Protein AF-0000000078280082 (afdb_homodimer)

Solvent-accessible surface area (backbone atoms only — not comparable to full-atom values): 22651 Å² total; per-residue (Å²): 132,77,46,63,61,53,48,29,50,42,44,65,64,65,54,46,65,65,61,51,42,19,52,48,45,32,49,51,38,20,53,51,19,26,51,52,16,43,68,54,12,44,60,51,6,42,49,60,19,63,51,87,62,93,64,46,65,59,53,51,52,50,35,55,44,50,51,47,54,42,45,45,47,55,16,49,52,53,36,50,37,28,26,92,86,21,91,45,26,86,65,65,38,62,51,28,55,64,45,33,22,51,55,45,23,64,55,38,20,33,49,32,21,52,55,35,19,58,55,30,46,71,49,34,63,63,52,48,54,53,33,55,75,70,67,54,51,73,68,56,48,51,52,51,50,53,63,73,33,52,67,57,51,52,41,43,40,46,52,34,30,55,54,45,61,52,50,40,45,26,42,43,60,29,11,59,46,35,83,93,62,30,24,27,57,53,52,43,31,51,50,27,46,75,71,64,39,50,68,62,17,48,21,49,35,51,51,51,47,51,53,37,45,53,48,37,47,49,41,52,55,48,49,55,61,70,74,106,131,76,47,64,62,54,49,29,50,41,43,65,65,66,55,47,65,65,60,52,42,20,52,47,44,33,49,52,37,20,52,52,19,26,49,53,16,42,67,54,12,43,61,52,6,41,48,58,20,63,51,87,60,94,64,47,65,60,53,50,51,52,35,54,42,50,50,46,53,42,44,44,46,53,15,49,52,53,36,49,38,28,25,92,86,21,91,45,27,86,66,66,37,62,52,27,56,66,44,33,22,51,55,45,23,63,56,38,21,33,48,33,20,50,56,34,18,58,55,31,47,71,48,32,63,64,51,49,54,54,32,56,73,72,66,53,52,72,70,56,46,51,51,51,51,53,63,73,33,53,68,58,52,52,41,44,39,46,52,34,31,55,55,44,60,52,51,41,45,26,42,44,61,31,12,60,46,34,82,93,65,30,24,26,57,52,52,43,30,52,50,27,45,76,70,65,40,49,67,63,16,48,22,51,34,50,51,51,48,51,52,38,46,53,48,38,50,50,41,52,55,49,49,56,60,71,74,107

Sequence (456 aa):
MQSAFEKAIHLIMTGDAELCNILFVTARMSLTSSIIALLIGVPFGIWLGACHFRGKGLILIMNRTLMGMPPVVCGLLFYILFSGVGPLRRGKLLFTVNIMILAQVVLITPIVIGNMETYVSGIAPAIQETTRGLGLTRIKTLLLLANECIYQIFFVYMLSFARAISEVGAVSMVGGAIAWKTNVMTTAIMQYTNRGNFSLGIALGMILLTISLLVNTAITLLQRRLSKMQSAFEKAIHLIMTGDAELCNILFVTARMSLTSSIIALLIGVPFGIWLGACHFRGKGLILIMNRTLMGMPPVVCGLLFYILFSGVGPLRRGKLLFTVNIMILAQVVLITPIVIGNMETYVSGIAPAIQETTRGLGLTRIKTLLLLANECIYQIFFVYMLSFARAISEVGAVSMVGGAIAWKTNVMTTAIMQYTNRGNFSLGIALGMILLTISLLVNTAITLLQRRLSK

Radius of gyration: 23.09 Å; Cα contacts (8 Å, |Δi|>4): 654; chains: 2; bounding box: 53×70×66 Å

Structure (mmCIF, N/CA/C/O backbone):
data_AF-0000000078280082-model_v1
#
loop_
_entity.id
_entity.type
_entity.pdbx_description
1 polymer 'ABC transmembrane type-1 domain-containing protein'
#
loop_
_atom_site.group_PDB
_atom_site.id
_atom_site.type_symbol
_atom_site.label_atom_id
_atom_site.label_alt_id
_atom_site.label_comp_id
_atom_site.label_asym_id
_atom_site.label_entity_id
_atom_site.label_seq_id
_atom_site.pdbx_PDB_ins_code
_atom_site.Cartn_x
_atom_site.Cartn_y
_atom_site.Cartn_z
_atom_site.occupancy
_atom_site.B_iso_or_equiv
_atom_site.auth_seq_id
_atom_site.auth_comp_id
_atom_site.auth_asym_id
_atom_site.auth_atom_id
_atom_site.pdbx_PDB_model_num
ATOM 1 N N . MET A 1 1 ? -17.484 -5.383 -31.281 1 31.31 1 MET A N 1
ATOM 2 C CA . MET A 1 1 ? -16.438 -4.992 -30.328 1 31.31 1 MET A CA 1
ATOM 3 C C . MET A 1 1 ? -17.047 -4.75 -28.953 1 31.31 1 MET A C 1
ATOM 5 O O . MET A 1 1 ? -17.406 -3.623 -28.609 1 31.31 1 MET A O 1
ATOM 9 N N . GLN A 1 2 ? -17.891 -5.637 -28.469 1 42.22 2 GLN A N 1
ATOM 10 C CA . GLN A 1 2 ? -18.562 -5.605 -27.188 1 42.22 2 GLN A CA 1
ATOM 11 C C . GLN A 1 2 ? -17.594 -5.238 -26.062 1 42.22 2 GLN A C 1
ATOM 13 O O . GLN A 1 2 ? -16.547 -5.871 -25.906 1 42.22 2 GLN A O 1
ATOM 18 N N . SER A 1 3 ? -17.688 -4.086 -25.547 1 49.59 3 SER A N 1
ATOM 19 C CA . SER A 1 3 ? -16.734 -3.473 -24.641 1 49.59 3 SER A CA 1
ATOM 20 C C . SER A 1 3 ? -16.406 -4.398 -23.469 1 49.59 3 SER A C 1
ATOM 22 O O . SER A 1 3 ? -17.203 -5.262 -23.109 1 49.59 3 SER A O 1
ATOM 24 N N . ALA A 1 4 ? -15.18 -4.707 -23.328 1 49.59 4 ALA A N 1
ATOM 25 C CA . ALA A 1 4 ? -14.703 -5.48 -22.188 1 49.59 4 ALA A CA 1
ATOM 26 C C . ALA A 1 4 ? -15.602 -5.266 -20.969 1 49.59 4 ALA A C 1
ATOM 28 O O . ALA A 1 4 ? -15.891 -6.211 -20.234 1 49.59 4 ALA A O 1
ATOM 29 N N . PHE A 1 5 ? -16.125 -4.051 -20.938 1 51.94 5 PHE A N 1
ATOM 30 C CA . PHE A 1 5 ? -17.047 -3.682 -19.875 1 51.94 5 PHE A CA 1
ATOM 31 C C . PHE A 1 5 ? -18.375 -4.406 -20.016 1 51.94 5 PHE A C 1
ATOM 33 O O . PHE A 1 5 ? -18.922 -4.914 -19.047 1 51.94 5 PHE A O 1
ATOM 40 N N . GLU A 1 6 ? -18.875 -4.371 -21.156 1 54.59 6 GLU A N 1
ATOM 41 C CA . GLU A 1 6 ? -20.156 -5.039 -21.422 1 54.59 6 GLU A CA 1
ATOM 42 C C . GLU A 1 6 ? -20.047 -6.543 -21.188 1 54.59 6 GLU A C 1
ATOM 44 O O . GLU A 1 6 ? -20.969 -7.164 -20.672 1 54.59 6 GLU A O 1
ATOM 49 N N . LYS A 1 7 ? -19.047 -7.074 -21.562 1 54.91 7 LYS A N 1
ATOM 50 C CA . LYS A 1 7 ? -18.844 -8.5 -21.344 1 54.91 7 LYS A CA 1
ATOM 51 C C . LYS A 1 7 ? -18.703 -8.82 -19.859 1 54.91 7 LYS A C 1
ATOM 53 O O . LYS A 1 7 ? -19.219 -9.828 -19.375 1 54.91 7 LYS A O 1
ATOM 58 N N . ALA A 1 8 ? -18.016 -7.902 -19.156 1 58.25 8 ALA A N 1
ATOM 59 C CA . ALA A 1 8 ? -17.922 -8.055 -17.703 1 58.25 8 ALA A CA 1
ATOM 60 C C . ALA A 1 8 ? -19.297 -8.039 -17.062 1 58.25 8 ALA A C 1
ATOM 62 O O . ALA A 1 8 ? -19.609 -8.883 -16.219 1 58.25 8 ALA A O 1
ATOM 63 N N . ILE A 1 9 ? -20.062 -7.082 -17.531 1 57.81 9 ILE A N 1
ATOM 64 C CA . ILE A 1 9 ? -21.422 -6.988 -17.031 1 57.81 9 ILE A CA 1
ATOM 65 C C . ILE A 1 9 ? -22.219 -8.227 -17.453 1 57.81 9 ILE A C 1
ATOM 67 O O . ILE A 1 9 ? -22.984 -8.781 -16.656 1 57.81 9 ILE A O 1
ATOM 71 N N . HIS A 1 10 ? -22.031 -8.602 -18.672 1 59.59 10 HIS A N 1
ATOM 72 C CA . HIS A 1 10 ? -22.75 -9.773 -19.172 1 59.59 10 HIS A CA 1
ATOM 73 C C . HIS A 1 10 ? -22.312 -11.031 -18.406 1 59.59 10 HIS A C 1
ATOM 75 O O . HIS A 1 10 ? -23.156 -11.875 -18.078 1 59.59 10 HIS A O 1
ATOM 81 N N . LEU A 1 11 ? -21.031 -11.125 -18.234 1 58.16 11 LEU A N 1
ATOM 82 C CA . LEU A 1 11 ? -20.547 -12.273 -17.5 1 58.16 11 LEU A CA 1
ATOM 83 C C . LEU A 1 11 ? -21.078 -12.266 -16.062 1 58.16 11 LEU A C 1
ATOM 85 O O . LEU A 1 11 ? -21.453 -13.32 -15.531 1 58.16 11 LEU A O 1
ATOM 89 N N . ILE A 1 12 ? -21.016 -11.094 -15.445 1 58.03 12 ILE A N 1
ATOM 90 C CA . ILE A 1 12 ? -21.656 -10.969 -14.148 1 58.03 12 ILE A CA 1
ATOM 91 C C . ILE A 1 12 ? -23.141 -11.289 -14.273 1 58.03 12 ILE A C 1
ATOM 93 O O . ILE A 1 12 ? -23.719 -11.992 -13.43 1 58.03 12 ILE A O 1
ATOM 97 N N . MET A 1 13 ? -23.672 -10.797 -15.344 1 55.06 13 MET A N 1
ATOM 98 C CA . MET A 1 13 ? -25.094 -11.016 -15.562 1 55.06 13 MET A CA 1
ATOM 99 C C . MET A 1 13 ? -25.359 -12.445 -16.031 1 55.06 13 MET A C 1
ATOM 101 O O . MET A 1 13 ? -26.422 -13 -15.773 1 55.06 13 MET A O 1
ATOM 105 N N . THR A 1 14 ? -24.422 -12.891 -16.828 1 57.09 14 THR A N 1
ATOM 106 C CA . THR A 1 14 ? -24.75 -14.234 -17.281 1 57.09 14 THR A CA 1
ATOM 107 C C . THR A 1 14 ? -24.5 -15.25 -16.172 1 57.09 14 THR A C 1
ATOM 109 O O . THR A 1 14 ? -24.766 -16.438 -16.344 1 57.09 14 THR A O 1
ATOM 112 N N . GLY A 1 15 ? -24.141 -14.891 -15.023 1 61.94 15 GLY A N 1
ATOM 113 C CA . GLY A 1 15 ? -24.297 -15.781 -13.883 1 61.94 15 GLY A CA 1
ATOM 114 C C . GLY A 1 15 ? -23.188 -16.812 -13.773 1 61.94 15 GLY A C 1
ATOM 115 O O . GLY A 1 15 ? -23.438 -17.969 -13.445 1 61.94 15 GLY A O 1
ATOM 116 N N . ASP A 1 16 ? -21.906 -16.484 -14.32 1 80.5 16 ASP A N 1
ATOM 117 C CA . ASP A 1 16 ? -20.859 -17.484 -14.094 1 80.5 16 ASP A CA 1
ATOM 118 C C . ASP A 1 16 ? -20.641 -17.719 -12.602 1 80.5 16 ASP A C 1
ATOM 120 O O . ASP A 1 16 ? -20.266 -16.797 -11.875 1 80.5 16 ASP A O 1
ATOM 124 N N . ALA A 1 17 ? -21.047 -18.859 -12.156 1 87.38 17 ALA A N 1
ATOM 125 C CA . ALA A 1 17 ? -21.062 -19.234 -10.75 1 87.38 17 ALA A CA 1
ATOM 126 C C . ALA A 1 17 ? -19.688 -19.047 -10.117 1 87.38 17 ALA A C 1
ATOM 128 O O . ALA A 1 17 ? -19.578 -18.625 -8.961 1 87.38 17 ALA A O 1
ATOM 129 N N . GLU A 1 18 ? -18.672 -19.219 -10.875 1 90.31 18 GLU A N 1
ATOM 130 C CA . GLU A 1 18 ? -17.328 -19.062 -10.344 1 90.31 18 GLU A CA 1
ATOM 131 C C . GLU A 1 18 ? -16.984 -17.594 -10.117 1 90.31 18 GLU A C 1
ATOM 133 O O . GLU A 1 18 ? -16.391 -17.234 -9.102 1 90.31 18 GLU A O 1
ATOM 138 N N . LEU A 1 19 ? -17.406 -16.734 -11.047 1 91.19 19 LEU A N 1
ATOM 139 C CA . LEU A 1 19 ? -17.156 -15.312 -10.914 1 91.19 19 LEU A CA 1
ATOM 140 C C . LEU A 1 19 ? -17.922 -14.734 -9.727 1 91.19 19 LEU A C 1
ATOM 142 O O . LEU A 1 19 ? -17.391 -13.914 -8.984 1 91.19 19 LEU A O 1
ATOM 146 N N . CYS A 1 20 ? -19.094 -15.242 -9.547 1 92.38 20 CYS A N 1
ATOM 147 C CA . CYS A 1 20 ? -19.891 -14.797 -8.406 1 92.38 20 CYS A CA 1
ATOM 148 C C . CYS A 1 20 ? -19.25 -15.219 -7.09 1 92.38 20 CYS A C 1
ATOM 150 O O . CYS A 1 20 ? -19.281 -14.469 -6.113 1 92.38 20 CYS A O 1
ATOM 152 N N . ASN A 1 21 ? -18.734 -16.391 -7.086 1 95.19 21 ASN A N 1
ATOM 153 C CA . ASN A 1 21 ? -18.062 -16.859 -5.883 1 95.19 21 ASN A CA 1
ATOM 154 C C . ASN A 1 21 ? -16.828 -16.016 -5.57 1 95.19 21 ASN A C 1
ATOM 156 O O . ASN A 1 21 ? -16.578 -15.68 -4.41 1 95.19 21 ASN A O 1
ATOM 160 N N . ILE A 1 22 ? -16.078 -15.633 -6.574 1 96.88 22 ILE A N 1
ATOM 161 C CA . ILE A 1 22 ? -14.898 -14.797 -6.418 1 96.88 22 ILE A CA 1
ATOM 162 C C . ILE A 1 22 ? -15.281 -13.453 -5.812 1 96.88 22 ILE A C 1
ATOM 164 O O . ILE A 1 22 ? -14.641 -12.984 -4.871 1 96.88 22 ILE A O 1
ATOM 168 N N . LEU A 1 23 ? -16.359 -12.883 -6.32 1 96.06 23 LEU A N 1
ATOM 169 C CA . LEU A 1 23 ? -16.828 -11.609 -5.816 1 96.06 23 LEU A CA 1
ATOM 170 C C . LEU A 1 23 ? -17.297 -11.734 -4.367 1 96.06 23 LEU A C 1
ATOM 172 O O . LEU A 1 23 ? -17.031 -10.859 -3.547 1 96.06 23 LEU A O 1
ATOM 176 N N . PHE A 1 24 ? -17.922 -12.805 -4.102 1 96.19 24 PHE A N 1
ATOM 177 C CA . PHE A 1 24 ? -18.438 -13.031 -2.76 1 96.19 24 PHE A CA 1
ATOM 178 C C . PHE A 1 24 ? -17.297 -13.203 -1.759 1 96.19 24 PHE A C 1
ATOM 180 O O . PHE A 1 24 ? -17.328 -12.617 -0.675 1 96.19 24 PHE A O 1
ATOM 187 N N . VAL A 1 25 ? -16.359 -14.023 -2.074 1 97.69 25 VAL A N 1
ATOM 188 C CA . VAL A 1 25 ? -15.234 -14.273 -1.185 1 97.69 25 VAL A CA 1
ATOM 189 C C . VAL A 1 25 ? -14.453 -12.984 -0.964 1 97.69 25 VAL A C 1
ATOM 191 O O . VAL A 1 25 ? -14.008 -12.703 0.151 1 97.69 25 VAL A O 1
ATOM 194 N N . THR A 1 26 ? -14.289 -12.172 -2.029 1 98 26 THR A N 1
ATOM 195 C CA . THR A 1 26 ? -13.617 -10.883 -1.91 1 98 26 THR A CA 1
ATOM 196 C C . THR A 1 26 ? -14.367 -9.969 -0.945 1 98 26 THR A C 1
ATOM 198 O O . THR A 1 26 ? -13.758 -9.352 -0.064 1 98 26 THR A O 1
ATOM 201 N N . ALA A 1 27 ? -15.672 -9.922 -1.12 1 97.62 27 ALA A N 1
ATOM 202 C CA . ALA A 1 27 ? -16.5 -9.078 -0.265 1 97.62 27 ALA A CA 1
ATOM 203 C C . ALA A 1 27 ? -16.438 -9.539 1.188 1 97.62 27 ALA A C 1
ATOM 205 O O . ALA A 1 27 ? -16.266 -8.719 2.098 1 97.62 27 ALA A O 1
ATOM 206 N N . ARG A 1 28 ? -16.578 -10.766 1.375 1 98.06 28 ARG A N 1
ATOM 207 C CA . ARG A 1 28 ? -16.547 -11.32 2.723 1 98.06 28 ARG A CA 1
ATOM 208 C C . ARG A 1 28 ? -15.219 -11.016 3.406 1 98.06 28 ARG A C 1
ATOM 210 O O . ARG A 1 28 ? -15.188 -10.57 4.555 1 98.06 28 ARG A O 1
ATOM 217 N N . MET A 1 29 ? -14.156 -11.258 2.738 1 98.25 29 MET A N 1
ATOM 218 C CA . MET A 1 29 ? -12.82 -11.039 3.293 1 98.25 29 MET A CA 1
ATOM 219 C C . MET A 1 29 ? -12.594 -9.562 3.6 1 98.25 29 MET A C 1
ATOM 221 O O . MET A 1 29 ? -12.188 -9.211 4.707 1 98.25 29 MET A O 1
ATOM 225 N N . SER A 1 30 ? -12.82 -8.695 2.613 1 98.38 30 SER A N 1
ATOM 226 C CA . SER A 1 30 ? -12.484 -7.281 2.736 1 98.38 30 SER A CA 1
ATOM 227 C C . SER A 1 30 ? -13.391 -6.582 3.75 1 98.38 30 SER A C 1
ATOM 229 O O . SER A 1 30 ? -12.922 -5.77 4.547 1 98.38 30 SER A O 1
ATOM 231 N N . LEU A 1 31 ? -14.695 -6.918 3.77 1 98.19 31 LEU A N 1
ATOM 232 C CA . LEU A 1 31 ? -15.633 -6.309 4.707 1 98.19 31 LEU A CA 1
ATOM 233 C C . LEU A 1 31 ? -15.344 -6.77 6.133 1 98.19 31 LEU A C 1
ATOM 235 O O . LEU A 1 31 ? -15.273 -5.949 7.055 1 98.19 31 LEU A O 1
ATOM 239 N N . THR A 1 32 ? -15.172 -8.023 6.312 1 98.5 32 THR A N 1
ATOM 240 C CA . THR A 1 32 ? -14.961 -8.57 7.648 1 98.5 32 THR A CA 1
ATOM 241 C C . THR A 1 32 ? -13.641 -8.094 8.227 1 98.5 32 THR A C 1
ATOM 243 O O . THR A 1 32 ? -13.578 -7.664 9.383 1 98.5 32 THR A O 1
ATOM 246 N N . SER A 1 33 ? -12.578 -8.156 7.449 1 98.62 33 SER A N 1
ATOM 247 C CA . SER A 1 33 ? -11.273 -7.727 7.941 1 98.62 33 SER A CA 1
ATOM 248 C C . SER A 1 33 ? -11.273 -6.242 8.297 1 98.62 33 SER A C 1
ATOM 250 O O . SER A 1 33 ? -10.719 -5.844 9.32 1 98.62 33 SER A O 1
ATOM 252 N N . SER A 1 34 ? -11.891 -5.414 7.434 1 98.38 34 SER A N 1
ATOM 253 C CA . SER A 1 34 ? -11.922 -3.977 7.68 1 98.38 34 SER A CA 1
ATOM 254 C C . SER A 1 34 ? -12.742 -3.643 8.922 1 98.38 34 SER A C 1
ATOM 256 O O . SER A 1 34 ? -12.367 -2.77 9.703 1 98.38 34 SER A O 1
ATOM 258 N N . ILE A 1 35 ? -13.828 -4.348 9.164 1 98.44 35 ILE A N 1
ATOM 259 C CA . ILE A 1 35 ? -14.68 -4.102 10.32 1 98.44 35 ILE A CA 1
ATOM 260 C C . ILE A 1 35 ? -13.953 -4.508 11.594 1 98.44 35 ILE A C 1
ATOM 262 O O . ILE A 1 35 ? -13.953 -3.773 12.586 1 98.44 35 ILE A O 1
ATOM 266 N N . ILE A 1 36 ? -13.344 -5.645 11.594 1 98.69 36 ILE A N 1
ATOM 267 C CA . ILE A 1 36 ? -12.609 -6.113 12.766 1 98.69 36 ILE A CA 1
ATOM 268 C C . ILE A 1 36 ? -11.461 -5.156 13.078 1 98.69 36 ILE A C 1
ATOM 270 O O . ILE A 1 36 ? -11.25 -4.781 14.234 1 98.69 36 ILE A O 1
ATOM 274 N N . ALA A 1 37 ? -10.719 -4.754 12.039 1 98.62 37 ALA A N 1
ATOM 275 C CA . ALA A 1 37 ? -9.625 -3.803 12.227 1 98.62 37 ALA A CA 1
ATOM 276 C C . ALA A 1 37 ? -10.141 -2.488 12.812 1 98.62 37 ALA A C 1
ATOM 278 O O . ALA A 1 37 ? -9.469 -1.869 13.641 1 98.62 37 ALA A O 1
ATOM 279 N N . LEU A 1 38 ? -11.289 -2.104 12.336 1 98.06 38 LEU A N 1
ATOM 280 C CA . LEU A 1 38 ? -11.906 -0.881 12.844 1 98.06 38 LEU A CA 1
ATOM 281 C C . LEU A 1 38 ? -12.266 -1.021 14.312 1 98.06 38 LEU A C 1
ATOM 283 O O . LEU A 1 38 ? -12.016 -0.112 15.109 1 98.06 38 LEU A O 1
ATOM 287 N N . LEU A 1 39 ? -12.883 -2.088 14.68 1 97.88 39 LEU A N 1
ATOM 288 C CA . LEU A 1 39 ? -13.344 -2.33 16.047 1 97.88 39 LEU A CA 1
ATOM 289 C C . LEU A 1 39 ? -12.164 -2.354 17.016 1 97.88 39 LEU A C 1
ATOM 291 O O . LEU A 1 39 ? -12.305 -1.939 18.172 1 97.88 39 LEU A O 1
ATOM 295 N N . ILE A 1 40 ? -11.055 -2.766 16.594 1 98.06 40 ILE A N 1
ATOM 296 C CA . ILE A 1 40 ? -9.859 -2.834 17.438 1 98.06 40 ILE A CA 1
ATOM 297 C C . ILE A 1 40 ? -9.109 -1.506 17.375 1 98.06 40 ILE A C 1
ATOM 299 O O . ILE A 1 40 ? -8.75 -0.943 18.406 1 98.06 40 ILE A O 1
ATOM 303 N N . GLY A 1 41 ? -8.938 -1.021 16.188 1 98.12 41 GLY A N 1
ATOM 304 C CA . GLY A 1 41 ? -8.047 0.106 15.945 1 98.12 41 GLY A CA 1
ATOM 305 C C . GLY A 1 41 ? -8.625 1.43 16.406 1 98.12 41 GLY A C 1
ATOM 306 O O . GLY A 1 41 ? -7.891 2.311 16.859 1 98.12 41 GLY A O 1
ATOM 307 N N . VAL A 1 42 ? -9.914 1.597 16.297 1 96.81 42 VAL A N 1
ATOM 308 C CA . VAL A 1 42 ? -10.539 2.879 16.594 1 96.81 42 VAL A CA 1
ATOM 309 C C . VAL A 1 42 ? -10.422 3.164 18.094 1 96.81 42 VAL A C 1
ATOM 311 O O . VAL A 1 42 ? -9.914 4.211 18.5 1 96.81 42 VAL A O 1
ATOM 314 N N . PRO A 1 43 ? -10.867 2.23 18.984 1 95.12 43 PRO A N 1
ATOM 315 C CA . PRO A 1 43 ? -10.727 2.512 20.422 1 95.12 43 PRO A CA 1
ATOM 316 C C . PRO A 1 43 ? -9.273 2.736 20.844 1 95.12 43 PRO A C 1
ATOM 318 O O . PRO A 1 43 ? -8.984 3.637 21.625 1 95.12 43 PRO A O 1
ATOM 321 N N . PHE A 1 44 ? -8.391 1.969 20.297 1 96.38 44 PHE A N 1
ATOM 322 C CA . PHE A 1 44 ? -6.988 2.107 20.656 1 96.38 44 PHE A CA 1
ATOM 323 C C . PHE A 1 44 ? -6.422 3.42 20.125 1 96.38 44 PHE A C 1
ATOM 325 O O . PHE A 1 44 ? -5.625 4.074 20.797 1 96.38 44 PHE A O 1
ATOM 332 N N . GLY A 1 45 ? -6.781 3.76 18.906 1 96.75 45 GLY A N 1
ATOM 333 C CA . GLY A 1 45 ? -6.34 5.023 18.328 1 96.75 45 GLY A CA 1
ATOM 334 C C . GLY A 1 45 ? -6.848 6.234 19.094 1 96.75 45 GLY A C 1
ATOM 335 O O . GLY A 1 45 ? -6.109 7.195 19.312 1 96.75 45 GLY A O 1
ATOM 336 N N . ILE A 1 46 ? -8.086 6.203 19.531 1 94.75 46 ILE A N 1
ATOM 337 C CA . ILE A 1 46 ? -8.664 7.289 20.312 1 94.75 46 ILE A CA 1
ATOM 338 C C . ILE A 1 46 ? -7.941 7.398 21.656 1 94.75 46 ILE A C 1
ATOM 340 O O . ILE A 1 46 ? -7.586 8.492 22.094 1 94.75 46 ILE A O 1
ATOM 344 N N . TRP A 1 47 ? -7.758 6.242 22.219 1 93.44 47 TRP A N 1
ATOM 345 C CA . TRP A 1 47 ? -7.078 6.207 23.5 1 93.44 47 TRP A CA 1
ATOM 346 C C . TRP A 1 47 ? -5.672 6.781 23.391 1 93.44 47 TRP A C 1
ATOM 348 O O . TRP A 1 47 ? -5.273 7.625 24.203 1 93.44 47 TRP A O 1
ATOM 358 N N . LEU A 1 48 ? -4.926 6.438 22.422 1 94.75 48 LEU A N 1
ATOM 359 C CA . LEU A 1 48 ? -3.561 6.91 22.219 1 94.75 48 LEU A CA 1
ATOM 360 C C . LEU A 1 48 ? -3.545 8.398 21.906 1 94.75 48 LEU A C 1
ATOM 362 O O . LEU A 1 48 ? -2.623 9.117 22.297 1 94.75 48 LEU A O 1
ATOM 366 N N . GLY A 1 49 ? -4.516 8.82 21.172 1 94.06 49 GLY A N 1
ATOM 367 C CA . GLY A 1 49 ? -4.594 10.227 20.812 1 94.06 49 GLY A CA 1
ATOM 368 C C . GLY A 1 49 ? -5.012 11.109 21.984 1 94.06 49 GLY A C 1
ATOM 369 O O . GLY A 1 49 ? -4.605 12.273 22.047 1 94.06 49 GLY A O 1
ATOM 370 N N . ALA A 1 50 ? -5.797 10.602 22.906 1 91.94 50 ALA A N 1
ATOM 371 C CA . ALA A 1 50 ? -6.395 11.398 23.984 1 91.94 50 ALA A CA 1
ATOM 372 C C . ALA A 1 50 ? -5.512 11.383 25.219 1 91.94 50 ALA A C 1
ATOM 374 O O . ALA A 1 50 ? -5.582 12.297 26.047 1 91.94 50 ALA A O 1
ATOM 375 N N . CYS A 1 51 ? -4.742 10.359 25.312 1 90.56 51 CYS A N 1
ATOM 376 C CA . CYS A 1 51 ? -4.008 10.195 26.562 1 90.56 51 CYS A CA 1
ATOM 377 C C . CYS A 1 51 ? -2.527 10.5 26.375 1 90.56 51 CYS A C 1
ATOM 379 O O . CYS A 1 51 ? -2.008 10.398 25.266 1 90.56 51 CYS A O 1
ATOM 381 N N . HIS A 1 52 ? -1.923 10.961 27.531 1 89.56 52 HIS A N 1
ATOM 382 C CA . HIS A 1 52 ? -0.485 11.203 27.578 1 89.56 52 HIS A CA 1
ATOM 383 C C . HIS A 1 52 ? 0.171 10.375 28.672 1 89.56 52 HIS A C 1
ATOM 385 O O . HIS A 1 52 ? -0.284 10.391 29.828 1 89.56 52 HIS A O 1
ATOM 391 N N . PHE A 1 53 ? 1.011 9.445 28.281 1 91.81 53 PHE A N 1
ATOM 392 C CA . PHE A 1 53 ? 1.736 8.633 29.25 1 91.81 53 PHE A CA 1
ATOM 393 C C . PHE A 1 53 ? 3.154 8.352 28.766 1 91.81 53 PHE A C 1
ATOM 395 O O . PHE A 1 53 ? 3.461 8.539 27.594 1 91.81 53 PHE A O 1
ATOM 402 N N . ARG A 1 54 ? 4.18 8.016 29.578 1 92.06 54 ARG A N 1
ATOM 403 C CA . ARG A 1 54 ? 5.609 7.922 29.297 1 92.06 54 ARG A CA 1
ATOM 404 C C . ARG A 1 54 ? 5.898 6.867 28.234 1 92.06 54 ARG A C 1
ATOM 406 O O . ARG A 1 54 ? 6.828 7.016 27.453 1 92.06 54 ARG A O 1
ATOM 413 N N . GLY A 1 55 ? 5.141 5.828 27.953 1 93.88 55 GLY A N 1
ATOM 414 C CA . GLY A 1 55 ? 5.375 4.762 27 1 93.88 55 GLY A CA 1
ATOM 415 C C . GLY A 1 55 ? 4.645 4.969 25.688 1 93.88 55 GLY A C 1
ATOM 416 O O . GLY A 1 55 ? 4.766 4.156 24.766 1 93.88 55 GLY A O 1
ATOM 417 N N . LYS A 1 56 ? 4.117 6.094 25.484 1 93.75 56 LYS A N 1
ATOM 418 C CA . LYS A 1 56 ? 3.299 6.359 24.312 1 93.75 56 LYS A CA 1
ATOM 419 C C . LYS A 1 56 ? 4.16 6.469 23.047 1 93.75 56 LYS A C 1
ATOM 421 O O . LYS A 1 56 ? 3.797 5.941 22 1 93.75 56 LYS A O 1
ATOM 426 N N . GLY A 1 57 ? 5.223 7.141 23.188 1 90.5 57 GLY A N 1
ATOM 427 C CA . GLY A 1 57 ? 6.133 7.285 22.078 1 90.5 57 GLY A CA 1
ATOM 428 C C . GLY A 1 57 ? 6.582 5.957 21.5 1 90.5 57 GLY A C 1
ATOM 429 O O . GLY A 1 57 ? 6.617 5.781 20.281 1 90.5 57 GLY A O 1
ATOM 430 N N . LEU A 1 58 ? 6.875 5.047 22.359 1 91.19 58 LEU A N 1
ATOM 431 C CA . LEU A 1 58 ? 7.32 3.727 21.938 1 91.19 58 LEU A CA 1
ATOM 432 C C . LEU A 1 58 ? 6.195 2.98 21.219 1 91.19 58 LEU A C 1
ATOM 434 O O . LEU A 1 58 ? 6.434 2.309 20.219 1 91.19 58 LEU A O 1
ATOM 438 N N . ILE A 1 59 ? 5.02 3.086 21.688 1 94.44 59 ILE A N 1
ATOM 439 C CA . ILE A 1 59 ? 3.867 2.428 21.094 1 94.44 59 ILE A CA 1
ATOM 440 C C . ILE A 1 59 ? 3.619 3 19.688 1 94.44 59 ILE A C 1
ATOM 442 O O . ILE A 1 59 ? 3.35 2.256 18.75 1 94.44 59 ILE A O 1
ATOM 446 N N . LEU A 1 60 ? 3.805 4.27 19.578 1 92.31 60 LEU A N 1
ATOM 447 C CA . LEU A 1 60 ? 3.572 4.934 18.297 1 92.31 60 LEU A CA 1
ATOM 448 C C . LEU A 1 60 ? 4.633 4.539 17.281 1 92.31 60 LEU A C 1
ATOM 450 O O . LEU A 1 60 ? 4.32 4.312 16.109 1 92.31 60 LEU A O 1
ATOM 454 N N . ILE A 1 61 ? 5.812 4.414 17.75 1 88 61 ILE A N 1
ATOM 455 C CA . ILE A 1 61 ? 6.898 3.994 16.859 1 88 61 ILE A CA 1
ATOM 456 C C . ILE A 1 61 ? 6.66 2.559 16.406 1 88 61 ILE A C 1
ATOM 458 O O . ILE A 1 61 ? 6.828 2.244 15.219 1 88 61 ILE A O 1
ATOM 462 N N . MET A 1 62 ? 6.281 1.72 17.266 1 91.81 62 MET A N 1
ATOM 463 C CA . MET A 1 62 ? 5.98 0.333 16.922 1 91.81 62 MET A CA 1
ATOM 464 C C . MET A 1 62 ? 4.824 0.254 15.93 1 91.81 62 MET A C 1
ATOM 466 O O . MET A 1 62 ? 4.867 -0.53 14.977 1 91.81 62 MET A O 1
ATOM 470 N N . ASN A 1 63 ? 3.834 1.008 16.188 1 94.44 63 ASN A N 1
ATOM 471 C CA . ASN A 1 63 ? 2.684 1.029 15.289 1 94.44 63 ASN A CA 1
ATOM 472 C C . ASN A 1 63 ? 3.076 1.466 13.883 1 94.44 63 ASN A C 1
ATOM 474 O O . ASN A 1 63 ? 2.668 0.845 12.898 1 94.44 63 ASN A O 1
ATOM 478 N N . ARG A 1 64 ? 3.873 2.461 13.805 1 89.12 64 ARG A N 1
ATOM 479 C CA . ARG A 1 64 ? 4.32 2.973 12.516 1 89.12 64 ARG A CA 1
ATOM 480 C C . ARG A 1 64 ? 5.18 1.944 11.789 1 89.12 64 ARG A C 1
ATOM 482 O O . ARG A 1 64 ? 5.113 1.833 10.562 1 89.12 64 ARG A O 1
ATOM 489 N N . THR A 1 65 ? 5.922 1.255 12.57 1 85.69 65 THR A N 1
ATOM 490 C CA . THR A 1 65 ? 6.742 0.197 11.992 1 85.69 65 THR A CA 1
ATOM 491 C C . THR A 1 65 ? 5.867 -0.912 11.414 1 85.69 65 THR A C 1
ATOM 493 O O . THR A 1 65 ? 6.145 -1.429 10.328 1 85.69 65 THR A O 1
ATOM 496 N N . LEU A 1 66 ? 4.844 -1.226 12.086 1 91.31 66 LEU A N 1
ATOM 497 C CA . LEU A 1 66 ? 3.936 -2.277 11.641 1 91.31 66 LEU A CA 1
ATOM 498 C C . LEU A 1 66 ? 3.164 -1.841 10.398 1 91.31 66 LEU A C 1
ATOM 500 O O . LEU A 1 66 ? 2.797 -2.672 9.562 1 91.31 66 LEU A O 1
ATOM 504 N N . MET A 1 67 ? 2.959 -0.518 10.273 1 91.69 67 MET A N 1
ATOM 505 C CA . MET A 1 67 ? 2.277 0.02 9.102 1 91.69 67 MET A CA 1
ATOM 506 C C . MET A 1 67 ? 3.098 -0.222 7.836 1 91.69 67 MET A C 1
ATOM 508 O O . MET A 1 67 ? 2.541 -0.342 6.742 1 91.69 67 MET A O 1
ATOM 512 N N . GLY A 1 68 ? 4.355 -0.313 8.023 1 89.31 68 GLY A N 1
ATOM 513 C CA . GLY A 1 68 ? 5.254 -0.478 6.891 1 89.31 68 GLY A CA 1
ATOM 514 C C . GLY A 1 68 ? 5.637 -1.925 6.637 1 89.31 68 GLY A C 1
ATOM 515 O O . GLY A 1 68 ? 6.465 -2.211 5.773 1 89.31 68 GLY A O 1
ATOM 516 N N . MET A 1 69 ? 5.008 -2.801 7.277 1 90.44 69 MET A N 1
ATOM 517 C CA . MET A 1 69 ? 5.297 -4.223 7.117 1 90.44 69 MET A CA 1
ATOM 518 C C . MET A 1 69 ? 4.941 -4.695 5.711 1 90.44 69 MET A C 1
ATOM 520 O O . MET A 1 69 ? 3.824 -4.477 5.242 1 90.44 69 MET A O 1
ATOM 524 N N . PRO A 1 70 ? 5.914 -5.332 5.039 1 94 70 PRO A N 1
ATOM 525 C CA . PRO A 1 70 ? 5.582 -5.91 3.736 1 94 70 PRO A CA 1
ATOM 526 C C . PRO A 1 70 ? 4.52 -7.004 3.834 1 94 70 PRO A C 1
ATOM 528 O O . PRO A 1 70 ? 4.637 -7.91 4.664 1 94 70 PRO A O 1
ATOM 531 N N . PRO A 1 71 ? 3.572 -6.941 3.039 1 95.5 71 PRO A N 1
ATOM 532 C CA . PRO A 1 71 ? 2.488 -7.918 3.129 1 95.5 71 PRO A CA 1
ATOM 533 C C . PRO A 1 71 ? 2.975 -9.359 2.947 1 95.5 71 PRO A C 1
ATOM 535 O O . PRO A 1 71 ? 2.465 -10.273 3.6 1 95.5 71 PRO A O 1
ATOM 538 N N . VAL A 1 72 ? 3.947 -9.562 2.119 1 95 72 VAL A N 1
ATOM 539 C CA . VAL A 1 72 ? 4.461 -10.898 1.847 1 95 72 VAL A CA 1
ATOM 540 C C . VAL A 1 72 ? 5.086 -11.477 3.113 1 95 72 VAL A C 1
ATOM 542 O O . VAL A 1 72 ? 4.973 -12.68 3.375 1 95 72 VAL A O 1
ATOM 545 N N . VAL A 1 73 ? 5.699 -10.641 3.834 1 94.31 73 VAL A N 1
ATOM 546 C CA . VAL A 1 73 ? 6.316 -11.102 5.074 1 94.31 73 VAL A CA 1
ATOM 547 C C . VAL A 1 73 ? 5.234 -11.477 6.082 1 94.31 73 VAL A C 1
ATOM 549 O O . VAL A 1 73 ? 5.363 -12.469 6.801 1 94.31 73 VAL A O 1
ATOM 552 N N . CYS A 1 74 ? 4.23 -10.672 6.145 1 95.25 74 CYS A N 1
ATOM 553 C CA . CYS A 1 74 ? 3.086 -11.023 6.98 1 95.25 74 CYS A CA 1
ATOM 554 C C . CYS A 1 74 ? 2.486 -12.359 6.555 1 95.25 74 CYS A C 1
ATOM 556 O O . CYS A 1 74 ? 2.221 -13.219 7.395 1 95.25 74 CYS A O 1
ATOM 558 N N . GLY A 1 75 ? 2.314 -12.539 5.289 1 95.12 75 GLY A N 1
ATOM 559 C CA . GLY A 1 75 ? 1.825 -13.805 4.766 1 95.12 75 GLY A CA 1
ATOM 560 C C . GLY A 1 75 ? 2.707 -14.984 5.133 1 95.12 75 GLY A C 1
ATOM 561 O O . GLY A 1 75 ? 2.209 -16.047 5.512 1 95.12 75 GLY A O 1
ATOM 562 N N . LEU A 1 76 ? 3.961 -14.758 5.012 1 93.56 76 LEU A N 1
ATOM 563 C CA . LEU A 1 76 ? 4.926 -15.805 5.352 1 93.56 76 LEU A CA 1
ATOM 564 C C . LEU A 1 76 ? 4.816 -16.188 6.82 1 93.56 76 LEU A C 1
ATOM 566 O O . LEU A 1 76 ? 4.809 -17.375 7.156 1 93.56 76 LEU A O 1
ATOM 570 N N . LEU A 1 77 ? 4.715 -15.25 7.648 1 91.69 77 LEU A N 1
ATOM 571 C CA . LEU A 1 77 ? 4.609 -15.492 9.086 1 91.69 77 LEU A CA 1
ATOM 572 C C . LEU A 1 77 ? 3.367 -16.312 9.406 1 91.69 77 LEU A C 1
ATOM 574 O O . LEU A 1 77 ? 3.447 -17.312 10.125 1 91.69 77 LEU A O 1
ATOM 578 N N . PHE A 1 78 ? 2.264 -15.945 8.898 1 93.44 78 PHE A N 1
ATOM 579 C CA . PHE A 1 78 ? 1.027 -16.672 9.156 1 93.44 78 PHE A CA 1
ATOM 580 C C . PHE A 1 78 ? 1.076 -18.062 8.523 1 93.44 78 PHE A C 1
ATOM 582 O O . PHE A 1 78 ? 0.548 -19.031 9.086 1 93.44 78 PHE A O 1
ATOM 589 N N . TYR A 1 79 ? 1.695 -18.141 7.344 1 92.12 79 TYR A N 1
ATOM 590 C CA . TYR A 1 79 ? 1.835 -19.422 6.684 1 92.12 79 TYR A CA 1
ATOM 591 C C . TYR A 1 79 ? 2.615 -20.406 7.559 1 92.12 79 TYR A C 1
ATOM 593 O O . TYR A 1 79 ? 2.176 -21.531 7.781 1 92.12 79 TYR A O 1
ATOM 601 N N . ILE A 1 80 ? 3.654 -19.953 8.117 1 87.62 80 ILE A N 1
ATOM 602 C CA . ILE A 1 80 ? 4.523 -20.797 8.922 1 87.62 80 ILE A CA 1
ATOM 603 C C . ILE A 1 80 ? 3.83 -21.156 10.234 1 87.62 80 ILE A C 1
ATOM 605 O O . ILE A 1 80 ? 3.91 -22.297 10.695 1 87.62 80 ILE A O 1
ATOM 609 N N . LEU A 1 81 ? 3.174 -20.203 10.797 1 89.06 81 LEU A N 1
ATOM 610 C CA . LEU A 1 81 ? 2.516 -20.406 12.078 1 89.06 81 LEU A CA 1
ATOM 611 C C . LEU A 1 81 ? 1.389 -21.422 11.961 1 89.06 81 LEU A C 1
ATOM 613 O O . LEU A 1 81 ? 1.143 -22.203 12.891 1 89.06 81 LEU A O 1
ATOM 617 N N . PHE A 1 82 ? 0.781 -21.484 10.805 1 89.81 82 PHE A N 1
ATOM 618 C CA . PHE A 1 82 ? -0.422 -22.297 10.695 1 89.81 82 PHE A CA 1
ATOM 619 C C . PHE A 1 82 ? -0.191 -23.484 9.75 1 89.81 82 PHE A C 1
ATOM 621 O O . PHE A 1 82 ? -1.115 -24.25 9.469 1 89.81 82 PHE A O 1
ATOM 628 N N . SER A 1 83 ? 1.016 -23.547 9.32 1 84.5 83 SER A N 1
ATOM 629 C CA . SER A 1 83 ? 1.357 -24.688 8.469 1 84.5 83 SER A CA 1
ATOM 630 C C . SER A 1 83 ? 1.395 -25.984 9.266 1 84.5 83 SER A C 1
ATOM 632 O O . SER A 1 83 ? 1.237 -25.969 10.484 1 84.5 83 SER A O 1
ATOM 634 N N . GLY A 1 84 ? 1.504 -27.078 8.5 1 77.69 84 GLY A N 1
ATOM 635 C CA . GLY A 1 84 ? 1.503 -28.406 9.109 1 77.69 84 GLY A CA 1
ATOM 636 C C . GLY A 1 84 ? 2.58 -28.578 10.164 1 77.69 84 GLY A C 1
ATOM 637 O O . GLY A 1 84 ? 2.432 -29.375 11.086 1 77.69 84 GLY A O 1
ATOM 638 N N . VAL A 1 85 ? 3.557 -27.781 10.125 1 70.88 85 VAL A N 1
ATOM 639 C CA . VAL A 1 85 ? 4.656 -27.938 11.078 1 70.88 85 VAL A CA 1
ATOM 640 C C . VAL A 1 85 ? 4.676 -26.75 12.039 1 70.88 85 VAL A C 1
ATOM 642 O O . VAL A 1 85 ? 5.586 -26.625 12.859 1 70.88 85 VAL A O 1
ATOM 645 N N . GLY A 1 86 ? 3.674 -25.953 11.914 1 77.19 86 GLY A N 1
ATOM 646 C CA . GLY A 1 86 ? 3.66 -24.75 12.734 1 77.19 86 GLY A CA 1
ATOM 647 C C . GLY A 1 86 ? 3.01 -24.969 14.086 1 77.19 86 GLY A C 1
ATOM 648 O O . GLY A 1 86 ? 2.328 -25.969 14.305 1 77.19 86 GLY A O 1
ATOM 649 N N . PRO A 1 87 ? 3.264 -24.094 15 1 81.94 87 PRO A N 1
ATOM 650 C CA . PRO A 1 87 ? 2.75 -24.219 16.359 1 81.94 87 PRO A CA 1
ATOM 651 C C . PRO A 1 87 ? 1.226 -24.141 16.438 1 81.94 87 PRO A C 1
ATOM 653 O O . PRO A 1 87 ? 0.615 -24.656 17.359 1 81.94 87 PRO A O 1
ATOM 656 N N . LEU A 1 88 ? 0.592 -23.531 15.445 1 81.06 88 LEU A N 1
ATOM 657 C CA . LEU A 1 88 ? -0.857 -23.375 15.477 1 81.06 88 LEU A CA 1
ATOM 658 C C . LEU A 1 88 ? -1.525 -24.25 14.43 1 81.06 88 LEU A C 1
ATOM 660 O O . LEU A 1 88 ? -2.594 -23.906 13.914 1 81.06 88 LEU A O 1
ATOM 664 N N . ARG A 1 89 ? -0.879 -25.25 14.125 1 74.56 89 ARG A N 1
ATOM 665 C CA . ARG A 1 89 ? -1.34 -26.156 13.07 1 74.56 89 ARG A CA 1
ATOM 666 C C . ARG A 1 89 ? -2.715 -26.734 13.406 1 74.56 89 ARG A C 1
ATOM 668 O O . ARG A 1 89 ? -3.498 -27.031 12.5 1 74.56 89 ARG A O 1
ATOM 675 N N . ARG A 1 90 ? -2.949 -26.797 14.68 1 78.38 90 ARG A N 1
ATOM 676 C CA . ARG A 1 90 ? -4.184 -27.422 15.133 1 78.38 90 ARG A CA 1
ATOM 677 C C . ARG A 1 90 ? -5.402 -26.625 14.672 1 78.38 90 ARG A C 1
ATOM 679 O O . ARG A 1 90 ? -6.492 -27.188 14.523 1 78.38 90 ARG A O 1
ATOM 686 N N . GLY A 1 91 ? -5.215 -25.422 14.312 1 76.75 91 GLY A N 1
ATOM 687 C CA . GLY A 1 91 ? -6.332 -24.594 13.883 1 76.75 91 GLY A CA 1
ATOM 688 C C . GLY A 1 91 ? -6.797 -24.891 12.469 1 76.75 91 GLY A C 1
ATOM 689 O O . GLY A 1 91 ? -7.938 -24.594 12.109 1 76.75 91 GLY A O 1
ATOM 690 N N . LYS A 1 92 ? -6.062 -25.609 11.75 1 82.06 92 LYS A N 1
ATOM 691 C CA . LYS A 1 92 ? -6.344 -25.984 10.367 1 82.06 92 LYS A CA 1
ATOM 692 C C . LYS A 1 92 ? -6.93 -24.797 9.594 1 82.06 92 LYS A C 1
ATOM 694 O O . LYS A 1 92 ? -7.941 -24.953 8.906 1 82.06 92 LYS A O 1
ATOM 699 N N . LEU A 1 93 ? -6.219 -23.672 9.758 1 89.69 93 LEU A N 1
ATOM 700 C CA . LEU A 1 93 ? -6.785 -22.438 9.219 1 89.69 93 LEU A CA 1
ATOM 701 C C . LEU A 1 93 ? -6.172 -22.109 7.859 1 89.69 93 LEU A C 1
ATOM 703 O O . LEU A 1 93 ? -6.727 -21.328 7.098 1 89.69 93 LEU A O 1
ATOM 707 N N . LEU A 1 94 ? -5.129 -22.797 7.539 1 88.75 94 LEU A N 1
ATOM 708 C CA . LEU A 1 94 ? -4.477 -22.469 6.273 1 88.75 94 LEU A CA 1
ATOM 709 C C . LEU A 1 94 ? -5.395 -22.781 5.098 1 88.75 94 LEU A C 1
ATOM 711 O O . LEU A 1 94 ? -6.09 -23.812 5.098 1 88.75 94 LEU A O 1
ATOM 715 N N . PHE A 1 95 ? -5.465 -21.875 4.172 1 93.94 95 PHE A N 1
ATOM 716 C CA . PHE A 1 95 ? -6.23 -22.031 2.941 1 93.94 95 PHE A CA 1
ATOM 717 C C . PHE A 1 95 ? -7.723 -21.875 3.205 1 93.94 95 PHE A C 1
ATOM 719 O O . PHE A 1 95 ? -8.539 -22.562 2.594 1 93.94 95 PHE A O 1
ATOM 726 N N . THR A 1 96 ? -7.988 -21.062 4.172 1 95.5 96 THR A N 1
ATOM 727 C CA . THR A 1 96 ? -9.359 -20.656 4.438 1 95.5 96 THR A CA 1
ATOM 728 C C . THR A 1 96 ? -9.484 -19.125 4.379 1 95.5 96 THR A C 1
ATOM 730 O O . THR A 1 96 ? -8.484 -18.422 4.457 1 95.5 96 THR A O 1
ATOM 733 N N . VAL A 1 97 ? -10.719 -18.734 4.254 1 97.06 97 VAL A N 1
ATOM 734 C CA . VAL A 1 97 ? -10.977 -17.297 4.215 1 97.06 97 VAL A CA 1
ATOM 735 C C . VAL A 1 97 ? -10.672 -16.688 5.582 1 97.06 97 VAL A C 1
ATOM 737 O O . VAL A 1 97 ? -10.234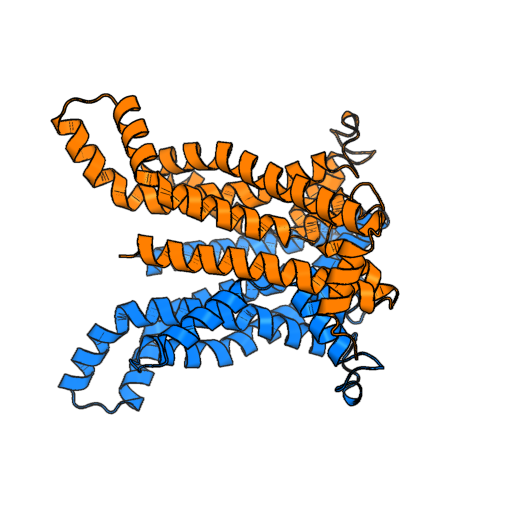 -15.531 5.668 1 97.06 97 VAL A O 1
ATOM 740 N N . ASN A 1 98 ? -10.758 -17.438 6.648 1 96.88 98 ASN A N 1
ATOM 741 C CA . ASN A 1 98 ? -10.547 -16.938 8 1 96.88 98 ASN A CA 1
ATOM 742 C C . ASN A 1 98 ? -9.094 -16.516 8.227 1 96.88 98 ASN A C 1
ATOM 744 O O . ASN A 1 98 ? -8.828 -15.516 8.891 1 96.88 98 ASN A O 1
ATOM 748 N N . ILE A 1 99 ? -8.188 -17.281 7.762 1 96.69 99 ILE A N 1
ATOM 749 C CA . ILE A 1 99 ? -6.781 -16.922 7.938 1 96.69 99 ILE A CA 1
ATOM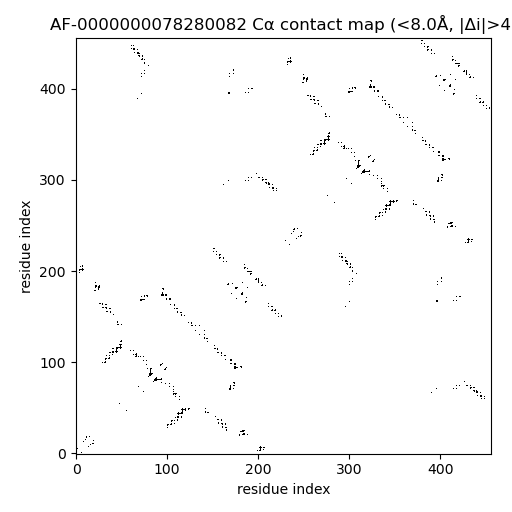 750 C C . ILE A 1 99 ? -6.449 -15.695 7.094 1 96.69 99 ILE A C 1
ATOM 752 O O . ILE A 1 99 ? -5.609 -14.875 7.477 1 96.69 99 ILE A O 1
ATOM 756 N N . MET A 1 100 ? -7.09 -15.594 5.883 1 98 100 MET A N 1
ATOM 757 C CA . MET A 1 100 ? -6.945 -14.391 5.07 1 98 100 MET A CA 1
ATOM 758 C C . MET A 1 100 ? -7.41 -13.156 5.836 1 98 100 MET A C 1
ATOM 760 O O . MET A 1 100 ? -6.738 -12.125 5.824 1 98 100 MET A O 1
ATOM 764 N N . ILE A 1 101 ? -8.516 -13.32 6.512 1 98.25 101 ILE A N 1
ATOM 765 C CA . ILE A 1 101 ? -9.078 -12.227 7.305 1 98.25 101 ILE A CA 1
ATOM 766 C C . ILE A 1 101 ? -8.117 -11.859 8.43 1 98.25 101 ILE A C 1
ATOM 768 O O . ILE A 1 101 ? -7.832 -10.68 8.641 1 98.25 101 ILE A O 1
ATOM 772 N N . LEU A 1 102 ? -7.582 -12.82 9.086 1 97.12 102 LEU A N 1
ATOM 773 C CA . LEU A 1 102 ? -6.668 -12.57 10.195 1 97.12 102 LEU A CA 1
ATOM 774 C C . LEU A 1 102 ? -5.422 -11.828 9.719 1 97.12 102 LEU A C 1
ATOM 776 O O . LEU A 1 102 ? -4.988 -10.867 10.352 1 97.12 102 LEU A O 1
ATOM 780 N N . ALA A 1 103 ? -4.82 -12.336 8.656 1 97.25 103 ALA A N 1
ATOM 781 C CA . ALA A 1 103 ? -3.643 -11.672 8.094 1 97.25 103 ALA A CA 1
ATOM 782 C C . ALA A 1 103 ? -3.947 -10.219 7.734 1 97.25 103 ALA A C 1
ATOM 784 O O . ALA A 1 103 ? -3.148 -9.328 8.016 1 97.25 103 ALA A O 1
ATOM 785 N N . GLN A 1 104 ? -5.086 -10 7.156 1 97.69 104 GLN A N 1
ATOM 786 C CA . GLN A 1 104 ? -5.5 -8.664 6.754 1 97.69 104 GLN A CA 1
ATOM 787 C C . GLN A 1 104 ? -5.723 -7.766 7.969 1 97.69 104 GLN A C 1
ATOM 789 O O . GLN A 1 104 ? -5.379 -6.582 7.945 1 97.69 104 GLN A O 1
ATOM 794 N N . VAL A 1 105 ? -6.32 -8.297 8.977 1 98.25 105 VAL A N 1
ATOM 795 C CA . VAL A 1 105 ? -6.562 -7.523 10.195 1 98.25 105 VAL A CA 1
ATOM 796 C C . VAL A 1 105 ? -5.238 -7.016 10.758 1 98.25 105 VAL A C 1
ATOM 798 O O . VAL A 1 105 ? -5.129 -5.855 11.164 1 98.25 105 VAL A O 1
ATOM 801 N N . VAL A 1 106 ? -4.234 -7.852 10.766 1 97.25 106 VAL A N 1
ATOM 802 C CA . VAL A 1 106 ? -2.928 -7.488 11.305 1 97.25 106 VAL A CA 1
ATOM 803 C C . VAL A 1 106 ? -2.311 -6.383 10.445 1 97.25 106 VAL A C 1
ATOM 805 O O . VAL A 1 106 ? -1.674 -5.465 10.969 1 97.25 106 VAL A O 1
ATOM 808 N N . LEU A 1 107 ? -2.527 -6.449 9.195 1 96.75 107 LEU A N 1
ATOM 809 C CA . LEU A 1 107 ? -1.95 -5.48 8.266 1 96.75 107 LEU A CA 1
ATOM 810 C C . LEU A 1 107 ? -2.68 -4.145 8.352 1 96.75 107 LEU A C 1
ATOM 812 O O . LEU A 1 107 ? -2.062 -3.086 8.227 1 96.75 107 LEU A O 1
ATOM 816 N N . ILE A 1 108 ? -3.943 -4.152 8.602 1 97.88 108 ILE A N 1
ATOM 817 C CA . ILE A 1 108 ? -4.805 -2.98 8.461 1 97.88 108 ILE A CA 1
ATOM 818 C C . ILE A 1 108 ? -4.922 -2.264 9.805 1 97.88 108 ILE A C 1
ATOM 820 O O . ILE A 1 108 ? -5.043 -1.036 9.852 1 97.88 108 ILE A O 1
ATOM 824 N N . THR A 1 109 ? -4.867 -2.953 10.914 1 98.44 109 THR A N 1
ATOM 825 C CA . THR A 1 109 ? -5.117 -2.406 12.242 1 98.44 109 THR A CA 1
ATOM 826 C C . THR A 1 109 ? -4.156 -1.259 12.547 1 98.44 109 THR A C 1
ATOM 828 O O . THR A 1 109 ? -4.578 -0.199 13.008 1 98.44 109 THR A O 1
ATOM 831 N N . PRO A 1 110 ? -2.848 -1.443 12.266 1 97.56 110 PRO A N 1
ATOM 832 C CA . PRO A 1 110 ? -1.94 -0.325 12.539 1 97.56 110 PRO A CA 1
ATOM 833 C C . PRO A 1 110 ? -2.301 0.931 11.75 1 97.56 110 PRO A C 1
ATOM 835 O O . PRO A 1 110 ? -2.086 2.049 12.227 1 97.56 110 PRO A O 1
ATOM 838 N N . ILE A 1 111 ? -2.809 0.787 10.609 1 96.31 111 ILE A N 1
ATOM 839 C CA . ILE A 1 111 ? -3.234 1.91 9.781 1 96.31 111 ILE A CA 1
ATOM 840 C C . ILE A 1 111 ? -4.398 2.635 10.461 1 96.31 111 ILE A C 1
ATOM 842 O O . ILE A 1 111 ? -4.402 3.865 10.547 1 96.31 111 ILE A O 1
ATOM 846 N N . VAL A 1 112 ? -5.32 1.874 10.938 1 98 112 VAL A N 1
ATOM 847 C CA . VAL A 1 112 ? -6.477 2.438 11.625 1 98 112 VAL A CA 1
ATOM 848 C C . VAL A 1 112 ? -6.016 3.174 12.883 1 98 112 VAL A C 1
ATOM 850 O O . VAL A 1 112 ? -6.398 4.324 13.109 1 98 112 VAL A O 1
ATOM 853 N N . ILE A 1 113 ? -5.172 2.557 13.625 1 98 113 ILE A N 1
ATOM 854 C CA . ILE A 1 113 ? -4.684 3.127 14.875 1 98 113 ILE A CA 1
ATOM 855 C C . ILE A 1 113 ? -3.955 4.438 14.594 1 98 113 ILE A C 1
ATOM 857 O O . ILE A 1 113 ? -4.219 5.453 15.25 1 98 113 ILE A O 1
ATOM 861 N N . GLY A 1 114 ? -3.082 4.363 13.656 1 96.19 114 GLY A N 1
ATOM 862 C CA . GLY A 1 114 ? -2.289 5.539 13.352 1 96.19 114 GLY A CA 1
ATOM 863 C C . GLY A 1 114 ? -3.123 6.719 12.891 1 96.19 114 GLY A C 1
ATOM 864 O O . GLY A 1 114 ? -2.926 7.848 13.352 1 96.19 114 GLY A O 1
ATOM 865 N N . ASN A 1 115 ? -4.004 6.516 11.992 1 95.5 115 ASN A N 1
ATOM 866 C CA . ASN A 1 115 ? -4.852 7.582 11.469 1 95.5 115 ASN A CA 1
ATOM 867 C C . ASN A 1 115 ? -5.777 8.141 12.547 1 95.5 115 ASN A C 1
ATOM 869 O O . ASN A 1 115 ? -5.969 9.352 12.633 1 95.5 115 ASN A O 1
ATOM 873 N N . MET A 1 116 ? -6.312 7.293 13.383 1 96.5 116 MET A N 1
ATOM 874 C CA . MET A 1 116 ? -7.184 7.738 14.469 1 96.5 116 MET A CA 1
ATOM 875 C C . MET A 1 116 ? -6.402 8.539 15.5 1 96.5 116 MET A C 1
ATOM 877 O O . MET A 1 116 ? -6.867 9.578 15.969 1 96.5 116 MET A O 1
ATOM 881 N N . GLU A 1 117 ? -5.246 8.008 15.852 1 96.44 117 GLU A N 1
ATOM 882 C CA . GLU A 1 117 ? -4.41 8.703 16.828 1 96.44 117 GLU A CA 1
ATOM 883 C C . GLU A 1 117 ? -4.055 10.109 16.344 1 96.44 117 GLU A C 1
ATOM 885 O O . GLU A 1 117 ? -4.164 11.07 17.109 1 96.44 117 GLU A O 1
ATOM 890 N N . THR A 1 118 ? -3.668 10.227 15.156 1 92.62 118 THR A N 1
ATOM 891 C CA . THR A 1 118 ? -3.283 11.516 14.594 1 92.62 118 THR A CA 1
ATOM 892 C C . THR A 1 118 ? -4.461 12.484 14.617 1 92.62 118 THR A C 1
ATOM 894 O O . THR A 1 118 ? -4.312 13.641 15.016 1 92.62 118 THR A O 1
ATOM 897 N N . TYR A 1 119 ? -5.594 12.047 14.234 1 94.38 119 TYR A N 1
ATOM 898 C CA . TYR A 1 119 ? -6.781 12.891 14.195 1 94.38 119 TYR A CA 1
ATOM 899 C C . TYR A 1 119 ? -7.188 13.32 15.602 1 94.38 119 TYR A C 1
ATOM 901 O O . TYR A 1 119 ? -7.426 14.508 15.844 1 94.38 119 TYR A O 1
ATOM 909 N N . VAL A 1 120 ? -7.238 12.438 16.531 1 95.38 120 VAL A N 1
ATOM 910 C CA . VAL A 1 120 ? -7.703 12.695 17.891 1 95.38 120 VAL A CA 1
ATOM 911 C C . VAL A 1 120 ? -6.711 13.602 18.609 1 95.38 120 VAL A C 1
ATOM 913 O O . VAL A 1 120 ? -7.105 14.477 19.391 1 95.38 120 VAL A O 1
ATOM 916 N N . SER A 1 121 ? -5.445 13.32 18.359 1 93.88 121 SER A N 1
ATOM 917 C CA . SER A 1 121 ? -4.422 14.156 18.984 1 93.88 121 SER A CA 1
ATOM 918 C C . SER A 1 121 ? -4.621 15.625 18.641 1 93.88 121 SER A C 1
ATOM 920 O O . SER A 1 121 ? -4.27 16.516 19.422 1 93.88 121 SER A O 1
ATOM 922 N N . GLY A 1 122 ? -5.238 15.906 17.547 1 92.25 122 GLY A N 1
ATOM 923 C CA . GLY A 1 122 ? -5.484 17.266 17.109 1 92.25 122 GLY A CA 1
ATOM 924 C C . GLY A 1 122 ? -6.691 17.906 17.781 1 92.25 122 GLY A C 1
ATOM 925 O O . GLY A 1 122 ? -6.715 19.109 18.016 1 92.25 122 GLY A O 1
ATOM 926 N N . ILE A 1 123 ? -7.621 17.141 18.172 1 92.75 123 ILE A N 1
ATOM 927 C CA . ILE A 1 123 ? -8.867 17.734 18.641 1 92.75 123 ILE A CA 1
ATOM 928 C C . ILE A 1 123 ? -9.008 17.5 20.156 1 92.75 123 ILE A C 1
ATOM 930 O O . ILE A 1 123 ? -9.82 18.156 20.812 1 92.75 123 ILE A O 1
ATOM 934 N N . ALA A 1 124 ? -8.312 16.578 20.688 1 92.62 124 ALA A N 1
ATOM 935 C CA . ALA A 1 124 ? -8.484 16.125 22.078 1 92.62 124 ALA A CA 1
ATOM 936 C C . ALA A 1 124 ? -8.25 17.281 23.047 1 92.62 124 ALA A C 1
ATOM 938 O O . ALA A 1 124 ? -9.031 17.469 23.984 1 92.62 124 ALA A O 1
ATOM 939 N N . PRO A 1 125 ? -7.281 18.109 22.891 1 91.75 125 PRO A N 1
ATOM 940 C CA . PRO A 1 125 ? -7.039 19.156 23.875 1 91.75 125 PRO A CA 1
ATOM 941 C C . PRO A 1 125 ? -8.234 20.109 24.031 1 91.75 125 PRO A C 1
ATOM 943 O O . PRO A 1 125 ? -8.609 20.438 25.156 1 91.75 125 PRO A O 1
ATOM 946 N N . ALA A 1 126 ? -8.836 20.453 23 1 92.06 126 ALA A N 1
ATOM 947 C CA . ALA A 1 126 ? -9.984 21.375 23.047 1 92.06 126 ALA A CA 1
ATOM 948 C C . ALA A 1 126 ? -11.172 20.719 23.734 1 92.06 126 ALA A C 1
ATOM 950 O O . ALA A 1 126 ? -11.844 21.344 24.562 1 92.06 126 ALA A O 1
ATOM 951 N N . ILE A 1 127 ? -11.422 19.562 23.469 1 92.12 127 ILE A N 1
ATOM 952 C CA . ILE A 1 127 ? -12.555 18.828 24.031 1 92.12 127 ILE A CA 1
ATOM 953 C C . ILE A 1 127 ? -12.312 18.531 25.5 1 92.12 127 ILE A C 1
ATOM 955 O O . ILE A 1 127 ? -13.219 18.656 26.328 1 92.12 127 ILE A O 1
ATOM 959 N N . GLN A 1 128 ? -11.117 18.188 25.766 1 91.5 128 GLN A N 1
ATOM 960 C CA . GLN A 1 128 ? -10.773 17.875 27.141 1 91.5 128 GLN A CA 1
ATOM 961 C C . GLN A 1 128 ? -10.844 19.109 28.031 1 91.5 128 GLN A C 1
ATOM 963 O O . GLN A 1 128 ? -11.258 19.031 29.188 1 91.5 128 GLN A O 1
ATOM 968 N N . GLU A 1 129 ? -10.43 20.203 27.484 1 92.31 129 GLU A N 1
ATOM 969 C CA . GLU A 1 129 ? -10.562 21.453 28.219 1 92.31 129 GLU A CA 1
ATOM 970 C C . GLU A 1 129 ? -12.023 21.766 28.531 1 92.31 129 GLU A C 1
ATOM 972 O O . GLU A 1 129 ? -12.352 22.141 29.656 1 92.31 129 GLU A O 1
ATOM 977 N N . THR A 1 130 ? -12.836 21.562 27.547 1 91.19 130 THR A N 1
ATOM 978 C CA . THR A 1 130 ? -14.258 21.828 27.688 1 91.19 130 THR A CA 1
ATOM 979 C C . THR A 1 130 ? -14.891 20.844 28.688 1 91.19 130 THR A C 1
ATOM 981 O O . THR A 1 130 ? -15.648 21.25 29.562 1 91.19 130 THR A O 1
ATOM 984 N N . THR A 1 131 ? -14.508 19.672 28.609 1 91.62 131 THR A N 1
ATOM 985 C CA . THR A 1 131 ? -15.102 18.656 29.453 1 91.62 131 THR A CA 1
ATOM 986 C C . THR A 1 131 ? -14.594 18.781 30.891 1 91.62 131 THR A C 1
ATOM 988 O O . THR A 1 131 ? -15.336 18.531 31.844 1 91.62 131 THR A O 1
ATOM 991 N N . ARG A 1 132 ? -13.383 19.109 31.031 1 90.12 132 ARG A N 1
ATOM 992 C CA . ARG A 1 132 ? -12.852 19.375 32.375 1 90.12 132 ARG A CA 1
ATOM 993 C C . ARG A 1 132 ? -13.625 20.5 33.062 1 90.12 132 ARG A C 1
ATOM 995 O O . ARG A 1 132 ? -13.906 20.438 34.25 1 90.12 132 ARG A O 1
ATOM 1002 N N . GLY A 1 133 ? -13.898 21.469 32.312 1 92.25 133 GLY A N 1
ATOM 1003 C CA . GLY A 1 133 ? -14.68 22.578 32.844 1 92.25 133 GLY A CA 1
ATOM 1004 C C . GLY A 1 133 ? -16.078 22.156 33.281 1 92.25 133 GLY A C 1
ATOM 1005 O O . GLY A 1 133 ? -16.609 22.688 34.25 1 92.25 133 GLY A O 1
ATOM 1006 N N . LEU A 1 134 ? -16.625 21.172 32.625 1 92.69 134 LEU A N 1
ATOM 1007 C CA . LEU A 1 134 ? -17.984 20.703 32.906 1 92.69 134 LEU A CA 1
ATOM 1008 C C . LEU A 1 134 ? -17.969 19.609 33.969 1 92.69 134 LEU A C 1
ATOM 1010 O O . LEU A 1 134 ? -19.016 19.172 34.438 1 92.69 134 LEU A O 1
ATOM 1014 N N . GLY A 1 135 ? -16.781 19.188 34.406 1 91.38 135 GLY A N 1
ATOM 1015 C CA . GLY A 1 135 ? -16.625 18.172 35.438 1 91.38 135 GLY A CA 1
ATOM 1016 C C . GLY A 1 135 ? -16.984 16.781 34.938 1 91.38 135 GLY A C 1
ATOM 1017 O O . GLY A 1 135 ? -17.422 15.938 35.719 1 91.38 135 GLY A O 1
ATOM 1018 N N . LEU A 1 136 ? -16.844 16.547 33.75 1 89.81 136 LEU A N 1
ATOM 1019 C CA . LEU A 1 136 ? -17.188 15.242 33.188 1 89.81 136 LEU A CA 1
ATOM 1020 C C . LEU A 1 136 ? -16.078 14.227 33.469 1 89.81 136 LEU A C 1
ATOM 1022 O O . LEU A 1 136 ? -14.914 14.594 33.625 1 89.81 136 LEU A O 1
ATOM 1026 N N . THR A 1 137 ? -16.5 12.977 33.594 1 91.19 137 THR A N 1
ATOM 1027 C CA . THR A 1 137 ? -15.555 11.891 33.844 1 91.19 137 THR A CA 1
ATOM 1028 C C . THR A 1 137 ? -14.727 11.578 32.625 1 91.19 137 THR A C 1
ATOM 1030 O O . THR A 1 137 ? -15.07 12.016 31.516 1 91.19 137 THR A O 1
ATOM 1033 N N . ARG A 1 138 ? -13.648 10.789 32.812 1 87.06 138 ARG A N 1
ATOM 1034 C CA . ARG A 1 138 ? -12.766 10.414 31.703 1 87.06 138 ARG A CA 1
ATOM 1035 C C . ARG A 1 138 ? -13.516 9.594 30.656 1 87.06 138 ARG A C 1
ATOM 1037 O O . ARG A 1 138 ? -13.281 9.75 29.469 1 87.06 138 ARG A O 1
ATOM 1044 N N . ILE A 1 139 ? -14.398 8.75 31.141 1 88.19 139 ILE A N 1
ATOM 1045 C CA . ILE A 1 139 ? -15.141 7.883 30.234 1 88.19 139 ILE A CA 1
ATOM 1046 C C . ILE A 1 139 ? -16.094 8.719 29.391 1 88.19 139 ILE A C 1
ATOM 1048 O O . ILE A 1 139 ? -16.266 8.461 28.203 1 88.19 139 ILE A O 1
ATOM 1052 N N . LYS A 1 140 ? -16.703 9.719 30.016 1 89.75 140 LYS A N 1
ATOM 1053 C CA . LYS A 1 140 ? -17.609 10.602 29.266 1 89.75 140 LYS A CA 1
ATOM 1054 C C . LYS A 1 140 ? -16.844 11.43 28.25 1 89.75 140 LYS A C 1
ATOM 1056 O O . LYS A 1 140 ? -17.328 11.68 27.141 1 89.75 140 LYS A O 1
ATOM 1061 N N . THR A 1 141 ? -15.664 11.812 28.656 1 90 141 THR A N 1
ATOM 1062 C CA . THR A 1 141 ? -14.812 12.57 27.75 1 90 141 THR A CA 1
ATOM 1063 C C . THR A 1 141 ? -14.43 11.727 26.531 1 90 141 THR A C 1
ATOM 1065 O O . THR A 1 141 ? -14.492 12.195 25.391 1 90 141 THR A O 1
ATOM 1068 N N . LEU A 1 142 ? -14.141 10.461 26.766 1 87.88 142 LEU A N 1
ATOM 1069 C CA . LEU A 1 142 ? -13.773 9.555 25.688 1 87.88 142 LEU A CA 1
ATOM 1070 C C . LEU A 1 142 ? -14.953 9.297 24.766 1 87.88 142 LEU A C 1
ATOM 1072 O O . LEU A 1 142 ? -14.781 9.188 23.547 1 87.88 142 LEU A O 1
ATOM 1076 N N . LEU A 1 143 ? -16.062 9.234 25.328 1 87.38 143 LEU A N 1
ATOM 1077 C CA . LEU A 1 143 ? -17.266 9.008 24.531 1 87.38 143 LEU A CA 1
ATOM 1078 C C . LEU A 1 143 ? -17.594 10.219 23.688 1 87.38 143 LEU A C 1
ATOM 1080 O O . LEU A 1 143 ? -18.062 10.086 22.547 1 87.38 143 LEU A O 1
ATOM 1084 N N . LEU A 1 144 ? -17.359 11.406 24.25 1 88.94 144 LEU A N 1
ATOM 1085 C CA . LEU A 1 144 ? -17.547 12.641 23.484 1 88.94 144 LEU A CA 1
ATOM 1086 C C . LEU A 1 144 ? -16.547 12.727 22.344 1 88.94 144 LEU A C 1
ATOM 1088 O O . LEU A 1 144 ? -16.906 13.148 21.234 1 88.94 144 LEU A O 1
ATOM 1092 N N . LEU A 1 145 ? -15.391 12.352 22.609 1 90.38 145 LEU A N 1
ATOM 1093 C CA . LEU A 1 145 ? -14.367 12.328 21.578 1 90.38 145 LEU A CA 1
ATOM 1094 C C . LEU A 1 145 ? -14.75 11.359 20.453 1 90.38 145 LEU A C 1
ATOM 1096 O O . LEU A 1 145 ? -14.586 11.68 19.281 1 90.38 145 LEU A O 1
ATOM 1100 N N . ALA A 1 146 ? -15.242 10.203 20.812 1 89.56 146 ALA A N 1
ATOM 1101 C CA . ALA A 1 146 ? -15.656 9.211 19.828 1 89.56 146 ALA A CA 1
ATOM 1102 C C . ALA A 1 146 ? -16.781 9.75 18.938 1 89.56 146 ALA A C 1
ATOM 1104 O O . ALA A 1 146 ? -16.812 9.5 17.734 1 89.56 146 ALA A O 1
ATOM 1105 N N . ASN A 1 147 ? -17.656 10.438 19.594 1 90 147 ASN A N 1
ATOM 1106 C CA . ASN A 1 147 ? -18.766 11.023 18.859 1 90 147 ASN A CA 1
ATOM 1107 C C . ASN A 1 147 ? -18.297 12.078 17.859 1 90 147 ASN A C 1
ATOM 1109 O O . ASN A 1 147 ? -18.875 12.227 16.781 1 90 147 ASN A O 1
ATOM 1113 N N . GLU A 1 148 ? -17.266 12.797 18.234 1 91.69 148 GLU A N 1
ATOM 1114 C CA . GLU A 1 148 ? -16.719 13.844 17.375 1 91.69 148 GLU A CA 1
ATOM 1115 C C . GLU A 1 148 ? -15.906 13.25 16.219 1 91.69 148 GLU A C 1
ATOM 1117 O O . GLU A 1 148 ? -15.586 13.945 15.258 1 91.69 148 GLU A O 1
ATOM 1122 N N . CYS A 1 149 ? -15.688 11.938 16.297 1 94 149 CYS A N 1
ATOM 1123 C CA . CYS A 1 149 ? -14.789 11.297 15.344 1 94 149 CYS A CA 1
ATOM 1124 C C . CYS A 1 149 ? -15.57 10.547 14.273 1 94 149 CYS A C 1
ATOM 1126 O O . CYS A 1 149 ? -14.992 9.766 13.508 1 94 149 CYS A O 1
ATOM 1128 N N . ILE A 1 150 ? -16.859 10.781 14.102 1 92.31 150 ILE A N 1
ATOM 1129 C CA . ILE A 1 150 ? -17.703 9.961 13.242 1 92.31 150 ILE A CA 1
ATOM 1130 C C . ILE A 1 150 ? -17.203 10.039 11.797 1 92.31 150 ILE A C 1
ATOM 1132 O O . ILE A 1 150 ? -17.094 9.016 11.125 1 92.31 150 ILE A O 1
ATOM 1136 N N . TYR A 1 151 ? -16.875 11.156 11.312 1 93.12 151 TYR A N 1
ATOM 1137 C CA . TYR A 1 151 ? -16.406 11.312 9.938 1 93.12 151 TYR A CA 1
ATOM 1138 C C . TYR A 1 151 ? -15.016 10.688 9.773 1 93.12 151 TYR A C 1
ATOM 1140 O O . TYR A 1 151 ? -14.719 10.086 8.734 1 93.12 151 TYR A O 1
ATOM 1148 N N . GLN A 1 152 ? -14.203 10.844 10.836 1 95.69 152 GLN A N 1
ATOM 1149 C CA . GLN A 1 152 ? -12.875 10.234 10.812 1 95.69 152 GLN A CA 1
ATOM 1150 C C . GLN A 1 152 ? -12.969 8.711 10.812 1 95.69 152 GLN A C 1
ATOM 1152 O O . GLN A 1 152 ? -12.188 8.031 10.141 1 95.69 152 GLN A O 1
ATOM 1157 N N . ILE A 1 153 ? -13.953 8.211 11.531 1 96.31 153 ILE A N 1
ATOM 1158 C CA . ILE A 1 153 ? -14.148 6.766 11.594 1 96.31 153 ILE A CA 1
ATOM 1159 C C . ILE A 1 153 ? -14.562 6.242 10.219 1 96.31 153 ILE A C 1
ATOM 1161 O O . ILE A 1 153 ? -14.055 5.219 9.758 1 96.31 153 ILE A O 1
ATOM 1165 N N . PHE A 1 154 ? -15.406 6.938 9.562 1 95.56 154 PHE A N 1
ATOM 1166 C CA . PHE A 1 154 ? -15.82 6.539 8.227 1 95.56 154 PHE A CA 1
ATOM 1167 C C . PHE A 1 154 ? -14.648 6.617 7.246 1 95.56 154 PHE A C 1
ATOM 1169 O O . PHE A 1 154 ? -14.492 5.75 6.387 1 95.56 154 PHE A O 1
ATOM 1176 N N . PHE A 1 155 ? -13.906 7.637 7.363 1 95.44 155 PHE A N 1
ATOM 1177 C CA . PHE A 1 155 ? -12.719 7.812 6.539 1 95.44 155 PHE A CA 1
ATOM 1178 C C . PHE A 1 155 ? -11.758 6.641 6.707 1 95.44 155 PHE A C 1
ATOM 1180 O O . PHE A 1 155 ? -11.305 6.055 5.723 1 95.44 155 PHE A O 1
ATOM 1187 N N . VAL A 1 156 ? -11.508 6.305 7.961 1 96.88 156 VAL A N 1
ATOM 1188 C CA . VAL A 1 156 ? -10.539 5.25 8.266 1 96.88 156 VAL A CA 1
ATOM 1189 C C . VAL A 1 156 ? -11.094 3.898 7.824 1 96.88 156 VAL A C 1
ATOM 1191 O O . VAL A 1 156 ? -10.344 3.023 7.391 1 96.88 156 VAL A O 1
ATOM 1194 N N . TYR A 1 157 ? -12.352 3.699 7.902 1 96.94 157 TYR A N 1
ATOM 1195 C CA . TYR A 1 157 ? -12.953 2.465 7.41 1 96.94 157 TYR A CA 1
ATOM 1196 C C . TYR A 1 157 ? -12.742 2.322 5.906 1 96.94 157 TYR A C 1
ATOM 1198 O O . TYR A 1 157 ? -12.383 1.247 5.426 1 96.94 157 TYR A O 1
ATOM 1206 N N . MET A 1 158 ? -13.07 3.391 5.223 1 96.19 158 MET A N 1
ATOM 1207 C CA . MET A 1 158 ? -12.906 3.355 3.771 1 96.19 158 MET A CA 1
ATOM 1208 C C . MET A 1 158 ? -11.453 3.078 3.395 1 96.19 158 MET A C 1
ATOM 1210 O O . MET A 1 158 ? -11.188 2.336 2.447 1 96.19 158 MET A O 1
ATOM 1214 N N . LEU A 1 159 ? -10.578 3.66 4.094 1 94.5 159 LEU A N 1
ATOM 1215 C CA . LEU A 1 159 ? -9.156 3.412 3.877 1 94.5 159 LEU A CA 1
ATOM 1216 C C . LEU A 1 159 ? -8.812 1.943 4.105 1 94.5 159 LEU A C 1
ATOM 1218 O O . LEU A 1 159 ? -8.078 1.342 3.324 1 94.5 159 LEU A O 1
ATOM 1222 N N . SER A 1 160 ? -9.359 1.424 5.184 1 97.06 160 SER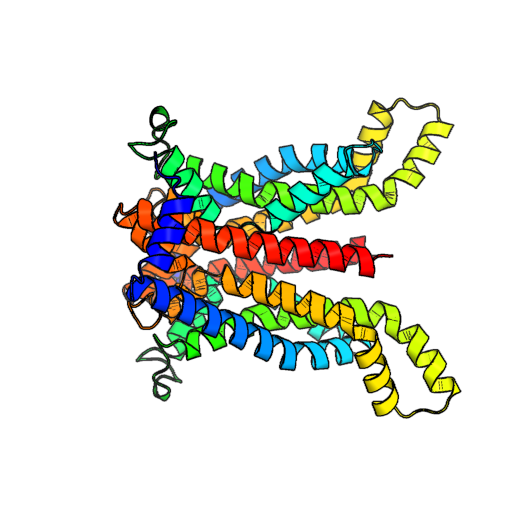 A N 1
ATOM 1223 C CA . SER A 1 160 ? -9.125 0.029 5.547 1 97.06 160 SER A CA 1
ATOM 1224 C C . SER A 1 160 ? -9.695 -0.918 4.496 1 97.06 160 SER A C 1
ATOM 1226 O O . SER A 1 160 ? -9.055 -1.912 4.141 1 97.06 160 SER A O 1
ATOM 1228 N N . PHE A 1 161 ? -10.852 -0.615 4.051 1 97.38 161 PHE A N 1
ATOM 1229 C CA . PHE A 1 161 ? -11.5 -1.43 3.027 1 97.38 161 PHE A CA 1
ATOM 1230 C C . PHE A 1 161 ? -10.703 -1.396 1.728 1 97.38 161 PHE A C 1
ATOM 1232 O O . PHE A 1 161 ? -10.492 -2.434 1.094 1 97.38 161 PHE A O 1
ATOM 1239 N N . ALA A 1 162 ? -10.312 -0.218 1.324 1 95.62 162 ALA A N 1
ATOM 1240 C CA . ALA A 1 162 ? -9.523 -0.056 0.104 1 95.62 162 ALA A CA 1
ATOM 1241 C C . ALA A 1 162 ? -8.227 -0.848 0.181 1 95.62 162 ALA A C 1
ATOM 1243 O O . ALA A 1 162 ? -7.801 -1.455 -0.805 1 95.62 162 ALA A O 1
ATOM 1244 N N . ARG A 1 163 ? -7.633 -0.84 1.298 1 94 163 ARG A N 1
ATOM 1245 C CA . ARG A 1 163 ? -6.395 -1.583 1.521 1 94 163 ARG A CA 1
ATOM 1246 C C . ARG A 1 163 ? -6.637 -3.086 1.432 1 94 163 ARG A C 1
ATOM 1248 O O . ARG A 1 163 ? -5.816 -3.82 0.878 1 94 163 ARG A O 1
ATOM 1255 N N . ALA A 1 164 ? -7.719 -3.498 1.968 1 97 164 ALA A N 1
ATOM 1256 C CA . ALA A 1 164 ? -8.031 -4.922 2.029 1 97 164 ALA A CA 1
ATOM 1257 C C . ALA A 1 164 ? -8.359 -5.473 0.643 1 97 164 ALA A C 1
ATOM 1259 O O . ALA A 1 164 ? -7.875 -6.539 0.261 1 97 164 ALA A O 1
ATOM 1260 N N . ILE A 1 165 ? -9.133 -4.777 -0.081 1 96.75 165 ILE A N 1
ATOM 1261 C CA . ILE A 1 165 ? -9.672 -5.301 -1.329 1 96.75 165 ILE A CA 1
ATOM 1262 C C . ILE A 1 165 ? -8.562 -5.406 -2.373 1 96.75 165 ILE A C 1
ATOM 1264 O O . ILE A 1 165 ? -8.672 -6.188 -3.322 1 96.75 165 ILE A O 1
ATOM 1268 N N . SER A 1 166 ? -7.453 -4.684 -2.213 1 94.88 166 SER A N 1
ATOM 1269 C CA . SER A 1 166 ? -6.395 -4.621 -3.217 1 94.88 166 SER A CA 1
ATOM 1270 C C . SER A 1 166 ? -5.203 -5.48 -2.818 1 94.88 166 SER A C 1
ATOM 1272 O O . SER A 1 166 ? -4.18 -5.492 -3.508 1 94.88 166 SER A O 1
ATOM 1274 N N . GLU A 1 167 ? -5.293 -6.156 -1.757 1 94.88 167 GLU A N 1
ATOM 1275 C CA . GLU A 1 167 ? -4.18 -6.938 -1.225 1 94.88 167 GLU A CA 1
ATOM 1276 C C . GLU A 1 167 ? -3.965 -8.211 -2.031 1 94.88 167 GLU A C 1
ATOM 1278 O O . GLU A 1 167 ? -4.926 -8.898 -2.389 1 94.88 167 GLU A O 1
ATOM 1283 N N . VAL A 1 168 ? -2.654 -8.586 -2.279 1 94.75 168 VAL A N 1
ATOM 1284 C CA . VAL A 1 168 ? -2.324 -9.758 -3.082 1 94.75 168 VAL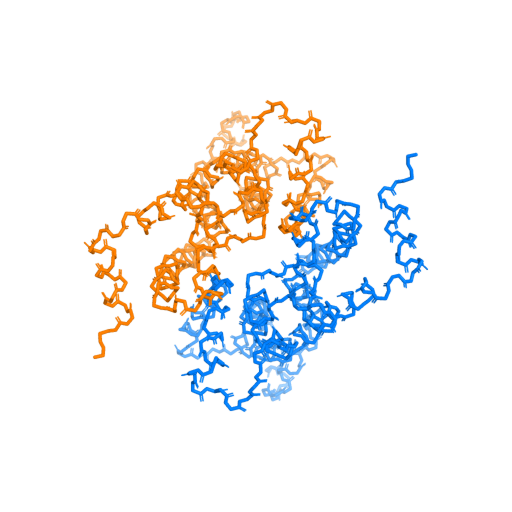 A CA 1
ATOM 1285 C C . VAL A 1 168 ? -1.368 -10.664 -2.307 1 94.75 168 VAL A C 1
ATOM 1287 O O . VAL A 1 168 ? -1.641 -11.852 -2.123 1 94.75 168 VAL A O 1
ATOM 1290 N N . GLY A 1 169 ? -0.35 -10.133 -1.771 1 94.88 169 GLY A N 1
ATOM 1291 C CA . GLY A 1 169 ? 0.783 -10.883 -1.259 1 94.88 169 GLY A CA 1
ATOM 1292 C C . GLY A 1 169 ? 0.418 -11.805 -0.108 1 94.88 169 GLY A C 1
ATOM 1293 O O . GLY A 1 169 ? 0.523 -13.031 -0.225 1 94.88 169 GLY A O 1
ATOM 1294 N N . ALA A 1 170 ? -0.136 -11.242 0.905 1 96.44 170 ALA A N 1
ATOM 1295 C CA . ALA A 1 170 ? -0.464 -12.016 2.1 1 96.44 170 ALA A CA 1
ATOM 1296 C C . ALA A 1 170 ? -1.611 -12.984 1.825 1 96.44 170 ALA A C 1
ATOM 1298 O O . ALA A 1 170 ? -1.541 -14.164 2.193 1 96.44 170 ALA A O 1
ATOM 1299 N N . VAL A 1 171 ? -2.584 -12.508 1.105 1 96.44 171 VAL A N 1
ATOM 1300 C CA . VAL A 1 171 ? -3.797 -13.281 0.861 1 96.44 171 VAL A CA 1
ATOM 1301 C C . VAL A 1 171 ? -3.482 -14.453 -0.065 1 96.44 171 VAL A C 1
ATOM 1303 O O . VAL A 1 171 ? -3.998 -15.555 0.124 1 96.44 171 VAL A O 1
ATOM 1306 N N . SER A 1 172 ? -2.656 -14.234 -1.012 1 96.06 172 SER A N 1
ATOM 1307 C CA . SER A 1 172 ? -2.281 -15.305 -1.927 1 96.06 172 SER A CA 1
ATOM 1308 C C . SER A 1 172 ? -1.517 -16.406 -1.203 1 96.06 172 SER A C 1
ATOM 1310 O O . SER A 1 172 ? -1.733 -17.594 -1.462 1 96.06 172 SER A O 1
ATOM 1312 N N . MET A 1 173 ? -0.712 -16.047 -0.308 1 95.06 173 MET A N 1
ATOM 1313 C CA . MET A 1 173 ? 0.149 -17.016 0.368 1 95.06 173 MET A CA 1
ATOM 1314 C C . MET A 1 173 ? -0.651 -17.859 1.354 1 95.06 173 MET A C 1
ATOM 1316 O O . MET A 1 173 ? -0.524 -19.078 1.372 1 95.06 173 MET A O 1
ATOM 1320 N N . VAL A 1 174 ? -1.529 -17.266 2.08 1 95.62 174 VAL A N 1
ATOM 1321 C CA . VAL A 1 174 ? -2.199 -18 3.141 1 95.62 174 VAL A CA 1
ATOM 1322 C C . VAL A 1 174 ? -3.492 -18.609 2.607 1 95.62 174 VAL A C 1
ATOM 1324 O O . VAL A 1 174 ? -3.949 -19.641 3.105 1 95.62 174 VAL A O 1
ATOM 1327 N N . GLY A 1 175 ? -4.082 -18.016 1.66 1 96.19 175 GLY A N 1
ATOM 1328 C CA . GLY A 1 175 ? -5.32 -18.516 1.082 1 96.19 175 GLY A CA 1
ATOM 1329 C C . GLY A 1 175 ? -5.094 -19.516 -0.046 1 96.19 175 GLY A C 1
ATOM 1330 O O . GLY A 1 175 ? -5.961 -20.344 -0.334 1 96.19 175 GLY A O 1
ATOM 1331 N N . GLY A 1 176 ? -4.059 -19.344 -0.836 1 94.81 176 GLY A N 1
ATOM 1332 C CA . GLY A 1 176 ? -3.686 -20.266 -1.887 1 94.81 176 GLY A CA 1
ATOM 1333 C C . GLY A 1 176 ? -4.434 -20.031 -3.186 1 94.81 176 GLY A C 1
ATOM 1334 O O . GLY A 1 176 ? -4.223 -20.75 -4.168 1 94.81 176 GLY A O 1
ATOM 1335 N N . ALA A 1 177 ? -5.355 -19.109 -3.172 1 96.06 177 ALA A N 1
ATOM 1336 C CA . ALA A 1 177 ? -6.113 -18.781 -4.375 1 96.06 177 ALA A CA 1
ATOM 1337 C C . ALA A 1 177 ? -6.852 -20.016 -4.91 1 96.06 177 ALA A C 1
ATOM 1339 O O . ALA A 1 177 ? -6.758 -20.328 -6.098 1 96.06 177 ALA A O 1
ATOM 1340 N N . ILE A 1 178 ? -7.527 -20.734 -4.055 1 96 178 ILE A N 1
ATOM 1341 C CA . ILE A 1 178 ? -8.188 -21.984 -4.395 1 96 178 ILE A CA 1
ATOM 1342 C C . ILE A 1 178 ? -9.578 -21.703 -4.957 1 96 178 ILE A C 1
ATOM 1344 O O . ILE A 1 178 ? -10.383 -21 -4.328 1 96 178 ILE A O 1
ATOM 1348 N N . ALA A 1 179 ? -9.898 -22.297 -6.031 1 95.25 179 ALA A N 1
ATOM 1349 C CA . ALA A 1 179 ? -11.18 -22.109 -6.703 1 95.25 179 ALA A CA 1
ATOM 1350 C C . ALA A 1 179 ? -12.344 -22.484 -5.789 1 95.25 179 ALA A C 1
ATOM 1352 O O . ALA A 1 179 ? -12.289 -23.516 -5.102 1 95.25 179 ALA A O 1
ATOM 1353 N N . TRP A 1 180 ? -13.305 -21.578 -5.746 1 95 180 TRP A N 1
ATOM 1354 C CA . TRP A 1 180 ? -14.562 -21.781 -5.035 1 95 180 TRP A CA 1
ATOM 1355 C C . TRP A 1 180 ? -14.359 -21.688 -3.529 1 95 180 TRP A C 1
ATOM 1357 O O . TRP A 1 180 ? -15.305 -21.859 -2.756 1 95 180 TRP A O 1
ATOM 1367 N N . LYS A 1 181 ? -13.156 -21.422 -3.113 1 96.38 181 LYS A N 1
ATOM 1368 C CA . LYS A 1 181 ? -12.898 -21.422 -1.676 1 96.38 181 LYS A CA 1
ATOM 1369 C C . LYS A 1 181 ? -12.203 -20.125 -1.243 1 96.38 181 LYS A C 1
ATOM 1371 O O . LYS A 1 181 ? -12.781 -19.328 -0.503 1 96.38 181 LYS A O 1
ATOM 1376 N N . THR A 1 182 ? -10.984 -19.891 -1.8 1 97.62 182 THR A N 1
ATOM 1377 C CA . THR A 1 182 ? -10.211 -18.766 -1.28 1 97.62 182 THR A CA 1
ATOM 1378 C C . THR A 1 182 ? -9.734 -17.875 -2.416 1 97.62 182 THR A C 1
ATOM 1380 O O . THR A 1 182 ? -8.875 -17.016 -2.217 1 97.62 182 THR A O 1
ATOM 1383 N N . ASN A 1 183 ? -10.266 -18.125 -3.58 1 97.75 183 ASN A N 1
ATOM 1384 C CA . ASN A 1 183 ? -9.883 -17.297 -4.715 1 97.75 183 ASN A CA 1
ATOM 1385 C C . ASN A 1 183 ? -10.609 -15.953 -4.699 1 97.75 183 ASN A C 1
ATOM 1387 O O . ASN A 1 183 ? -11.836 -15.906 -4.805 1 97.75 183 ASN A O 1
ATOM 1391 N N . VAL A 1 184 ? -9.836 -14.82 -4.539 1 98 184 VAL A N 1
ATOM 1392 C CA . VAL A 1 184 ? -10.398 -13.477 -4.512 1 98 184 VAL A CA 1
ATOM 1393 C C . VAL A 1 184 ? -10.102 -12.766 -5.828 1 98 184 VAL A C 1
ATOM 1395 O O . VAL A 1 184 ? -9.406 -13.305 -6.691 1 98 184 VAL A O 1
ATOM 1398 N N . MET A 1 185 ? -10.594 -11.586 -6.004 1 97.38 185 MET A N 1
ATOM 1399 C CA . MET A 1 185 ? -10.516 -10.883 -7.281 1 97.38 185 MET A CA 1
ATOM 1400 C C . MET A 1 185 ? -9.062 -10.688 -7.711 1 97.38 185 MET A C 1
ATOM 1402 O O . MET A 1 185 ? -8.711 -10.945 -8.859 1 97.38 185 MET A O 1
ATOM 1406 N N . THR A 1 186 ? -8.203 -10.289 -6.82 1 97.38 186 THR A N 1
ATOM 1407 C CA . THR A 1 186 ? -6.82 -9.977 -7.172 1 97.38 186 THR A CA 1
ATOM 1408 C C . THR A 1 186 ? -6.082 -11.227 -7.637 1 97.38 186 THR A C 1
ATOM 1410 O O . THR A 1 186 ? -5.426 -11.219 -8.68 1 97.38 186 THR A O 1
ATOM 1413 N N . THR A 1 187 ? -6.242 -12.344 -6.957 1 97.12 187 THR A N 1
ATOM 1414 C CA . THR A 1 187 ? -5.559 -13.57 -7.34 1 97.12 187 THR A CA 1
ATOM 1415 C C . THR A 1 187 ? -6.195 -14.18 -8.594 1 97.12 187 THR A C 1
ATOM 1417 O O . THR A 1 187 ? -5.5 -14.773 -9.422 1 97.12 187 THR A O 1
ATOM 1420 N N . ALA A 1 188 ? -7.473 -14 -8.758 1 96.94 188 ALA A N 1
ATOM 1421 C CA . ALA A 1 188 ? -8.148 -14.484 -9.961 1 96.94 188 ALA A CA 1
ATOM 1422 C C . ALA A 1 188 ? -7.664 -13.742 -11.195 1 96.94 188 ALA A C 1
ATOM 1424 O O . ALA A 1 188 ? -7.438 -14.352 -12.242 1 96.94 188 ALA A O 1
ATOM 1425 N N . ILE A 1 189 ? -7.531 -12.445 -11.055 1 96.44 189 ILE A N 1
ATOM 1426 C CA . ILE A 1 189 ? -7.012 -11.641 -12.148 1 96.44 189 ILE A CA 1
ATOM 1427 C C . ILE A 1 189 ? -5.641 -12.164 -12.57 1 96.44 189 ILE A C 1
ATOM 1429 O O . ILE A 1 189 ? -5.375 -12.352 -13.766 1 96.44 189 ILE A O 1
ATOM 1433 N N . MET A 1 190 ? -4.828 -12.445 -11.602 1 95.12 190 MET A N 1
ATOM 1434 C CA . MET A 1 190 ? -3.488 -12.961 -11.883 1 95.12 190 MET A CA 1
ATOM 1435 C C . MET A 1 190 ? -3.562 -14.328 -12.547 1 95.12 190 MET A C 1
ATOM 1437 O O . MET A 1 190 ? -2.855 -14.594 -13.523 1 95.12 190 MET A O 1
ATOM 1441 N N . GLN A 1 191 ? -4.422 -15.156 -12.07 1 94.38 191 GLN A N 1
ATOM 1442 C CA . GLN A 1 191 ? -4.559 -16.5 -12.609 1 94.38 191 GLN A CA 1
ATOM 1443 C C . GLN A 1 191 ? -5.074 -16.484 -14.039 1 94.38 191 GLN A C 1
ATOM 1445 O O . GLN A 1 191 ? -4.531 -17.156 -14.914 1 94.38 191 GLN A O 1
ATOM 1450 N N . TYR A 1 192 ? -6.117 -15.703 -14.25 1 92.81 192 TYR A N 1
ATOM 1451 C CA . TYR A 1 192 ? -6.707 -15.625 -15.586 1 92.81 192 TYR A CA 1
ATOM 1452 C C . TYR A 1 192 ? -5.719 -15.031 -16.578 1 92.81 192 TYR A C 1
ATOM 1454 O O . TYR A 1 192 ? -5.621 -15.492 -17.719 1 92.81 192 TYR A O 1
ATOM 1462 N N . THR A 1 193 ? -5.004 -14.078 -16.156 1 89.31 193 THR A N 1
ATOM 1463 C CA . THR A 1 193 ? -4.004 -13.445 -17.016 1 89.31 193 THR A CA 1
ATOM 1464 C C . THR A 1 193 ? -2.893 -14.438 -17.359 1 89.31 193 THR A C 1
ATOM 1466 O O . THR A 1 193 ? -2.512 -14.562 -18.531 1 89.31 193 THR A O 1
ATOM 1469 N N . ASN A 1 194 ? -2.41 -15.18 -16.359 1 87.31 194 ASN A N 1
ATOM 1470 C CA . ASN A 1 194 ? -1.339 -16.156 -16.562 1 87.31 194 ASN A CA 1
ATOM 1471 C C . ASN A 1 194 ? -1.785 -17.297 -17.469 1 87.31 194 ASN A C 1
ATOM 1473 O O . ASN A 1 194 ? -0.97 -17.891 -18.188 1 87.31 194 ASN A O 1
ATOM 1477 N N . ARG A 1 195 ? -3.055 -17.547 -17.516 1 89.12 195 ARG A N 1
ATOM 1478 C CA . ARG A 1 195 ? -3.602 -18.625 -18.328 1 89.12 195 ARG A CA 1
ATOM 1479 C C . ARG A 1 195 ? -3.986 -18.141 -19.719 1 89.12 195 ARG A C 1
ATOM 1481 O O . ARG A 1 195 ? -4.441 -18.922 -20.562 1 89.12 195 ARG A O 1
ATOM 1488 N N . GLY A 1 196 ? -3.922 -16.812 -19.875 1 85.44 196 GLY A N 1
ATOM 1489 C CA . GLY A 1 196 ? -4.219 -16.25 -21.172 1 85.44 196 GLY A CA 1
ATOM 1490 C C . GLY A 1 196 ? -5.688 -15.93 -21.375 1 85.44 196 GLY A C 1
ATOM 1491 O O . GLY A 1 196 ? -6.125 -15.648 -22.484 1 85.44 196 GLY A O 1
ATOM 1492 N N . ASN A 1 197 ? -6.43 -16.188 -20.344 1 87.12 197 ASN A N 1
ATOM 1493 C CA . ASN A 1 197 ? -7.832 -15.797 -20.391 1 87.12 197 ASN A CA 1
ATOM 1494 C C . ASN A 1 197 ? -8.008 -14.312 -20.078 1 87.12 197 ASN A C 1
ATOM 1496 O O . ASN A 1 197 ? -8.492 -13.953 -19.016 1 87.12 197 ASN A O 1
ATOM 1500 N N . PHE A 1 198 ? -7.801 -13.484 -21.047 1 85.5 198 PHE A N 1
ATOM 1501 C CA . PHE A 1 198 ? -7.734 -12.047 -20.844 1 85.5 198 PHE A CA 1
ATOM 1502 C C . PHE A 1 198 ? -9.125 -11.453 -20.656 1 85.5 198 PHE A C 1
ATOM 1504 O O . PHE A 1 198 ? -9.297 -10.469 -19.938 1 85.5 198 PHE A O 1
ATOM 1511 N N . SER A 1 199 ? -10.07 -12.102 -21.234 1 86.81 199 SER A N 1
ATOM 1512 C CA . SER A 1 199 ? -11.438 -11.586 -21.141 1 86.81 199 SER A CA 1
ATOM 1513 C C . SER A 1 199 ? -11.914 -11.57 -19.703 1 86.81 199 SER A C 1
ATOM 1515 O O . SER A 1 199 ? -12.383 -10.539 -19.203 1 86.81 199 SER A O 1
ATOM 1517 N N . LEU A 1 200 ? -11.703 -12.68 -19 1 88.75 200 LEU A N 1
ATOM 1518 C CA . LEU A 1 200 ? -12.141 -12.773 -17.609 1 88.75 200 LEU A CA 1
ATOM 1519 C C . LEU A 1 200 ? -11.266 -11.914 -16.719 1 88.75 200 LEU A C 1
ATOM 1521 O O . LEU A 1 200 ? -11.758 -11.289 -15.766 1 88.75 200 LEU A O 1
ATOM 1525 N N . GLY A 1 201 ? -9.953 -11.883 -17.047 1 91.88 201 GLY A N 1
ATOM 1526 C CA . GLY A 1 201 ? -9.055 -11.016 -16.297 1 91.88 201 GLY A CA 1
ATOM 1527 C C . GLY A 1 201 ? -9.43 -9.547 -16.375 1 91.88 201 GLY A C 1
ATOM 1528 O O . GLY A 1 201 ? -9.477 -8.852 -15.367 1 91.88 201 GLY A O 1
ATOM 1529 N N . ILE A 1 202 ? -9.789 -9.141 -17.562 1 90 202 ILE A N 1
ATOM 1530 C CA . ILE A 1 202 ? -10.156 -7.75 -17.797 1 90 202 ILE A CA 1
ATOM 1531 C C . ILE A 1 202 ? -11.484 -7.441 -17.125 1 90 202 ILE A C 1
ATOM 1533 O O . ILE A 1 202 ? -11.641 -6.383 -16.516 1 90 202 ILE A O 1
ATOM 1537 N N . ALA A 1 203 ? -12.375 -8.336 -17.203 1 90.38 203 ALA A N 1
ATOM 1538 C CA . ALA A 1 203 ? -13.68 -8.133 -16.578 1 90.38 203 ALA A CA 1
ATOM 1539 C C . ALA A 1 203 ? -13.531 -7.926 -15.07 1 90.38 203 ALA A C 1
ATOM 1541 O O . ALA A 1 203 ? -14.055 -6.957 -14.516 1 90.38 203 ALA A O 1
ATOM 1542 N N . LEU A 1 204 ? -12.844 -8.812 -14.438 1 93.62 204 LEU A N 1
ATOM 1543 C CA . LEU A 1 204 ? -12.625 -8.703 -13 1 93.62 204 LEU A CA 1
ATOM 1544 C C . LEU A 1 204 ? -11.812 -7.461 -12.664 1 93.62 204 LEU A C 1
ATOM 1546 O O . LEU A 1 204 ? -12.07 -6.797 -11.664 1 93.62 204 LEU A O 1
ATOM 1550 N N . GLY A 1 205 ? -10.797 -7.184 -13.492 1 94.56 205 GLY A N 1
ATOM 1551 C CA . GLY A 1 205 ? -10 -5.977 -13.305 1 94.56 205 GLY A CA 1
ATOM 1552 C C . GLY A 1 205 ? -10.828 -4.707 -13.359 1 94.56 205 GLY A C 1
ATOM 1553 O O . GLY A 1 205 ? -10.633 -3.799 -12.547 1 94.56 205 GLY A O 1
ATOM 1554 N N . MET A 1 206 ? -11.75 -4.648 -14.234 1 92.31 206 MET A N 1
ATOM 1555 C CA . MET A 1 206 ? -12.625 -3.486 -14.367 1 92.31 206 MET A CA 1
ATOM 1556 C C . MET A 1 206 ? -13.523 -3.34 -13.141 1 92.31 206 MET A C 1
ATOM 1558 O O . MET A 1 206 ? -13.758 -2.227 -12.672 1 92.31 206 MET A O 1
ATOM 1562 N N . ILE A 1 207 ? -13.984 -4.457 -12.703 1 93.31 207 ILE A N 1
ATOM 1563 C CA . ILE A 1 207 ? -14.82 -4.43 -11.508 1 93.31 207 ILE A CA 1
ATOM 1564 C C . ILE A 1 207 ? -14 -3.918 -10.32 1 93.31 207 ILE A C 1
ATOM 1566 O O . ILE A 1 207 ? -14.438 -3.02 -9.602 1 93.31 207 ILE A O 1
ATOM 1570 N N . LEU A 1 208 ? -12.867 -4.48 -10.156 1 95.06 208 LEU A N 1
ATOM 1571 C CA . LEU A 1 208 ? -11.992 -4.082 -9.062 1 95.06 208 LEU A CA 1
ATOM 1572 C C . LEU A 1 208 ? -11.617 -2.605 -9.172 1 95.06 208 LEU A C 1
ATOM 1574 O O . LEU A 1 208 ? -11.648 -1.878 -8.172 1 95.06 208 LEU A O 1
ATOM 1578 N N . LEU A 1 209 ? -11.281 -2.178 -10.375 1 92.94 209 LEU A N 1
ATOM 1579 C CA . LEU A 1 209 ? -10.922 -0.784 -10.602 1 92.94 209 LEU A CA 1
ATOM 1580 C C . LEU A 1 209 ? -12.086 0.144 -10.266 1 92.94 209 LEU A C 1
ATOM 1582 O O . LEU A 1 209 ? -11.891 1.184 -9.633 1 92.94 209 LEU A O 1
ATOM 1586 N N . THR A 1 210 ? -13.227 -0.212 -10.703 1 93.19 210 THR A N 1
ATOM 1587 C CA . THR A 1 210 ? -14.414 0.6 -10.453 1 93.19 210 THR A CA 1
ATOM 1588 C C . THR A 1 210 ? -14.672 0.731 -8.953 1 93.19 210 THR A C 1
ATOM 1590 O O . THR A 1 210 ? -14.867 1.838 -8.445 1 93.19 210 THR A O 1
ATOM 1593 N N . ILE A 1 211 ? -14.617 -0.389 -8.25 1 94.06 211 ILE A N 1
ATOM 1594 C CA . ILE A 1 211 ? -14.82 -0.367 -6.805 1 94.06 211 ILE A CA 1
ATOM 1595 C C . ILE A 1 211 ? -13.742 0.486 -6.141 1 94.06 211 ILE A C 1
ATOM 1597 O O . ILE A 1 211 ? -14.047 1.341 -5.305 1 94.06 211 ILE A O 1
ATOM 1601 N N . SER A 1 212 ? -12.508 0.237 -6.543 1 93.06 212 SER A N 1
ATOM 1602 C CA . SER A 1 212 ? -11.391 0.968 -5.961 1 93.06 212 SER A CA 1
ATOM 1603 C C . SER A 1 212 ? -11.516 2.467 -6.211 1 93.06 212 SER A C 1
ATOM 1605 O O . SER A 1 212 ? -11.258 3.275 -5.316 1 93.06 212 SER A O 1
ATOM 1607 N N . LEU A 1 213 ? -11.938 2.877 -7.406 1 89.75 213 LEU A N 1
ATOM 1608 C CA . LEU A 1 213 ? -12.102 4.285 -7.742 1 89.75 213 LEU A CA 1
ATOM 1609 C C . LEU A 1 213 ? -13.219 4.918 -6.922 1 89.75 213 LEU A C 1
ATOM 1611 O O . LEU A 1 213 ? -13.094 6.055 -6.461 1 89.75 213 LEU A O 1
ATOM 1615 N N . LEU A 1 214 ? -14.25 4.223 -6.785 1 93.06 214 LEU A N 1
ATOM 1616 C CA . LEU A 1 214 ? -15.375 4.727 -6 1 93.06 214 LEU A CA 1
ATOM 1617 C C . LEU A 1 214 ? -14.969 4.934 -4.543 1 93.06 214 LEU A C 1
ATOM 1619 O O . LEU A 1 214 ? -15.25 5.984 -3.959 1 93.06 214 LEU A O 1
ATOM 1623 N N . VAL A 1 215 ? -14.328 3.957 -4.004 1 94 215 VAL A N 1
ATOM 1624 C CA . VAL A 1 215 ? -13.914 4.023 -2.607 1 94 215 VAL A CA 1
ATOM 1625 C C . VAL A 1 215 ? -12.867 5.121 -2.428 1 94 215 VAL A C 1
ATOM 1627 O O . VAL A 1 215 ? -12.953 5.922 -1.492 1 94 215 VAL A O 1
ATOM 1630 N N . ASN A 1 216 ? -11.938 5.203 -3.328 1 89.25 216 ASN A N 1
ATOM 1631 C CA . ASN A 1 216 ? -10.875 6.199 -3.225 1 89.25 216 ASN A CA 1
ATOM 1632 C C . ASN A 1 216 ? -11.414 7.613 -3.408 1 89.25 216 ASN A C 1
ATOM 1634 O O . ASN A 1 216 ? -10.922 8.555 -2.777 1 89.25 216 ASN A O 1
ATOM 1638 N N . THR A 1 217 ? -12.328 7.773 -4.285 1 88.38 217 THR A N 1
ATOM 1639 C CA . THR A 1 217 ? -12.977 9.07 -4.453 1 88.38 217 THR A CA 1
ATOM 1640 C C . THR A 1 217 ? -13.711 9.477 -3.178 1 88.38 217 THR A C 1
ATOM 1642 O O . THR A 1 217 ? -13.641 10.633 -2.756 1 88.38 217 THR A O 1
ATOM 1645 N N . ALA A 1 218 ? -14.359 8.57 -2.621 1 90.81 218 ALA A N 1
ATOM 1646 C CA . ALA A 1 218 ? -15.039 8.836 -1.357 1 90.81 218 ALA A CA 1
ATOM 1647 C C . ALA A 1 218 ? -14.039 9.242 -0.274 1 90.81 218 ALA A C 1
ATOM 1649 O O . ALA A 1 218 ? -14.289 10.18 0.489 1 90.81 218 ALA A O 1
ATOM 1650 N N . ILE A 1 219 ? -12.953 8.555 -0.243 1 90.56 219 ILE A N 1
ATOM 1651 C CA . ILE A 1 219 ? -11.891 8.859 0.71 1 90.56 219 ILE A CA 1
ATOM 1652 C C . ILE A 1 219 ? -11.398 10.289 0.496 1 90.56 219 ILE A C 1
ATOM 1654 O O . ILE A 1 219 ? -11.289 11.062 1.45 1 90.56 219 ILE A O 1
ATOM 1658 N N . THR A 1 220 ? -11.18 10.633 -0.74 1 85.69 220 THR A N 1
ATOM 1659 C CA . THR A 1 220 ? -10.656 11.953 -1.083 1 85.69 220 THR A CA 1
ATOM 1660 C C . THR A 1 220 ? -11.648 13.047 -0.701 1 85.69 220 THR A C 1
ATOM 1662 O O . THR A 1 220 ? -11.266 14.078 -0.146 1 85.69 220 THR A O 1
ATOM 1665 N N . LEU A 1 221 ? -12.891 12.844 -0.941 1 84.69 221 LEU A N 1
ATOM 1666 C CA . LEU A 1 221 ? -13.922 13.82 -0.626 1 84.69 221 LEU A CA 1
ATOM 1667 C C . LEU A 1 221 ? -14.07 13.992 0.882 1 84.69 221 LEU A C 1
ATOM 1669 O O . LEU A 1 221 ? -14.25 15.109 1.368 1 84.69 221 LEU A O 1
ATOM 1673 N N . LEU A 1 222 ? -13.961 12.93 1.571 1 86.25 222 LEU A N 1
ATOM 1674 C CA . LEU A 1 222 ? -14.07 12.977 3.025 1 86.25 222 LEU A CA 1
ATOM 1675 C C . LEU A 1 222 ? -12.859 13.688 3.633 1 86.25 222 LEU A C 1
ATOM 1677 O O . LEU A 1 222 ? -13 14.438 4.602 1 86.25 222 LEU A O 1
ATOM 1681 N N . GLN A 1 223 ? -11.766 13.367 3.102 1 82.12 223 GLN A N 1
ATOM 1682 C CA . GLN A 1 223 ? -10.539 14 3.578 1 82.12 223 GLN A CA 1
ATOM 1683 C C . GLN A 1 223 ? -10.602 15.516 3.41 1 82.12 223 GLN A C 1
ATOM 1685 O O . GLN A 1 223 ? -10.141 16.266 4.277 1 82.12 223 GLN A O 1
ATOM 1690 N N . ARG A 1 224 ? -11.117 15.969 2.328 1 77.38 224 ARG A N 1
ATOM 1691 C CA . ARG A 1 224 ? -11.273 17.391 2.066 1 77.38 224 ARG A CA 1
ATOM 1692 C C . ARG A 1 224 ? -12.211 18.047 3.084 1 77.38 224 ARG A C 1
ATOM 1694 O O . ARG A 1 224 ? -11.984 19.172 3.51 1 77.38 224 ARG A O 1
ATOM 1701 N N . ARG A 1 225 ? -13.141 17.344 3.416 1 78.38 225 ARG A N 1
ATOM 1702 C CA . ARG A 1 225 ? -14.102 17.859 4.387 1 78.38 225 ARG A CA 1
ATOM 1703 C C . ARG A 1 225 ? -13.484 17.953 5.777 1 78.38 225 ARG A C 1
ATOM 1705 O O . ARG A 1 225 ? -13.766 18.891 6.523 1 78.38 225 ARG A O 1
ATOM 1712 N N . LEU A 1 226 ? -12.633 17 6.074 1 75.69 226 LEU A N 1
ATOM 1713 C CA . LEU A 1 226 ? -12.016 16.938 7.395 1 75.69 226 LEU A CA 1
ATOM 1714 C C . LEU A 1 226 ? -10.883 17.953 7.516 1 75.69 226 LEU A C 1
ATOM 1716 O O . LEU A 1 226 ? -10.57 18.406 8.617 1 75.69 226 LEU A O 1
ATOM 1720 N N . SER A 1 227 ? -10.219 18.297 6.426 1 67.94 227 SER A N 1
ATOM 1721 C CA . SER A 1 227 ? -9.125 19.25 6.453 1 67.94 227 SER A CA 1
ATOM 1722 C C . SER A 1 227 ? -9.648 20.688 6.539 1 67.94 227 SER A C 1
ATOM 1724 O O . SER A 1 227 ? -8.891 21.609 6.855 1 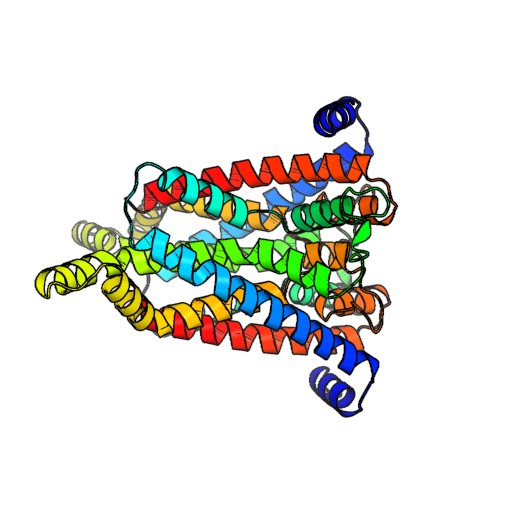67.94 227 SER A O 1
ATOM 1726 N N . LYS A 1 228 ? -10.891 21.031 6.27 1 56.16 228 LYS A N 1
ATOM 1727 C CA . LYS A 1 228 ? -11.492 22.344 6.414 1 56.16 228 LYS A CA 1
ATOM 1728 C C . LYS A 1 228 ? -11.938 22.594 7.852 1 56.16 228 LYS A C 1
ATOM 1730 O O . LYS A 1 228 ? -11.789 23.703 8.367 1 56.16 228 LYS A O 1
ATOM 17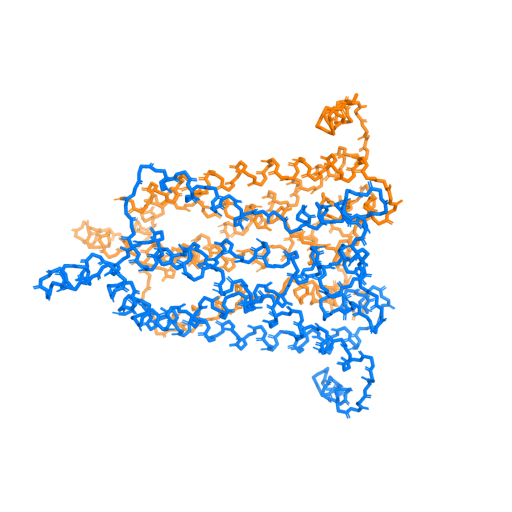35 N N . MET B 1 1 ? 20.266 -25.078 16.656 1 32.09 1 MET B N 1
ATOM 1736 C CA . MET B 1 1 ? 19.094 -24.312 16.219 1 32.09 1 MET B CA 1
ATOM 1737 C C . MET B 1 1 ? 19.516 -23 15.555 1 32.09 1 MET B C 1
ATOM 1739 O O . MET B 1 1 ? 19.688 -22 16.234 1 32.09 1 MET B O 1
ATOM 1743 N N . GLN B 1 2 ? 20.391 -23.062 14.609 1 42.44 2 GLN B N 1
ATOM 1744 C CA . GLN B 1 2 ? 20.953 -21.938 13.859 1 42.44 2 GLN B CA 1
ATOM 1745 C C . GLN B 1 2 ? 19.859 -20.984 13.398 1 42.44 2 GLN B C 1
ATOM 1747 O O . GLN B 1 2 ? 18.891 -21.406 12.758 1 42.44 2 GLN B O 1
ATOM 1752 N N . SER B 1 3 ? 19.781 -19.875 13.984 1 49.62 3 SER B N 1
ATOM 1753 C CA . SER B 1 3 ? 18.672 -18.938 13.836 1 49.62 3 SER B CA 1
ATOM 1754 C C . SER B 1 3 ? 18.406 -18.641 12.359 1 49.62 3 SER B C 1
ATOM 1756 O O . SER B 1 3 ? 19.281 -18.781 11.516 1 49.62 3 SER B O 1
ATOM 1758 N N . ALA B 1 4 ? 17.219 -18.859 11.953 1 49.47 4 ALA B N 1
ATOM 1759 C CA . ALA B 1 4 ? 16.781 -18.516 10.602 1 49.47 4 ALA B CA 1
ATOM 1760 C C . ALA B 1 4 ? 17.562 -17.328 10.055 1 49.47 4 ALA B C 1
ATOM 1762 O O . ALA B 1 4 ? 17.938 -17.312 8.875 1 49.47 4 ALA B O 1
ATOM 1763 N N . PHE B 1 5 ? 17.922 -16.484 10.992 1 51.91 5 PHE B N 1
ATOM 1764 C CA . PHE B 1 5 ? 18.719 -15.297 10.656 1 51.91 5 PHE B CA 1
ATOM 1765 C C . PHE B 1 5 ? 20.141 -15.68 10.273 1 51.91 5 PHE B C 1
ATOM 1767 O O . PHE B 1 5 ? 20.688 -15.172 9.289 1 51.91 5 PHE B O 1
ATOM 1774 N N . GLU B 1 6 ? 20.688 -16.484 11.055 1 54.78 6 GLU B N 1
ATOM 1775 C CA . GLU B 1 6 ? 22.062 -16.938 10.781 1 54.78 6 GLU B CA 1
ATOM 1776 C C . GLU B 1 6 ? 22.125 -17.703 9.469 1 54.78 6 GLU B C 1
ATOM 1778 O O . GLU B 1 6 ? 23.094 -17.562 8.711 1 54.78 6 GLU B O 1
ATOM 1783 N N . LYS B 1 7 ? 21.234 -18.453 9.227 1 54.97 7 LYS B N 1
ATOM 1784 C CA . LYS B 1 7 ? 21.203 -19.203 7.969 1 54.97 7 LYS B CA 1
ATOM 1785 C C . LYS B 1 7 ? 21.016 -18.266 6.781 1 54.97 7 LYS B C 1
ATOM 1787 O O . LYS B 1 7 ? 21.625 -18.453 5.73 1 54.97 7 LYS B O 1
ATOM 1792 N N . ALA B 1 8 ? 20.172 -17.25 7.012 1 58.69 8 ALA B N 1
ATOM 1793 C CA . ALA B 1 8 ? 20.016 -16.234 5.973 1 58.69 8 ALA B CA 1
ATOM 1794 C C . ALA B 1 8 ? 21.328 -15.539 5.668 1 58.69 8 ALA B C 1
ATOM 1796 O O . ALA B 1 8 ? 21.703 -15.367 4.504 1 58.69 8 ALA B O 1
ATOM 1797 N N . ILE B 1 9 ? 21.969 -15.211 6.75 1 57.81 9 ILE B N 1
ATOM 1798 C CA . ILE B 1 9 ? 23.281 -14.578 6.602 1 57.81 9 ILE B CA 1
ATOM 1799 C C . ILE B 1 9 ? 24.25 -15.562 5.949 1 57.81 9 ILE B C 1
ATOM 1801 O O . ILE B 1 9 ? 25.031 -15.18 5.074 1 57.81 9 ILE B O 1
ATOM 1805 N N . HIS B 1 10 ? 24.203 -16.766 6.406 1 59.41 10 HIS B N 1
ATOM 1806 C CA . HIS B 1 10 ? 25.094 -17.781 5.848 1 59.41 10 HIS B CA 1
ATOM 1807 C C . HIS B 1 10 ? 24.797 -18.031 4.371 1 59.41 10 HIS B C 1
ATOM 1809 O O . HIS B 1 10 ? 25.703 -18.156 3.561 1 59.41 10 HIS B O 1
ATOM 1815 N N . LEU B 1 11 ? 23.531 -18.109 4.094 1 58.25 11 LEU B N 1
ATOM 1816 C CA . LEU B 1 11 ? 23.156 -18.297 2.697 1 58.25 11 LEU B CA 1
ATOM 1817 C C . LEU B 1 11 ? 23.594 -17.109 1.847 1 58.25 11 LEU B C 1
ATOM 1819 O O . LEU B 1 11 ? 24.078 -17.297 0.725 1 58.25 11 LEU B O 1
ATOM 1823 N N . ILE B 1 12 ? 23.344 -15.922 2.367 1 58.03 12 ILE B N 1
ATOM 1824 C CA . ILE B 1 12 ? 23.875 -14.75 1.688 1 58.03 12 ILE B CA 1
ATOM 1825 C C . ILE B 1 12 ? 25.406 -14.844 1.618 1 58.03 12 ILE B C 1
ATOM 1827 O O . ILE B 1 12 ? 26 -14.539 0.585 1 58.03 12 ILE B O 1
ATOM 1831 N N . MET B 1 13 ? 25.922 -15.32 2.711 1 54.84 13 MET B N 1
ATOM 1832 C CA . MET B 1 13 ? 27.375 -15.438 2.775 1 54.84 13 MET B CA 1
ATOM 1833 C C . MET B 1 13 ? 27.859 -16.656 1.986 1 54.84 13 MET B C 1
ATOM 1835 O O . MET B 1 13 ? 28.969 -16.656 1.462 1 54.84 13 MET B O 1
ATOM 1839 N N . THR B 1 14 ? 27.031 -17.672 2.08 1 56.91 14 THR B N 1
ATOM 1840 C CA . THR B 1 14 ? 27.562 -18.812 1.348 1 56.91 14 THR B CA 1
ATOM 1841 C C . THR B 1 14 ? 27.391 -18.625 -0.156 1 56.91 14 THR B C 1
ATOM 1843 O O . THR B 1 14 ? 27.812 -19.469 -0.949 1 56.91 14 THR B O 1
ATOM 1846 N N . GLY B 1 15 ? 26.906 -17.547 -0.627 1 61.94 15 GLY B N 1
ATOM 1847 C CA . GLY B 1 15 ? 27.109 -17.203 -2.025 1 61.94 15 GLY B CA 1
ATOM 1848 C C . GLY B 1 15 ? 26.141 -17.891 -2.959 1 61.94 15 GLY B C 1
ATOM 1849 O O . GLY B 1 15 ? 26.516 -18.328 -4.051 1 61.94 15 GLY B O 1
ATOM 1850 N N . ASP B 1 16 ? 24.859 -18.281 -2.434 1 80.5 16 ASP B N 1
ATOM 1851 C CA . ASP B 1 16 ? 23.938 -18.859 -3.41 1 80.5 16 ASP B CA 1
ATOM 1852 C C . ASP B 1 16 ? 23.656 -17.875 -4.543 1 80.5 16 ASP B C 1
ATOM 1854 O O . ASP B 1 16 ? 23.109 -16.797 -4.309 1 80.5 16 ASP B O 1
ATOM 1858 N N . ALA B 1 17 ? 24.188 -18.172 -5.684 1 87.38 17 ALA B N 1
ATOM 1859 C CA . ALA B 1 17 ? 24.156 -17.312 -6.867 1 87.38 17 ALA B CA 1
ATOM 1860 C C . ALA B 1 17 ? 22.719 -16.891 -7.195 1 87.38 17 ALA B C 1
ATOM 1862 O O . ALA B 1 17 ? 22.484 -15.75 -7.605 1 87.38 17 ALA B O 1
ATOM 1863 N N . GLU B 1 18 ? 21.812 -17.703 -6.902 1 90.31 18 GLU B N 1
ATOM 1864 C CA . GLU B 1 18 ? 20.422 -17.391 -7.199 1 90.31 18 GLU B CA 1
ATOM 1865 C C . GLU B 1 18 ? 19.875 -16.359 -6.223 1 90.31 18 GLU B C 1
ATOM 1867 O O . GLU B 1 18 ? 19.172 -15.43 -6.629 1 90.31 18 GLU B O 1
ATOM 1872 N N . LEU B 1 19 ? 20.234 -16.5 -4.969 1 91.19 19 LEU B N 1
ATOM 1873 C CA . LEU B 1 19 ? 19.797 -15.547 -3.957 1 91.19 19 LEU B CA 1
ATOM 1874 C C . LEU B 1 19 ? 20.391 -14.164 -4.215 1 91.19 19 LEU B C 1
ATOM 1876 O O . LEU B 1 19 ? 19.703 -13.156 -4.078 1 91.19 19 LEU B O 1
ATOM 1880 N N . CYS B 1 20 ? 21.609 -14.18 -4.633 1 92.56 20 CYS B N 1
ATOM 1881 C CA . CYS B 1 20 ? 22.266 -12.914 -4.953 1 92.56 20 CYS B CA 1
ATOM 1882 C C . CYS B 1 20 ? 21.594 -12.242 -6.145 1 92.56 20 CYS B C 1
ATOM 1884 O O . CYS B 1 20 ? 21.453 -11.016 -6.176 1 92.56 20 CYS B O 1
ATOM 1886 N N . ASN B 1 21 ? 21.234 -13.031 -7.09 1 95.25 21 ASN B N 1
ATOM 1887 C CA . ASN B 1 21 ? 20.562 -12.484 -8.258 1 95.25 21 ASN B CA 1
ATOM 1888 C C . ASN B 1 21 ? 19.203 -11.891 -7.883 1 95.25 21 ASN B C 1
ATOM 1890 O O . ASN B 1 21 ? 18.828 -10.82 -8.367 1 95.25 21 ASN B O 1
ATOM 1894 N N . ILE B 1 22 ? 18.484 -12.531 -7.004 1 96.88 22 ILE B N 1
ATOM 1895 C CA . ILE B 1 22 ? 17.172 -12.055 -6.535 1 96.88 22 ILE B CA 1
ATOM 1896 C C . ILE B 1 22 ? 17.344 -10.703 -5.844 1 96.88 22 ILE B C 1
ATOM 1898 O O . ILE B 1 22 ? 16.578 -9.773 -6.113 1 96.88 22 ILE B O 1
ATOM 1902 N N . LEU B 1 23 ? 18.359 -10.602 -5.012 1 96.12 23 LEU B N 1
ATOM 1903 C CA . LEU B 1 23 ? 18.625 -9.359 -4.305 1 96.12 23 LEU B CA 1
ATOM 1904 C C . LEU B 1 23 ? 19.016 -8.25 -5.285 1 96.12 23 LEU B C 1
ATOM 1906 O O . LEU B 1 23 ? 18.578 -7.105 -5.137 1 96.12 23 LEU B O 1
ATOM 1910 N N . PHE B 1 24 ? 19.75 -8.617 -6.238 1 96.19 24 PHE B N 1
ATOM 1911 C CA . PHE B 1 24 ? 20.203 -7.645 -7.223 1 96.19 24 PHE B CA 1
ATOM 1912 C C . PHE B 1 24 ? 19.047 -7.129 -8.062 1 96.19 24 PHE B C 1
ATOM 1914 O O . PHE B 1 24 ? 18.922 -5.922 -8.281 1 96.19 24 PHE B O 1
ATOM 1921 N N . VAL B 1 25 ? 18.25 -8.008 -8.562 1 97.69 25 VAL B N 1
ATOM 1922 C CA . VAL B 1 25 ? 17.109 -7.625 -9.391 1 97.69 25 VAL B CA 1
ATOM 1923 C C . VAL B 1 25 ? 16.141 -6.762 -8.57 1 97.69 25 VAL B C 1
ATOM 1925 O O . VAL B 1 25 ? 15.586 -5.789 -9.086 1 97.69 25 VAL B O 1
ATOM 1928 N N . THR B 1 26 ? 15.938 -7.109 -7.281 1 98 26 THR B N 1
ATOM 1929 C CA . THR B 1 26 ? 15.086 -6.312 -6.402 1 98 26 THR B CA 1
ATOM 1930 C C . THR B 1 26 ? 15.641 -4.898 -6.25 1 98 26 THR B C 1
ATOM 1932 O O . THR B 1 26 ? 14.898 -3.922 -6.367 1 98 26 THR B O 1
ATOM 1935 N N . ALA B 1 27 ? 16.938 -4.828 -6.02 1 97.69 27 ALA B N 1
ATOM 1936 C CA . ALA B 1 27 ? 17.578 -3.531 -5.844 1 97.69 27 ALA B CA 1
ATOM 1937 C C . ALA B 1 27 ? 17.484 -2.695 -7.117 1 97.69 27 ALA B C 1
ATOM 1939 O O . ALA B 1 27 ? 17.156 -1.507 -7.062 1 97.69 27 ALA B O 1
ATOM 1940 N N . ARG B 1 28 ? 17.781 -3.289 -8.18 1 98 28 ARG B N 1
ATOM 1941 C CA . ARG B 1 28 ? 17.734 -2.592 -9.461 1 98 28 ARG B CA 1
ATOM 1942 C C . ARG B 1 28 ? 16.328 -2.055 -9.742 1 98 28 ARG B C 1
ATOM 1944 O O . ARG B 1 28 ? 16.172 -0.893 -10.125 1 98 28 ARG B O 1
ATOM 1951 N N . MET B 1 29 ? 15.367 -2.865 -9.578 1 98.25 29 MET B N 1
ATOM 1952 C CA . MET B 1 29 ? 13.984 -2.482 -9.844 1 98.25 29 MET B CA 1
ATOM 1953 C C . MET B 1 29 ? 13.539 -1.366 -8.906 1 98.25 29 MET B C 1
ATOM 1955 O O . MET B 1 29 ? 13.016 -0.345 -9.359 1 98.25 29 MET B O 1
ATOM 1959 N N . SER B 1 30 ? 13.711 -1.565 -7.598 1 98.38 30 SER B N 1
ATOM 1960 C CA . SER B 1 30 ? 13.18 -0.643 -6.598 1 98.38 30 SER B CA 1
ATOM 1961 C C . SER B 1 30 ? 13.906 0.696 -6.637 1 98.38 30 SER B C 1
ATOM 1963 O O . SER B 1 30 ? 13.281 1.754 -6.539 1 98.38 30 SER B O 1
ATOM 1965 N N . LEU B 1 31 ? 15.25 0.683 -6.828 1 98.19 31 LEU B N 1
ATOM 1966 C CA . LEU B 1 31 ? 16.031 1.913 -6.883 1 98.19 31 LEU B CA 1
ATOM 1967 C C . LEU B 1 31 ? 15.719 2.697 -8.156 1 98.19 31 LEU B C 1
ATOM 1969 O O . LEU B 1 31 ? 15.484 3.906 -8.102 1 98.19 31 LEU B O 1
ATOM 1973 N N . THR B 1 32 ? 15.703 2.035 -9.25 1 98.44 32 THR B N 1
ATOM 1974 C CA . THR B 1 32 ? 15.484 2.703 -10.531 1 98.44 32 THR B CA 1
ATOM 1975 C C . THR B 1 32 ? 14.07 3.271 -10.609 1 98.44 32 THR B C 1
ATOM 1977 O O . THR B 1 32 ? 13.875 4.422 -11.008 1 98.44 32 THR B O 1
ATOM 1980 N N . SER B 1 33 ? 13.07 2.484 -10.242 1 98.62 33 SER B N 1
ATOM 1981 C CA . SER B 1 33 ? 11.688 2.955 -10.297 1 98.62 33 SER B CA 1
ATOM 1982 C C . SER B 1 33 ? 11.469 4.148 -9.375 1 98.62 33 SER B C 1
ATOM 1984 O O . SER B 1 33 ? 10.805 5.113 -9.742 1 98.62 33 SER B O 1
ATOM 1986 N N . SER B 1 34 ? 12.031 4.066 -8.148 1 98.38 34 SER B N 1
ATOM 1987 C CA . SER B 1 34 ? 11.852 5.148 -7.18 1 98.38 34 SER B CA 1
ATOM 1988 C C . SER B 1 34 ? 12.539 6.426 -7.645 1 98.38 34 SER B C 1
ATOM 1990 O O . SER B 1 34 ? 12 7.523 -7.48 1 98.38 34 SER B O 1
ATOM 1992 N N . ILE B 1 35 ? 13.688 6.328 -8.273 1 98.44 35 ILE B N 1
ATOM 1993 C CA . ILE B 1 35 ? 14.422 7.496 -8.758 1 98.44 35 ILE B CA 1
ATOM 1994 C C . ILE B 1 35 ? 13.672 8.133 -9.922 1 98.44 35 ILE B C 1
ATOM 1996 O O . ILE B 1 35 ? 13.508 9.359 -9.969 1 98.44 35 ILE B O 1
ATOM 2000 N N . ILE B 1 36 ? 13.219 7.348 -10.836 1 98.62 36 ILE B N 1
ATOM 2001 C CA . ILE B 1 36 ? 12.484 7.871 -11.984 1 98.62 36 ILE B CA 1
ATOM 2002 C C . ILE B 1 36 ? 11.195 8.539 -11.508 1 98.62 36 ILE B C 1
ATOM 2004 O O . ILE B 1 36 ? 10.859 9.641 -11.953 1 98.62 36 ILE B O 1
ATOM 2008 N N . ALA B 1 37 ? 10.469 7.887 -10.602 1 98.62 37 ALA B N 1
ATOM 2009 C CA . ALA B 1 37 ? 9.25 8.469 -10.047 1 98.62 37 ALA B CA 1
ATOM 2010 C C . ALA B 1 37 ? 9.539 9.797 -9.359 1 98.62 37 ALA B C 1
ATOM 2012 O O . ALA B 1 37 ? 8.742 10.734 -9.445 1 98.62 37 ALA B O 1
ATOM 2013 N N . LEU B 1 38 ? 10.664 9.836 -8.688 1 98.06 38 LEU B N 1
ATOM 2014 C CA . LEU B 1 38 ? 11.078 11.062 -8.016 1 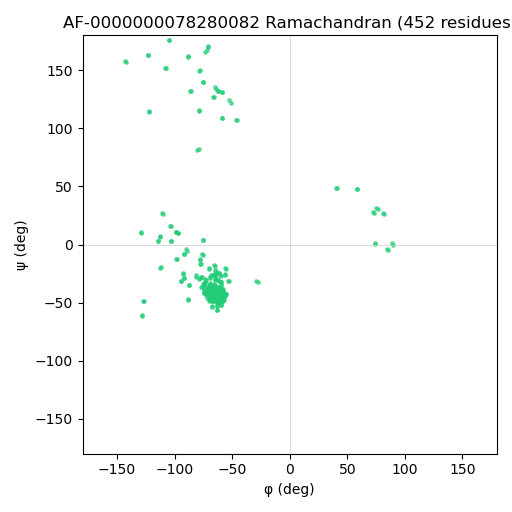98.06 38 LEU B CA 1
ATOM 2015 C C . LEU B 1 38 ? 11.352 12.164 -9.023 1 98.06 38 LEU B C 1
ATOM 2017 O O . LEU B 1 38 ? 10.93 13.305 -8.836 1 98.06 38 LEU B O 1
ATOM 2021 N N . LEU B 1 39 ? 12.086 11.875 -10.047 1 97.88 39 LEU B N 1
ATOM 2022 C CA . LEU B 1 39 ? 12.477 12.844 -11.062 1 97.88 39 LEU B CA 1
ATOM 2023 C C . LEU B 1 39 ? 11.258 13.422 -11.766 1 97.88 39 LEU B C 1
ATOM 2025 O O . LEU B 1 39 ? 11.258 14.594 -12.156 1 97.88 39 LEU B O 1
ATOM 2029 N N . ILE B 1 40 ? 10.242 12.695 -11.891 1 98.06 40 ILE B N 1
ATOM 2030 C CA . ILE B 1 40 ? 9.016 13.141 -12.555 1 98.06 40 ILE B CA 1
ATOM 2031 C C . ILE B 1 40 ? 8.102 13.812 -11.531 1 98.06 40 ILE B C 1
ATOM 2033 O O . ILE B 1 40 ? 7.598 14.914 -11.773 1 98.06 40 ILE B O 1
ATOM 2037 N N . GLY B 1 41 ? 7.93 13.164 -10.414 1 98.12 41 GLY B N 1
ATOM 2038 C CA . GLY B 1 41 ? 6.914 13.555 -9.453 1 98.12 41 GLY B CA 1
ATOM 2039 C C . GLY B 1 41 ? 7.277 14.805 -8.68 1 98.12 41 GLY B C 1
ATOM 2040 O O . GLY B 1 41 ? 6.402 15.602 -8.32 1 98.12 41 GLY B O 1
ATOM 2041 N N . VAL B 1 42 ? 8.547 15 -8.398 1 96.81 42 VAL B N 1
ATOM 2042 C CA . VAL B 1 42 ? 8.969 16.109 -7.555 1 96.81 42 VAL B CA 1
ATOM 2043 C C . VAL B 1 42 ? 8.719 17.438 -8.281 1 96.81 42 VAL B C 1
ATOM 2045 O O . VAL B 1 42 ? 8.039 18.312 -7.75 1 96.81 42 VAL B O 1
ATOM 2048 N N . PRO B 1 43 ? 9.219 17.609 -9.531 1 95.19 43 PRO B N 1
ATOM 2049 C CA . PRO B 1 43 ? 8.945 18.875 -10.219 1 95.19 43 PRO B CA 1
ATOM 2050 C C . PRO B 1 43 ? 7.457 19.141 -10.406 1 95.19 43 PRO B C 1
ATOM 2052 O O . PRO B 1 43 ? 7 20.266 -10.219 1 95.19 43 PRO B O 1
ATOM 2055 N N . PHE B 1 44 ? 6.719 18.125 -10.719 1 96.38 44 PHE B N 1
ATOM 2056 C CA . PHE B 1 44 ? 5.289 18.297 -10.922 1 96.38 44 PHE B CA 1
ATOM 2057 C C . PHE B 1 44 ? 4.586 18.625 -9.609 1 96.38 44 PHE B C 1
ATOM 2059 O O . PHE B 1 44 ? 3.662 19.438 -9.578 1 96.38 44 PHE B O 1
ATOM 2066 N N . GLY B 1 45 ? 4.98 17.938 -8.555 1 96.75 45 GLY B N 1
ATOM 2067 C CA . GLY B 1 45 ? 4.414 18.219 -7.246 1 96.75 45 GLY B CA 1
ATOM 2068 C C . GLY B 1 45 ? 4.703 19.625 -6.75 1 96.75 45 GLY B C 1
ATOM 2069 O O . GLY B 1 45 ? 3.826 20.281 -6.184 1 96.75 45 GLY B O 1
ATOM 2070 N N . ILE B 1 46 ? 5.906 20.109 -6.973 1 94.75 46 ILE B N 1
ATOM 2071 C CA . ILE B 1 46 ? 6.277 21.453 -6.582 1 94.75 46 ILE B CA 1
ATOM 2072 C C . ILE B 1 46 ? 5.457 22.469 -7.387 1 94.75 46 ILE B C 1
ATOM 2074 O O . ILE B 1 46 ? 4.93 23.438 -6.832 1 94.75 46 ILE B O 1
ATOM 2078 N N . TRP B 1 47 ? 5.391 22.172 -8.648 1 93.5 47 TRP B N 1
ATOM 2079 C CA . TRP B 1 47 ? 4.637 23.062 -9.523 1 93.5 47 TRP B CA 1
ATOM 2080 C C . TRP B 1 47 ? 3.176 23.125 -9.102 1 93.5 47 TRP B C 1
ATOM 2082 O O . TRP B 1 47 ? 2.613 24.219 -8.984 1 93.5 47 TRP B O 1
ATOM 2092 N N . LEU B 1 48 ? 2.551 22.062 -8.812 1 94.75 48 LEU B N 1
ATOM 2093 C CA . LEU B 1 48 ? 1.149 22.016 -8.406 1 94.75 48 LEU B CA 1
ATOM 2094 C C . LEU B 1 48 ? 0.954 22.672 -7.051 1 94.75 48 LEU B C 1
ATOM 2096 O O . LEU B 1 48 ? -0.081 23.297 -6.801 1 94.75 48 LEU B O 1
ATOM 2100 N N . GLY B 1 49 ? 1.908 22.5 -6.199 1 94.19 49 GLY B N 1
ATOM 2101 C CA . GLY B 1 49 ? 1.817 23.109 -4.879 1 94.19 49 GLY B CA 1
ATOM 2102 C C . GLY B 1 49 ? 2.033 24.609 -4.891 1 94.19 49 GLY B C 1
ATOM 2103 O O . GLY B 1 49 ? 1.478 25.328 -4.059 1 94.19 49 GLY B O 1
ATOM 2104 N N . ALA B 1 50 ? 2.814 25.109 -5.816 1 91.94 50 ALA B N 1
ATOM 2105 C CA . ALA B 1 50 ? 3.227 26.516 -5.836 1 91.94 50 ALA B CA 1
ATOM 2106 C C . ALA B 1 50 ? 2.277 27.359 -6.688 1 91.94 50 ALA B C 1
ATOM 2108 O O . ALA B 1 50 ? 2.168 28.562 -6.488 1 91.94 50 ALA B O 1
ATOM 2109 N N . CYS B 1 51 ? 1.654 26.688 -7.59 1 90.69 51 CYS B N 1
ATOM 2110 C CA . CYS B 1 51 ? 0.87 27.469 -8.547 1 90.69 51 CYS B CA 1
ATOM 2111 C C . CYS B 1 51 ? -0.623 27.297 -8.297 1 90.69 51 CYS B C 1
ATOM 2113 O O . CYS B 1 51 ? -1.05 26.297 -7.715 1 90.69 51 CYS B O 1
ATOM 2115 N N . HIS B 1 52 ? -1.365 28.391 -8.695 1 89.69 52 HIS B N 1
ATOM 2116 C CA . HIS B 1 52 ? -2.822 28.375 -8.633 1 89.69 52 HIS B CA 1
ATOM 2117 C C . HIS B 1 52 ? -3.434 28.641 -10.008 1 89.69 52 HIS B C 1
ATOM 2119 O O . HIS B 1 52 ? -3.057 29.594 -10.688 1 89.69 52 HIS B O 1
ATOM 2125 N N . PHE B 1 53 ? -4.117 27.656 -10.539 1 91.81 53 PHE B N 1
ATOM 2126 C CA . PHE B 1 53 ? -4.793 27.797 -11.828 1 91.81 53 PHE B CA 1
ATOM 2127 C C . PHE B 1 53 ? -6.121 27.062 -11.828 1 91.81 53 PHE B C 1
ATOM 2129 O O . PHE B 1 53 ? -6.371 26.219 -10.969 1 91.81 53 PHE B O 1
ATOM 2136 N N . ARG B 1 54 ? -7.141 27.344 -12.648 1 92 54 ARG B N 1
ATOM 2137 C CA . ARG B 1 54 ? -8.523 26.875 -12.648 1 92 54 ARG B CA 1
ATOM 2138 C C . ARG B 1 54 ? -8.594 25.375 -12.828 1 92 54 ARG B C 1
ATOM 2140 O O . ARG B 1 54 ? -9.477 24.719 -12.266 1 92 54 ARG B O 1
ATOM 2147 N N . GLY B 1 55 ? -7.68 24.609 -13.406 1 93.81 55 GLY B N 1
ATOM 2148 C CA . GLY B 1 55 ? -7.703 23.172 -13.648 1 93.81 55 GLY B CA 1
ATOM 2149 C C . GLY B 1 55 ? -6.922 22.375 -12.617 1 93.81 55 GLY B C 1
ATOM 2150 O O . GLY B 1 55 ? -6.867 21.156 -12.688 1 93.81 55 GLY B O 1
ATOM 2151 N N . LYS B 1 56 ? -6.539 23 -11.594 1 93.75 56 LYS B N 1
ATOM 2152 C CA . LYS B 1 56 ? -5.691 22.359 -10.594 1 93.75 56 LYS B CA 1
ATOM 2153 C C . LYS B 1 56 ? -6.477 21.328 -9.781 1 93.75 56 LYS B C 1
ATOM 2155 O O . LYS B 1 56 ? -5.977 20.234 -9.508 1 93.75 56 LYS B O 1
ATOM 2160 N N . GLY B 1 57 ? -7.625 21.703 -9.422 1 90.56 57 GLY B N 1
ATOM 2161 C CA . GLY B 1 57 ? -8.477 20.797 -8.664 1 90.56 57 GLY B CA 1
ATOM 2162 C C . GLY B 1 57 ? -8.703 19.469 -9.367 1 90.56 57 GLY B C 1
ATOM 2163 O O . GLY B 1 57 ? -8.633 18.406 -8.734 1 90.56 57 GLY B O 1
ATOM 2164 N N . LEU B 1 58 ? -8.922 19.547 -10.633 1 91.25 58 LEU B N 1
ATOM 2165 C CA . LEU B 1 58 ? -9.148 18.328 -11.422 1 91.25 58 LEU B CA 1
ATOM 2166 C C . LEU B 1 58 ? -7.891 17.469 -11.477 1 91.25 58 LEU B C 1
ATOM 2168 O O . LEU B 1 58 ? -7.965 16.25 -11.383 1 91.25 58 LEU B O 1
ATOM 2172 N N . ILE B 1 59 ? -6.777 18.062 -11.609 1 94.5 59 ILE B N 1
ATOM 2173 C CA . ILE B 1 59 ? -5.508 17.359 -11.656 1 94.5 59 ILE B CA 1
ATOM 2174 C C . ILE B 1 59 ? -5.25 16.656 -10.32 1 94.5 59 ILE B C 1
ATOM 2176 O O . ILE B 1 59 ? -4.824 15.5 -10.289 1 94.5 59 ILE B O 1
ATOM 2180 N N . LEU B 1 60 ? -5.594 17.328 -9.273 1 92.44 60 LEU B N 1
ATOM 2181 C CA . LEU B 1 60 ? -5.371 16.781 -7.945 1 92.44 60 LEU B CA 1
ATOM 2182 C C . LEU B 1 60 ? -6.305 15.594 -7.68 1 92.44 60 LEU B C 1
ATOM 2184 O O . LEU B 1 60 ? -5.887 14.594 -7.098 1 92.44 60 LEU B O 1
ATOM 2188 N N . ILE B 1 61 ? -7.484 15.711 -8.156 1 88.06 61 ILE B N 1
ATOM 2189 C CA . ILE B 1 61 ? -8.445 14.625 -7.996 1 88.06 61 ILE B CA 1
ATOM 2190 C C . ILE B 1 61 ? -7.98 13.414 -8.805 1 88.06 61 ILE B C 1
ATOM 2192 O O . ILE B 1 61 ? -8.031 12.281 -8.312 1 88.06 61 ILE B O 1
ATOM 2196 N N . MET B 1 62 ? -7.547 13.617 -9.961 1 91.88 62 MET B N 1
ATOM 2197 C CA . MET B 1 62 ? -7.039 12.539 -10.805 1 91.88 62 MET B CA 1
ATOM 2198 C C . MET B 1 62 ? -5.82 11.883 -10.172 1 91.88 62 MET B C 1
ATOM 2200 O O . MET B 1 62 ? -5.695 10.656 -10.18 1 91.88 62 MET B O 1
ATOM 2204 N N . ASN B 1 63 ? -4.969 12.68 -9.68 1 94.44 63 ASN B N 1
ATOM 2205 C CA . ASN B 1 63 ? -3.775 12.156 -9.023 1 94.44 63 ASN B CA 1
ATOM 2206 C C . ASN B 1 63 ? -4.133 11.281 -7.824 1 94.44 63 ASN B C 1
ATOM 2208 O O . ASN B 1 63 ? -3.576 10.195 -7.656 1 94.44 63 ASN B O 1
ATOM 2212 N N . ARG B 1 64 ? -5.039 11.727 -7.059 1 89.19 64 ARG B N 1
ATOM 2213 C CA . ARG B 1 64 ? -5.469 10.984 -5.883 1 89.19 64 ARG B CA 1
ATOM 2214 C C . ARG B 1 64 ? -6.125 9.664 -6.281 1 89.19 64 ARG B C 1
ATOM 2216 O O . ARG B 1 64 ? -5.965 8.648 -5.594 1 89.19 64 ARG B O 1
ATOM 2223 N N . THR B 1 65 ? -6.836 9.742 -7.352 1 85.88 65 THR B N 1
ATOM 2224 C CA . THR B 1 65 ? -7.461 8.523 -7.867 1 85.88 65 THR B CA 1
ATOM 2225 C C . THR B 1 65 ? -6.406 7.516 -8.305 1 85.88 65 THR B C 1
ATOM 2227 O O . THR B 1 65 ? -6.539 6.32 -8.047 1 85.88 65 THR B O 1
ATOM 2230 N N . LEU B 1 66 ? -5.391 7.984 -8.906 1 91.44 66 LEU B N 1
ATOM 2231 C CA . LEU B 1 66 ? -4.316 7.117 -9.383 1 91.44 66 LEU B CA 1
ATOM 2232 C C . LEU B 1 66 ? -3.535 6.531 -8.211 1 91.44 66 LEU B C 1
ATOM 2234 O O . LEU B 1 66 ? -2.994 5.426 -8.312 1 91.44 66 LEU B O 1
ATOM 2238 N N . MET B 1 67 ? -3.498 7.273 -7.09 1 91.69 67 MET B N 1
ATOM 2239 C CA . MET B 1 67 ? -2.822 6.789 -5.891 1 91.69 67 MET B CA 1
ATOM 2240 C C . MET B 1 67 ? -3.52 5.547 -5.34 1 91.69 67 MET B C 1
ATOM 2242 O O . MET B 1 67 ? -2.883 4.699 -4.711 1 91.69 67 MET B O 1
ATOM 2246 N N . GLY B 1 68 ? -4.762 5.465 -5.613 1 89.44 68 GLY B N 1
ATOM 2247 C CA . GLY B 1 68 ? -5.559 4.363 -5.09 1 89.44 68 GLY B CA 1
ATOM 2248 C C . GLY B 1 68 ? -5.719 3.223 -6.078 1 89.44 68 GLY B C 1
ATOM 2249 O O . GLY B 1 68 ? -6.449 2.266 -5.812 1 89.44 68 GLY B O 1
ATOM 2250 N N . MET B 1 69 ? -5.012 3.262 -7.113 1 90.56 69 MET B N 1
ATOM 2251 C CA . MET B 1 69 ? -5.098 2.221 -8.133 1 90.56 69 MET B CA 1
ATOM 2252 C C . MET B 1 69 ? -4.59 0.887 -7.594 1 90.56 69 MET B C 1
ATOM 2254 O O . MET B 1 69 ? -3.482 0.81 -7.062 1 90.56 69 MET B O 1
ATOM 2258 N N . PRO B 1 70 ? -5.43 -0.157 -7.723 1 94.06 70 PRO B N 1
ATOM 2259 C CA . PRO B 1 70 ? -4.938 -1.479 -7.332 1 94.06 70 PRO B CA 1
ATOM 2260 C C . PRO B 1 70 ? -3.746 -1.938 -8.172 1 94.06 70 PRO B C 1
ATOM 2262 O O . PRO B 1 70 ? -3.789 -1.863 -9.406 1 94.06 70 PRO B O 1
ATOM 2265 N N . PRO B 1 71 ? -2.768 -2.391 -7.551 1 95.56 71 PRO B N 1
ATOM 2266 C CA . PRO B 1 71 ? -1.568 -2.781 -8.297 1 95.56 71 PRO B CA 1
ATOM 2267 C C . PRO B 1 71 ? -1.844 -3.869 -9.336 1 95.56 71 PRO B C 1
ATOM 2269 O O . PRO B 1 71 ? -1.258 -3.855 -10.422 1 95.56 71 PRO B O 1
ATOM 2272 N N . VAL B 1 72 ? -2.725 -4.77 -9.047 1 95.06 72 VAL B N 1
ATOM 2273 C CA . VAL B 1 72 ? -3.033 -5.875 -9.945 1 95.06 72 VAL B CA 1
ATOM 2274 C C . VAL B 1 72 ? -3.658 -5.332 -11.234 1 95.06 72 VAL B C 1
ATOM 2276 O O . VAL B 1 72 ? -3.4 -5.852 -12.32 1 95.06 72 VAL B O 1
ATOM 2279 N N . VAL B 1 73 ? -4.418 -4.332 -11.07 1 94.31 73 VAL B N 1
ATOM 2280 C CA . VAL B 1 73 ? -5.051 -3.734 -12.242 1 94.31 73 VAL B CA 1
ATOM 2281 C C . VAL B 1 73 ? -3.998 -3.033 -13.094 1 94.31 73 VAL B C 1
ATOM 2283 O O . VAL B 1 73 ? -4.039 -3.105 -14.328 1 94.31 73 VAL B O 1
ATOM 2286 N N . CYS B 1 74 ? -3.113 -2.363 -12.445 1 95.25 74 CYS B N 1
ATOM 2287 C CA . CYS B 1 74 ? -1.989 -1.773 -13.164 1 95.25 74 CYS B CA 1
ATOM 2288 C C . CYS B 1 74 ? -1.188 -2.842 -13.898 1 95.25 74 CYS B C 1
ATOM 2290 O O . CYS B 1 74 ? -0.861 -2.682 -15.078 1 95.25 74 CYS B O 1
ATOM 2292 N N . GLY B 1 75 ? -0.917 -3.912 -13.234 1 95.06 75 GLY B N 1
ATOM 2293 C CA . GLY B 1 75 ? -0.228 -5.027 -13.859 1 95.06 75 GLY B CA 1
ATOM 2294 C C . GLY B 1 75 ? -0.966 -5.59 -15.062 1 95.06 75 GLY B C 1
ATOM 2295 O O . GLY B 1 75 ? -0.354 -5.879 -16.094 1 95.06 75 GLY B O 1
ATOM 2296 N N . LEU B 1 76 ? -2.223 -5.719 -14.898 1 93.38 76 LEU B N 1
ATOM 2297 C CA . LEU B 1 76 ? -3.059 -6.227 -15.977 1 93.38 76 LEU B CA 1
ATOM 2298 C C . LEU B 1 76 ? -2.994 -5.309 -17.203 1 93.38 76 LEU B C 1
ATOM 2300 O O . LEU B 1 76 ? -2.85 -5.781 -18.328 1 93.38 76 LEU B O 1
ATOM 2304 N N . LEU B 1 77 ? -3.076 -4.07 -16.984 1 91.56 77 LEU B N 1
ATOM 2305 C CA . LEU B 1 77 ? -3.033 -3.094 -18.062 1 91.56 77 LEU B CA 1
ATOM 2306 C C . LEU B 1 77 ? -1.713 -3.18 -18.812 1 91.56 77 LEU B C 1
ATOM 2308 O O . LEU B 1 77 ? -1.702 -3.248 -20.047 1 91.56 77 LEU B O 1
ATOM 2312 N N . PHE B 1 78 ? -0.64 -3.199 -18.141 1 93.31 78 PHE B N 1
ATOM 2313 C CA . PHE B 1 78 ? 0.666 -3.283 -18.797 1 93.31 78 PHE B CA 1
ATOM 2314 C C . PHE B 1 78 ? 0.844 -4.633 -19.484 1 93.31 78 PHE B C 1
ATOM 2316 O O . PHE B 1 78 ? 1.456 -4.715 -20.547 1 93.31 78 PHE B O 1
ATOM 2323 N N . TYR B 1 79 ? 0.314 -5.676 -18.844 1 91.94 79 TYR B N 1
ATOM 2324 C CA . TYR B 1 79 ? 0.396 -7.004 -19.438 1 91.94 79 TYR B CA 1
ATOM 2325 C C . TYR B 1 79 ? -0.301 -7.031 -20.797 1 91.94 79 TYR B C 1
ATOM 2327 O O . TYR B 1 79 ? 0.271 -7.496 -21.781 1 91.94 79 TYR B O 1
ATOM 2335 N N . ILE B 1 80 ? -1.426 -6.457 -20.859 1 87.38 80 ILE B N 1
ATOM 2336 C CA . ILE B 1 80 ? -2.221 -6.477 -22.078 1 87.38 80 ILE B CA 1
ATOM 2337 C C . ILE B 1 80 ? -1.569 -5.582 -23.141 1 87.38 80 ILE B C 1
ATOM 2339 O O . ILE B 1 80 ? -1.523 -5.934 -24.312 1 87.38 80 ILE B O 1
ATOM 2343 N N . LEU B 1 81 ? -1.081 -4.461 -22.703 1 88.75 81 LEU B N 1
ATOM 2344 C CA . LEU B 1 81 ? -0.484 -3.5 -23.625 1 88.75 81 LEU B CA 1
ATOM 2345 C C . LEU B 1 81 ? 0.776 -4.07 -24.266 1 88.75 81 LEU B C 1
ATOM 2347 O O . LEU B 1 81 ? 1.066 -3.795 -25.438 1 88.75 81 LEU B O 1
ATOM 2351 N N . PHE B 1 82 ? 1.445 -4.93 -23.547 1 89.62 82 PHE B N 1
ATOM 2352 C CA . PHE B 1 82 ? 2.752 -5.363 -24.031 1 89.62 82 PHE B CA 1
ATOM 2353 C C . PHE B 1 82 ? 2.74 -6.848 -24.375 1 89.62 82 PHE B C 1
ATOM 2355 O O . PHE B 1 82 ? 3.773 -7.418 -24.734 1 89.62 82 PHE B O 1
ATOM 2362 N N . SER B 1 83 ? 1.585 -7.398 -24.234 1 84.25 83 SER B N 1
ATOM 2363 C CA . SER B 1 83 ? 1.453 -8.805 -24.609 1 84.25 83 SER B CA 1
ATOM 2364 C C . SER B 1 83 ? 1.531 -8.984 -26.125 1 84.25 83 SER B C 1
ATOM 2366 O O . SER B 1 83 ? 1.598 -8.008 -26.859 1 84.25 83 SER B O 1
ATOM 2368 N N . GLY B 1 84 ? 1.625 -10.266 -26.5 1 77.19 84 GLY B N 1
ATOM 2369 C CA . GLY B 1 84 ? 1.761 -10.609 -27.922 1 77.19 84 GLY B CA 1
ATOM 2370 C C . GLY B 1 84 ? 0.653 -10.031 -28.781 1 77.19 84 GLY B C 1
ATOM 2371 O O . GLY B 1 84 ? 0.849 -9.797 -29.969 1 77.19 84 GLY B O 1
ATOM 2372 N N . VAL B 1 85 ? -0.416 -9.703 -28.188 1 70.5 85 VAL B N 1
ATOM 2373 C CA . VAL B 1 85 ? -1.54 -9.203 -28.984 1 70.5 85 VAL B CA 1
ATOM 2374 C C . VAL B 1 85 ? -1.775 -7.727 -28.656 1 70.5 85 VAL B C 1
ATOM 2376 O O . VAL B 1 85 ? -2.732 -7.125 -29.156 1 70.5 85 VAL B O 1
ATOM 2379 N N . GLY B 1 86 ? -0.865 -7.207 -27.891 1 76.56 86 GLY B N 1
ATOM 2380 C CA . GLY B 1 86 ? -1.06 -5.828 -27.469 1 76.56 86 GLY B CA 1
ATOM 2381 C C . GLY B 1 86 ? -0.475 -4.82 -28.453 1 76.56 86 GLY B C 1
ATOM 2382 O O . GLY B 1 86 ? 0.321 -5.18 -29.312 1 76.56 86 GLY B O 1
ATOM 2383 N N . PRO B 1 87 ? -0.913 -3.6 -28.359 1 81.44 87 PRO B N 1
ATOM 2384 C CA . PRO B 1 87 ? -0.472 -2.551 -29.297 1 81.44 87 PRO B CA 1
ATOM 2385 C C . PRO B 1 87 ? 1.019 -2.244 -29.172 1 81.44 87 PRO B C 1
ATOM 2387 O O . PRO B 1 87 ? 1.635 -1.763 -30.125 1 81.44 87 PRO B O 1
ATOM 2390 N N . LEU B 1 88 ? 1.628 -2.561 -28.047 1 80.56 88 LEU B N 1
ATOM 2391 C CA . LEU B 1 88 ? 3.037 -2.24 -27.844 1 80.56 88 LEU B CA 1
ATOM 2392 C C . LEU B 1 88 ? 3.885 -3.508 -27.812 1 80.56 88 LEU B C 1
ATOM 2394 O O . LEU B 1 88 ? 4.926 -3.549 -27.156 1 80.56 88 LEU B O 1
ATOM 2398 N N . ARG B 1 89 ? 3.402 -4.457 -28.453 1 74.38 89 ARG B N 1
ATOM 2399 C CA . ARG B 1 89 ? 4.047 -5.766 -28.453 1 74.38 89 ARG B CA 1
ATOM 2400 C C . ARG B 1 89 ? 5.461 -5.676 -29.016 1 74.38 89 ARG B C 1
ATOM 2402 O O . ARG B 1 89 ? 6.336 -6.461 -28.641 1 74.38 89 ARG B O 1
ATOM 2409 N N . ARG B 1 90 ? 5.617 -4.684 -29.844 1 77.88 90 ARG B N 1
ATOM 2410 C CA . ARG B 1 90 ? 6.895 -4.559 -30.531 1 77.88 90 ARG B CA 1
ATOM 2411 C C . ARG B 1 90 ? 8.023 -4.262 -29.562 1 77.88 90 ARG B C 1
ATOM 2413 O O . ARG B 1 90 ? 9.188 -4.582 -29.828 1 77.88 90 ARG B O 1
ATOM 2420 N N . GLY B 1 91 ? 7.703 -3.826 -28.406 1 76.5 91 GLY B N 1
ATOM 2421 C CA . GLY B 1 91 ? 8.727 -3.496 -27.422 1 76.5 91 GLY B CA 1
ATOM 2422 C C . GLY B 1 91 ? 9.312 -4.719 -26.75 1 76.5 91 GLY B C 1
ATOM 2423 O O . GLY B 1 91 ? 10.422 -4.66 -26.203 1 76.5 91 GLY B O 1
ATOM 2424 N N . LYS B 1 92 ? 8.727 -5.82 -26.891 1 81.69 92 LYS B N 1
ATOM 2425 C CA . LYS B 1 92 ? 9.148 -7.078 -26.297 1 81.69 92 LYS B CA 1
ATOM 2426 C C . LYS B 1 92 ? 9.617 -6.871 -24.859 1 81.69 92 LYS B C 1
ATOM 2428 O O . LYS B 1 92 ? 10.68 -7.359 -24.469 1 81.69 92 LYS B O 1
ATOM 2433 N N . LEU B 1 93 ? 8.758 -6.145 -24.141 1 89.25 93 LEU B N 1
ATOM 2434 C CA . LEU B 1 93 ? 9.18 -5.73 -22.812 1 89.25 93 LEU B CA 1
ATOM 2435 C C . LEU B 1 93 ? 8.617 -6.668 -21.734 1 89.25 93 LEU B C 1
ATOM 2437 O O . LEU B 1 93 ? 9.102 -6.691 -20.609 1 89.25 93 LEU B O 1
ATOM 2441 N N . LEU B 1 94 ? 7.688 -7.484 -22.141 1 88.44 94 LEU B N 1
ATOM 2442 C CA . LEU B 1 94 ? 7.082 -8.359 -21.141 1 88.44 94 LEU B CA 1
ATOM 2443 C C . LEU B 1 94 ? 8.109 -9.336 -20.578 1 88.44 94 LEU B C 1
ATOM 2445 O O . LEU B 1 94 ? 8.938 -9.867 -21.328 1 88.44 94 LEU B O 1
ATOM 2449 N N . PHE B 1 95 ? 8.125 -9.477 -19.281 1 93.81 95 PHE B N 1
ATOM 2450 C CA . PHE B 1 95 ? 8.977 -10.43 -18.578 1 93.81 95 PHE B CA 1
ATOM 2451 C C . PHE B 1 95 ? 10.414 -9.922 -18.516 1 93.81 95 PHE B C 1
ATOM 2453 O O . PHE B 1 95 ? 11.359 -10.711 -18.609 1 93.81 95 PHE B O 1
ATOM 2460 N N . THR B 1 96 ? 10.5 -8.633 -18.484 1 95.38 96 THR B N 1
ATOM 2461 C CA . THR B 1 96 ? 11.789 -7.992 -18.234 1 95.38 96 THR B CA 1
ATOM 2462 C C . THR B 1 96 ? 11.703 -7.078 -17.016 1 95.38 96 THR B C 1
ATOM 2464 O O . THR B 1 96 ? 10.617 -6.719 -16.578 1 95.38 96 THR B O 1
ATOM 2467 N N . VAL B 1 97 ? 12.891 -6.766 -16.547 1 97 97 VAL B N 1
ATOM 2468 C CA . VAL B 1 97 ? 12.953 -5.875 -15.398 1 97 97 VAL B CA 1
ATOM 2469 C C . VAL B 1 97 ? 12.484 -4.477 -15.797 1 97 97 VAL B C 1
ATOM 2471 O O . VAL B 1 97 ? 11.891 -3.762 -14.992 1 97 97 VAL B O 1
ATOM 2474 N N . ASN B 1 98 ? 12.602 -4.098 -17.047 1 96.81 98 ASN B N 1
ATOM 2475 C CA . ASN B 1 98 ? 12.234 -2.768 -17.531 1 96.81 98 ASN B CA 1
ATOM 2476 C C . ASN B 1 98 ? 10.727 -2.535 -17.438 1 96.81 98 ASN B C 1
ATOM 2478 O O . ASN B 1 98 ? 10.289 -1.439 -17.094 1 96.81 98 ASN B O 1
ATOM 2482 N N . ILE B 1 99 ? 9.969 -3.49 -17.797 1 96.62 99 ILE B N 1
ATOM 2483 C CA . ILE B 1 99 ? 8.523 -3.324 -17.719 1 96.62 99 ILE B CA 1
ATOM 2484 C C . ILE B 1 99 ? 8.078 -3.27 -16.266 1 96.62 99 ILE B C 1
ATOM 2486 O O . ILE B 1 99 ? 7.109 -2.584 -15.922 1 96.62 99 ILE B O 1
ATOM 2490 N N . MET B 1 100 ? 8.766 -4.059 -15.383 1 98 100 MET B N 1
ATOM 2491 C CA . MET B 1 100 ? 8.516 -3.971 -13.945 1 98 100 MET B CA 1
ATOM 2492 C C . MET B 1 100 ? 8.758 -2.555 -13.438 1 98 100 MET B C 1
ATOM 2494 O O . MET B 1 100 ? 7.949 -2.021 -12.672 1 98 100 MET B O 1
ATOM 2498 N N . ILE B 1 101 ? 9.82 -1.98 -13.914 1 98.25 101 ILE B N 1
ATOM 2499 C CA . ILE B 1 101 ? 10.18 -0.62 -13.531 1 98.25 101 ILE B CA 1
ATOM 2500 C C . ILE B 1 101 ? 9.102 0.352 -14.008 1 98.25 101 ILE B C 1
ATOM 2502 O O . ILE B 1 101 ? 8.648 1.206 -13.242 1 98.25 101 ILE B O 1
ATOM 2506 N N . LEU B 1 102 ? 8.664 0.198 -15.195 1 97.12 102 LEU B N 1
ATOM 2507 C CA . LEU B 1 102 ? 7.656 1.088 -15.766 1 97.12 102 LEU B CA 1
ATOM 2508 C C . LEU B 1 102 ? 6.355 1.004 -14.969 1 97.12 102 LEU B C 1
ATOM 2510 O O . LEU B 1 102 ? 5.754 2.031 -14.648 1 97.12 102 LEU B O 1
ATOM 2514 N N . ALA B 1 103 ? 5.902 -0.215 -14.734 1 97.25 103 ALA B N 1
ATOM 2515 C CA . ALA B 1 103 ? 4.684 -0.402 -13.945 1 97.25 103 ALA B CA 1
ATOM 2516 C C . ALA B 1 103 ? 4.812 0.253 -12.578 1 97.25 103 ALA 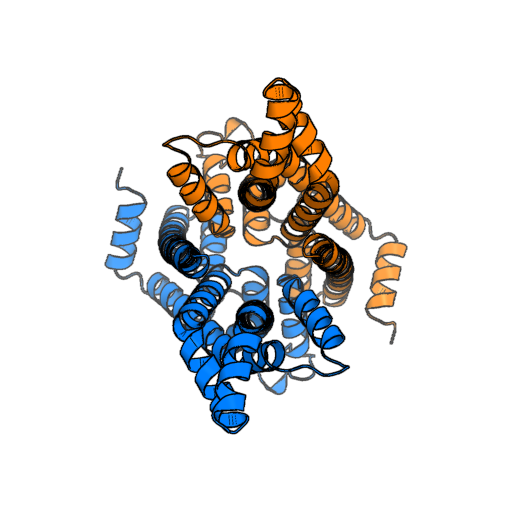B C 1
ATOM 2518 O O . ALA B 1 103 ? 3.883 0.919 -12.109 1 97.25 103 ALA B O 1
ATOM 2519 N N . GLN B 1 104 ? 5.941 0.095 -11.969 1 97.69 104 GLN B N 1
ATOM 2520 C CA . GLN B 1 104 ? 6.195 0.664 -10.648 1 97.69 104 GLN B CA 1
ATOM 2521 C C . GLN B 1 104 ? 6.215 2.189 -10.703 1 97.69 104 GLN B C 1
ATOM 2523 O O . GLN B 1 104 ? 5.719 2.854 -9.789 1 97.69 104 GLN B O 1
ATOM 2528 N N . VAL B 1 105 ? 6.809 2.73 -11.703 1 98.25 105 VAL B N 1
ATOM 2529 C CA . VAL B 1 105 ? 6.863 4.18 -11.852 1 98.25 105 VAL B CA 1
ATOM 2530 C C . VAL B 1 105 ? 5.449 4.75 -11.898 1 98.25 105 VAL B C 1
ATOM 2532 O O . VAL B 1 105 ? 5.16 5.766 -11.258 1 98.25 105 VAL B O 1
ATOM 2535 N N . VAL B 1 106 ? 4.574 4.109 -12.625 1 97.25 106 VAL B N 1
ATOM 2536 C CA . VAL B 1 106 ? 3.195 4.57 -12.758 1 97.25 106 VAL B CA 1
ATOM 2537 C C . VAL B 1 106 ? 2.492 4.508 -11.406 1 97.25 106 VAL B C 1
ATOM 2539 O O . VAL B 1 106 ? 1.703 5.391 -11.062 1 97.25 106 VAL B O 1
ATOM 2542 N N . LEU B 1 107 ? 2.795 3.52 -10.656 1 96.75 107 LEU B N 1
ATOM 2543 C CA . LEU B 1 107 ? 2.152 3.32 -9.359 1 96.75 107 LEU B CA 1
ATOM 2544 C C . LEU B 1 107 ? 2.688 4.309 -8.328 1 96.75 107 LEU B C 1
ATOM 2546 O O . LEU B 1 107 ? 1.938 4.781 -7.469 1 96.75 107 LEU B O 1
ATOM 2550 N N . ILE B 1 108 ? 3.918 4.676 -8.414 1 97.88 108 ILE B N 1
ATOM 2551 C CA . ILE B 1 108 ? 4.617 5.406 -7.359 1 97.88 108 ILE B CA 1
ATOM 2552 C C . ILE B 1 108 ? 4.551 6.906 -7.637 1 97.88 108 ILE B C 1
ATOM 2554 O O . ILE B 1 108 ? 4.496 7.715 -6.707 1 97.88 108 ILE B O 1
ATOM 2558 N N . THR B 1 109 ? 4.523 7.324 -8.875 1 98.44 109 THR B N 1
ATOM 2559 C CA . THR B 1 109 ? 4.613 8.727 -9.273 1 98.44 109 THR B CA 1
ATOM 2560 C C . THR B 1 109 ? 3.488 9.539 -8.641 1 98.44 109 THR B C 1
ATOM 2562 O O . THR B 1 109 ? 3.73 10.609 -8.078 1 98.44 109 THR B O 1
ATOM 2565 N N . PRO B 1 110 ? 2.225 9.039 -8.695 1 97.62 110 PRO B N 1
ATOM 2566 C CA . PRO B 1 110 ? 1.158 9.812 -8.055 1 97.62 110 PRO B CA 1
ATOM 2567 C C . PRO B 1 110 ? 1.395 10.023 -6.562 1 97.62 110 PRO B C 1
ATOM 2569 O O . PRO B 1 110 ? 1.001 11.055 -6.012 1 97.62 110 PRO B O 1
ATOM 2572 N N . ILE B 1 111 ? 1.998 9.117 -5.93 1 96.31 111 ILE B N 1
ATOM 2573 C CA . ILE B 1 111 ? 2.318 9.234 -4.508 1 96.31 111 ILE B CA 1
ATOM 2574 C C . ILE B 1 111 ? 3.328 10.359 -4.293 1 96.31 111 ILE B C 1
ATOM 2576 O O . ILE B 1 111 ? 3.158 11.188 -3.398 1 96.31 111 ILE B O 1
ATOM 2580 N N . VAL B 1 112 ? 4.301 10.383 -5.121 1 98 112 VAL B N 1
ATOM 2581 C CA . VAL B 1 112 ? 5.32 11.422 -5.039 1 98 112 VAL B CA 1
ATOM 2582 C C . VAL B 1 112 ? 4.688 12.789 -5.285 1 98 112 VAL B C 1
ATOM 2584 O O . VAL B 1 112 ? 4.895 13.727 -4.508 1 98 112 VAL B O 1
ATOM 2587 N N . ILE B 1 113 ? 3.895 12.875 -6.285 1 98 113 ILE B N 1
ATOM 2588 C CA . ILE B 1 113 ? 3.254 14.125 -6.66 1 98 113 ILE B CA 1
ATOM 2589 C C . ILE B 1 113 ? 2.371 14.617 -5.516 1 98 113 ILE B C 1
ATOM 2591 O O . ILE B 1 113 ? 2.451 15.789 -5.117 1 98 113 ILE B O 1
ATOM 2595 N N . GLY B 1 114 ? 1.577 13.727 -5.039 1 96.19 114 GLY B N 1
ATOM 2596 C CA . GLY B 1 114 ? 0.651 14.102 -3.986 1 96.19 114 GLY B CA 1
ATOM 2597 C C . GLY B 1 114 ? 1.346 14.586 -2.727 1 96.19 114 GLY B C 1
ATOM 2598 O O . GLY B 1 114 ? 0.967 15.609 -2.154 1 96.19 114 GLY B O 1
ATOM 2599 N N . ASN B 1 115 ? 2.314 13.883 -2.266 1 95.5 115 ASN B N 1
ATOM 2600 C CA . ASN B 1 115 ? 3.039 14.258 -1.056 1 95.5 115 ASN B CA 1
ATOM 2601 C C . ASN B 1 115 ? 3.809 15.562 -1.238 1 95.5 115 ASN B C 1
ATOM 2603 O O . ASN B 1 115 ? 3.83 16.406 -0.341 1 95.5 115 ASN B O 1
ATOM 2607 N N . MET B 1 116 ? 4.391 15.758 -2.391 1 96.5 116 MET B N 1
ATOM 2608 C CA . MET B 1 116 ? 5.121 16.984 -2.67 1 96.5 116 MET B CA 1
ATOM 2609 C C . MET B 1 116 ? 4.168 18.188 -2.748 1 96.5 116 MET B C 1
ATOM 2611 O O . MET B 1 116 ? 4.457 19.25 -2.205 1 96.5 116 MET B O 1
ATOM 2615 N N . GLU B 1 117 ? 3.08 17.969 -3.449 1 96.44 117 GLU B N 1
ATOM 2616 C CA . GLU B 1 117 ? 2.092 19.031 -3.578 1 96.44 117 GLU B CA 1
ATOM 2617 C C . GLU B 1 117 ? 1.584 19.484 -2.211 1 96.44 117 GLU B C 1
ATOM 2619 O O . GLU B 1 117 ? 1.511 20.688 -1.936 1 96.44 117 GLU B O 1
ATOM 2624 N N . THR B 1 118 ? 1.256 18.578 -1.392 1 92.56 118 THR B N 1
ATOM 2625 C CA . THR B 1 118 ? 0.739 18.891 -0.062 1 92.56 118 THR B CA 1
ATOM 2626 C C . THR B 1 118 ? 1.771 19.656 0.753 1 92.56 118 THR B C 1
ATOM 2628 O O . THR B 1 118 ? 1.443 20.656 1.388 1 92.56 118 THR B O 1
ATOM 2631 N N . TYR B 1 119 ? 2.992 19.234 0.727 1 94.31 119 TYR B N 1
ATOM 2632 C CA . TYR B 1 119 ? 4.055 19.891 1.479 1 94.31 119 TYR B CA 1
ATOM 2633 C C . TYR B 1 119 ? 4.305 21.312 0.958 1 94.31 119 TYR B C 1
ATOM 2635 O O . TYR B 1 119 ? 4.363 22.266 1.736 1 94.31 119 TYR B O 1
ATOM 2643 N N . VAL B 1 120 ? 4.402 21.5 -0.319 1 95.38 120 VAL B N 1
ATOM 2644 C CA . VAL B 1 120 ? 4.738 22.766 -0.942 1 95.38 120 VAL B CA 1
ATOM 2645 C C . VAL B 1 120 ? 3.582 23.75 -0.758 1 95.38 120 VAL B C 1
ATOM 2647 O O . VAL B 1 120 ? 3.801 24.953 -0.541 1 95.38 120 VAL B O 1
ATOM 2650 N N . SER B 1 121 ? 2.385 23.203 -0.894 1 93.88 121 SER B N 1
ATOM 2651 C CA . SER B 1 121 ? 1.22 24.062 -0.705 1 93.88 121 SER B CA 1
ATOM 2652 C C . SER B 1 121 ? 1.239 24.734 0.667 1 93.88 121 SER B C 1
ATOM 2654 O O . SER B 1 121 ? 0.716 25.828 0.836 1 93.88 121 SER B O 1
ATOM 2656 N N . GLY B 1 122 ? 1.884 24.125 1.611 1 92.25 122 GLY B N 1
ATOM 2657 C CA . GLY B 1 122 ? 1.966 24.672 2.961 1 92.25 122 GLY B CA 1
ATOM 2658 C C . GLY B 1 122 ? 3.031 25.734 3.115 1 92.25 122 GLY B C 1
ATOM 2659 O O . GLY B 1 122 ? 2.869 26.672 3.902 1 92.25 122 GLY B O 1
ATOM 2660 N N . ILE B 1 123 ? 4.031 25.719 2.34 1 92.81 123 ILE B N 1
ATOM 2661 C CA . ILE B 1 123 ? 5.152 26.609 2.588 1 92.81 123 ILE B CA 1
ATOM 2662 C C . ILE B 1 123 ? 5.23 27.656 1.478 1 92.81 123 ILE B C 1
ATOM 2664 O O . ILE B 1 123 ? 5.898 28.688 1.629 1 92.81 123 ILE B O 1
ATOM 2668 N N . ALA B 1 124 ? 4.645 27.422 0.364 1 92.56 124 ALA B N 1
ATOM 2669 C CA . ALA B 1 124 ? 4.789 28.234 -0.836 1 92.56 124 ALA B CA 1
ATOM 2670 C C . ALA B 1 124 ? 4.34 29.672 -0.577 1 92.56 124 ALA B C 1
ATOM 2672 O O . ALA B 1 124 ? 5.023 30.625 -0.96 1 92.56 124 ALA B O 1
ATOM 2673 N N . PRO B 1 125 ? 3.273 29.922 0.106 1 91.75 125 PRO B N 1
ATOM 2674 C CA . PRO B 1 125 ? 2.824 31.297 0.295 1 91.75 125 PRO B CA 1
ATOM 2675 C C . PRO B 1 125 ? 3.863 32.156 1.002 1 91.75 125 PRO B C 1
ATOM 2677 O O . PRO B 1 125 ? 4.117 33.312 0.582 1 91.75 125 PRO B O 1
ATOM 2680 N N . ALA B 1 126 ? 4.488 31.672 1.968 1 92 126 ALA B N 1
ATOM 2681 C CA . ALA B 1 126 ? 5.488 32.406 2.717 1 92 126 ALA B CA 1
ATOM 2682 C C . ALA B 1 126 ? 6.715 32.719 1.855 1 92 126 ALA B C 1
ATOM 2684 O O . ALA B 1 126 ? 7.238 33.812 1.869 1 92 126 ALA B O 1
ATOM 2685 N N . ILE B 1 127 ? 7.133 31.828 1.141 1 92.12 127 ILE B N 1
ATOM 2686 C CA . ILE B 1 127 ? 8.32 31.969 0.301 1 92.12 127 ILE B CA 1
ATOM 2687 C C . ILE B 1 127 ? 8.016 32.906 -0.872 1 92.12 127 ILE B C 1
ATOM 2689 O O . ILE B 1 127 ? 8.844 33.75 -1.238 1 92.12 127 ILE B O 1
ATOM 2693 N N . GLN B 1 128 ? 6.863 32.719 -1.37 1 91.56 128 GLN B N 1
ATOM 2694 C CA . GLN B 1 128 ? 6.473 33.562 -2.504 1 91.56 128 GLN B CA 1
ATOM 2695 C C . GLN B 1 128 ? 6.316 35 -2.088 1 91.56 128 GLN B C 1
ATOM 2697 O O . GLN B 1 128 ? 6.664 35.906 -2.848 1 91.56 128 GLN B O 1
ATOM 2702 N N . GLU B 1 129 ? 5.812 35.188 -0.934 1 92.31 129 GLU B N 1
ATOM 2703 C CA . GLU B 1 129 ? 5.719 36.562 -0.404 1 92.31 129 GLU B CA 1
ATOM 2704 C C . GLU B 1 129 ? 7.102 37.188 -0.268 1 92.31 129 GLU B C 1
ATOM 2706 O O . GLU B 1 129 ? 7.301 38.344 -0.658 1 92.31 129 GLU B O 1
ATOM 2711 N N . THR B 1 130 ? 7.996 36.406 0.237 1 91.19 130 THR B N 1
ATOM 2712 C CA . THR B 1 130 ? 9.359 36.875 0.438 1 91.19 130 THR B CA 1
ATOM 2713 C C . THR B 1 130 ? 10.047 37.125 -0.9 1 91.19 130 THR B C 1
ATOM 2715 O O . THR B 1 130 ? 10.688 38.156 -1.087 1 91.19 130 THR B O 1
ATOM 2718 N N . THR B 1 131 ? 9.836 36.312 -1.789 1 91.56 131 THR B N 1
ATOM 2719 C CA . THR B 1 131 ? 10.508 36.406 -3.078 1 91.56 131 THR B CA 1
ATOM 2720 C C . THR B 1 131 ? 9.891 37.562 -3.906 1 91.56 131 THR B C 1
ATOM 2722 O O . THR B 1 131 ? 10.594 38.219 -4.656 1 91.56 131 THR B O 1
ATOM 2725 N N . ARG B 1 132 ? 8.648 37.688 -3.83 1 90.19 132 ARG B N 1
ATOM 2726 C CA . ARG B 1 132 ? 8.008 38.812 -4.496 1 90.19 132 ARG B CA 1
ATOM 2727 C C . ARG B 1 132 ? 8.57 40.156 -4 1 90.19 132 ARG B C 1
ATOM 2729 O O . ARG B 1 132 ? 8.781 41.062 -4.789 1 90.19 132 ARG B O 1
ATOM 2736 N N . GLY B 1 133 ? 8.75 40.188 -2.76 1 92.31 133 GLY B N 1
ATOM 2737 C CA . GLY B 1 133 ? 9.344 41.406 -2.186 1 92.31 133 GLY B CA 1
ATOM 2738 C C . GLY B 1 133 ? 10.742 41.656 -2.691 1 92.31 133 GLY B C 1
ATOM 2739 O O . GLY B 1 133 ? 11.141 42.812 -2.855 1 92.31 133 GLY B O 1
ATOM 2740 N N . LEU B 1 134 ? 11.469 40.656 -3.016 1 92.75 134 LEU B N 1
ATOM 2741 C CA . LEU B 1 134 ? 12.852 40.75 -3.467 1 92.75 134 LEU B CA 1
ATOM 2742 C C . LEU B 1 134 ? 12.922 40.906 -4.98 1 92.75 134 LEU B C 1
ATOM 2744 O O . LEU B 1 134 ? 13.992 41.156 -5.539 1 92.75 134 LEU B O 1
ATOM 2748 N N . GLY B 1 135 ? 11.789 40.812 -5.656 1 91.44 135 GLY B N 1
ATOM 2749 C CA . GLY B 1 135 ? 11.719 40.969 -7.102 1 91.44 135 GLY B CA 1
ATOM 2750 C C . GLY B 1 135 ? 12.289 39.781 -7.855 1 91.44 135 GLY B C 1
ATOM 2751 O O . GLY B 1 135 ? 12.789 39.938 -8.969 1 91.44 135 GLY B O 1
ATOM 2752 N N . LEU B 1 136 ? 12.258 38.688 -7.285 1 89.88 136 LEU B N 1
ATOM 2753 C CA . LEU B 1 136 ? 12.797 37.5 -7.926 1 89.88 136 LEU B CA 1
ATOM 2754 C C . LEU B 1 136 ? 11.828 36.969 -8.969 1 89.88 136 LEU B C 1
ATOM 2756 O O . LEU B 1 136 ? 10.617 37.125 -8.844 1 89.88 136 LEU B O 1
ATOM 2760 N N . THR B 1 137 ? 12.391 36.344 -9.992 1 91.25 137 THR B N 1
ATOM 2761 C CA . THR B 1 137 ? 11.594 35.75 -11.062 1 91.25 137 THR B CA 1
ATOM 2762 C C . THR B 1 137 ? 10.898 34.469 -10.578 1 91.25 137 THR B C 1
ATOM 2764 O O . THR B 1 137 ? 11.25 33.938 -9.531 1 91.25 137 THR B O 1
ATOM 2767 N N . ARG B 1 138 ? 9.914 34 -11.367 1 87.12 138 ARG B N 1
ATOM 2768 C CA . ARG B 1 138 ? 9.164 32.812 -11.031 1 87.12 138 ARG B CA 1
ATOM 2769 C C . ARG B 1 138 ? 10.078 31.578 -10.961 1 87.12 138 ARG B C 1
ATOM 2771 O O . ARG B 1 138 ? 9.898 30.719 -10.109 1 87.12 138 ARG B O 1
ATOM 2778 N N . ILE B 1 139 ? 11.039 31.547 -11.867 1 88.38 139 ILE B N 1
ATOM 2779 C CA . ILE B 1 139 ? 11.945 30.406 -11.93 1 88.38 139 ILE B CA 1
ATOM 2780 C C . ILE B 1 139 ? 12.836 30.391 -10.688 1 88.38 139 ILE B C 1
ATOM 2782 O O . ILE B 1 139 ? 13.109 29.328 -10.133 1 88.38 139 ILE B O 1
ATOM 2786 N N . LYS B 1 140 ? 13.258 31.562 -10.258 1 89.69 140 LYS B N 1
ATOM 2787 C CA . LYS B 1 140 ? 14.078 31.656 -9.055 1 89.69 140 LYS B CA 1
ATOM 2788 C C . LYS B 1 140 ? 13.273 31.266 -7.812 1 89.69 140 LYS B C 1
ATOM 2790 O O . LYS B 1 140 ? 13.805 30.641 -6.898 1 89.69 140 LYS B O 1
ATOM 2795 N N . THR B 1 141 ? 12.039 31.672 -7.844 1 90 141 THR B N 1
ATOM 2796 C CA . THR B 1 141 ? 11.156 31.312 -6.742 1 90 141 THR B CA 1
ATOM 2797 C C . THR B 1 141 ? 10.969 29.797 -6.664 1 90 141 THR B C 1
ATOM 2799 O O . THR B 1 141 ? 11.039 29.219 -5.578 1 90 141 THR B O 1
ATOM 2802 N N . LEU B 1 142 ? 10.836 29.172 -7.816 1 88 142 LEU B N 1
ATOM 2803 C CA . LEU B 1 142 ? 10.664 27.719 -7.867 1 88 142 LEU B CA 1
ATOM 2804 C C . LEU B 1 142 ? 11.93 27.016 -7.406 1 88 142 LEU B C 1
ATOM 2806 O O . LEU B 1 142 ? 11.852 25.969 -6.742 1 88 142 LEU B O 1
ATOM 2810 N N . LEU B 1 143 ? 13 27.562 -7.738 1 87.5 143 LEU B N 1
ATOM 2811 C CA . LEU B 1 143 ? 14.273 26.969 -7.344 1 87.5 143 LEU B CA 1
ATOM 2812 C C . LEU B 1 143 ? 14.484 27.094 -5.84 1 87.5 143 LEU B C 1
ATOM 2814 O O . LEU B 1 143 ? 15.039 26.188 -5.207 1 87.5 143 LEU B O 1
ATOM 2818 N N . LEU B 1 144 ? 14.055 28.234 -5.301 1 88.88 144 LEU B N 1
ATOM 2819 C CA . LEU B 1 144 ? 14.125 28.422 -3.855 1 88.88 144 LEU B CA 1
ATOM 2820 C C . LEU B 1 144 ? 13.203 27.453 -3.129 1 88.88 144 LEU B C 1
ATOM 2822 O O . LEU B 1 144 ? 13.57 26.891 -2.09 1 88.88 144 LEU B O 1
ATOM 2826 N N . LEU B 1 145 ? 12.086 27.281 -3.658 1 90.31 145 LEU B N 1
ATOM 2827 C CA . LEU B 1 145 ? 11.148 26.312 -3.09 1 90.31 145 LEU B CA 1
ATOM 2828 C C . LEU B 1 145 ? 11.727 24.906 -3.113 1 90.31 145 LEU B C 1
ATOM 2830 O O . LEU B 1 145 ? 11.602 24.156 -2.137 1 90.31 145 LEU B O 1
ATOM 2834 N N . ALA B 1 146 ? 12.344 24.531 -4.203 1 89.62 146 ALA B N 1
ATOM 2835 C CA . ALA B 1 146 ? 12.953 23.203 -4.332 1 89.62 146 ALA B CA 1
ATOM 2836 C C . ALA B 1 146 ? 14.055 23 -3.291 1 89.62 146 ALA B C 1
ATOM 2838 O O . ALA B 1 146 ? 14.188 21.922 -2.727 1 89.62 146 ALA B O 1
ATOM 2839 N N . ASN B 1 147 ? 14.773 24.062 -3.109 1 89.94 147 ASN B N 1
ATOM 2840 C CA . ASN B 1 147 ? 15.852 24 -2.119 1 89.94 147 ASN B CA 1
ATOM 2841 C C . ASN B 1 147 ? 15.297 23.812 -0.709 1 89.94 147 ASN B C 1
ATOM 2843 O O . ASN B 1 147 ? 15.922 23.156 0.122 1 89.94 147 ASN B O 1
ATOM 2847 N N . GLU B 1 148 ? 14.156 24.391 -0.447 1 91.62 148 GLU B N 1
ATOM 2848 C CA . GLU B 1 148 ? 13.531 24.297 0.868 1 91.62 148 GLU B CA 1
ATOM 2849 C C . GLU B 1 148 ? 12.891 22.938 1.07 1 91.62 148 GLU B C 1
ATOM 2851 O O . GLU B 1 148 ? 12.523 22.562 2.191 1 91.62 148 GLU B O 1
ATOM 2856 N N . CYS B 1 149 ? 12.852 22.141 -0.006 1 93.94 149 CYS B N 1
ATOM 2857 C CA . CYS B 1 149 ? 12.109 20.891 0.04 1 93.94 149 CYS B CA 1
ATOM 2858 C C . CYS B 1 149 ? 13.055 19.703 0.175 1 93.94 149 CYS B C 1
ATOM 2860 O O . CYS B 1 149 ? 12.648 18.547 0.006 1 93.94 149 CYS B O 1
ATOM 2862 N N . ILE B 1 150 ? 14.312 19.891 0.549 1 92.25 150 ILE B N 1
ATOM 2863 C CA . ILE B 1 150 ? 15.32 18.844 0.506 1 92.25 150 ILE B CA 1
ATOM 2864 C C . ILE B 1 150 ? 14.914 17.703 1.439 1 92.25 150 ILE B C 1
ATOM 2866 O O . ILE B 1 150 ? 14.977 16.531 1.063 1 92.25 150 ILE B O 1
ATOM 2870 N N . TYR B 1 151 ? 14.461 17.969 2.598 1 93 151 TYR B N 1
ATOM 2871 C CA . TYR B 1 151 ? 14.055 16.938 3.547 1 93 151 TYR B CA 1
ATOM 2872 C C . TYR B 1 151 ? 12.789 16.234 3.082 1 93 151 TYR B C 1
ATOM 2874 O O . TYR B 1 151 ? 12.641 15.016 3.252 1 93 151 TYR B O 1
ATOM 2882 N N . GLN B 1 152 ? 11.891 17.047 2.471 1 95.62 152 GLN B N 1
ATOM 2883 C CA . GLN B 1 152 ? 10.664 16.469 1.929 1 95.62 152 GLN B CA 1
ATOM 2884 C C . GLN B 1 152 ? 10.961 15.539 0.758 1 95.62 152 GLN B C 1
ATOM 2886 O O . GLN B 1 152 ? 10.32 14.5 0.605 1 95.62 152 GLN B O 1
ATOM 2891 N N . ILE B 1 153 ? 11.945 15.914 -0.017 1 96.31 153 ILE B N 1
ATOM 2892 C CA . ILE B 1 153 ? 12.336 15.102 -1.162 1 96.31 153 ILE B CA 1
ATOM 2893 C C . ILE B 1 153 ? 12.906 13.766 -0.678 1 96.31 153 ILE B C 1
ATOM 2895 O O . ILE B 1 153 ? 12.57 12.711 -1.214 1 96.31 153 ILE B O 1
ATOM 2899 N N . PHE B 1 154 ? 13.68 13.805 0.324 1 95.5 154 PHE B N 1
ATOM 2900 C CA . PHE B 1 154 ? 14.234 12.578 0.885 1 95.5 154 PHE B CA 1
ATOM 2901 C C . PHE B 1 154 ? 13.133 11.711 1.484 1 95.5 154 PHE B C 1
ATOM 2903 O O . PHE B 1 154 ? 13.156 10.484 1.348 1 95.5 154 PHE B O 1
ATOM 2910 N N . PHE B 1 155 ? 12.258 12.328 2.16 1 95.44 155 PHE B N 1
ATOM 2911 C CA . PHE B 1 155 ? 11.117 11.633 2.74 1 95.44 155 PHE B CA 1
ATOM 2912 C C . PHE B 1 155 ? 10.312 10.914 1.663 1 95.44 155 PHE B C 1
ATOM 2914 O O . PHE B 1 155 ? 10.008 9.727 1.799 1 95.44 155 PHE B O 1
ATOM 2921 N N . VAL B 1 156 ? 10.023 11.656 0.583 1 96.88 156 VAL B N 1
ATOM 2922 C CA . VAL B 1 156 ? 9.195 11.117 -0.49 1 96.88 156 VAL B CA 1
ATOM 2923 C C . VAL B 1 156 ? 9.961 10.016 -1.226 1 96.88 156 VAL B C 1
ATOM 2925 O O . VAL B 1 156 ? 9.367 9.039 -1.683 1 96.88 156 VAL B O 1
ATOM 2928 N N . TYR B 1 157 ? 11.219 10.117 -1.335 1 96.88 157 TYR B N 1
ATOM 2929 C CA . TYR B 1 157 ? 12.008 9.055 -1.944 1 96.88 157 TYR B CA 1
ATOM 2930 C C . TYR B 1 157 ? 11.922 7.77 -1.126 1 96.88 157 TYR B C 1
ATOM 2932 O O . TYR B 1 157 ? 11.734 6.684 -1.68 1 96.88 157 TYR B O 1
ATOM 2940 N N . MET B 1 158 ? 12.148 7.934 0.153 1 96.12 158 MET B N 1
ATOM 2941 C CA . MET B 1 158 ? 12.086 6.766 1.027 1 96.12 158 MET B CA 1
ATOM 2942 C C . MET B 1 158 ? 10.719 6.105 0.957 1 96.12 158 MET B C 1
ATOM 2944 O O . MET B 1 158 ? 10.609 4.875 0.958 1 96.12 158 MET B O 1
ATOM 2948 N N . LEU B 1 159 ? 9.719 6.891 0.917 1 94.5 159 LEU B N 1
ATOM 2949 C CA . LEU B 1 159 ? 8.359 6.383 0.771 1 94.5 159 LEU B CA 1
ATOM 2950 C C . LEU B 1 159 ? 8.203 5.609 -0.535 1 94.5 159 LEU B C 1
ATOM 2952 O O . LEU B 1 159 ? 7.602 4.531 -0.557 1 94.5 159 LEU B O 1
ATOM 2956 N N . SER B 1 160 ? 8.75 6.195 -1.597 1 97.12 160 SER B N 1
ATOM 2957 C CA . SER B 1 160 ? 8.688 5.586 -2.922 1 97.12 160 SER B CA 1
ATOM 2958 C C . SER B 1 160 ? 9.445 4.262 -2.959 1 97.12 160 SER B C 1
ATOM 2960 O O . SER B 1 160 ? 8.977 3.289 -3.551 1 97.12 160 SER B O 1
ATOM 2962 N N . PHE B 1 161 ? 10.562 4.27 -2.357 1 97.38 161 PHE B N 1
ATOM 2963 C CA . PHE B 1 161 ? 11.375 3.061 -2.309 1 97.38 161 PHE B CA 1
ATOM 2964 C C . PHE B 1 161 ? 10.672 1.964 -1.519 1 97.38 161 PHE B C 1
ATOM 2966 O O . PHE B 1 161 ? 10.648 0.805 -1.939 1 97.38 161 PHE B O 1
ATOM 2973 N N . ALA B 1 162 ? 10.164 2.309 -0.367 1 95.62 162 ALA B N 1
ATOM 2974 C CA . ALA B 1 162 ? 9.445 1.356 0.474 1 95.62 162 ALA B CA 1
ATOM 2975 C C . ALA B 1 162 ? 8.258 0.75 -0.272 1 95.62 162 ALA B C 1
ATOM 2977 O O . ALA B 1 162 ? 7.984 -0.446 -0.148 1 95.62 162 ALA B O 1
ATOM 2978 N N . ARG B 1 163 ? 7.598 1.551 -1.036 1 93.94 163 ARG B N 1
ATOM 2979 C CA . ARG B 1 163 ? 6.461 1.098 -1.834 1 93.94 163 ARG B CA 1
ATOM 2980 C C . ARG B 1 163 ? 6.91 0.138 -2.932 1 93.94 163 ARG B C 1
ATOM 2982 O O . ARG B 1 163 ? 6.234 -0.853 -3.213 1 93.94 163 ARG B O 1
ATOM 2989 N N . ALA B 1 164 ? 7.996 0.439 -3.479 1 97 164 ALA B N 1
ATOM 2990 C CA . ALA B 1 164 ? 8.5 -0.348 -4.602 1 97 164 ALA B CA 1
ATOM 2991 C C . ALA B 1 164 ? 8.984 -1.718 -4.141 1 97 164 ALA B C 1
ATOM 2993 O O . ALA B 1 164 ? 8.672 -2.736 -4.762 1 97 164 ALA B O 1
ATOM 2994 N N . ILE B 1 165 ? 9.703 -1.749 -3.113 1 96.81 165 ILE B N 1
ATOM 2995 C CA . ILE B 1 165 ? 10.398 -2.965 -2.701 1 96.81 165 ILE B CA 1
ATOM 2996 C C . ILE B 1 165 ? 9.383 -3.99 -2.199 1 96.81 165 ILE B C 1
ATOM 2998 O O . ILE B 1 165 ? 9.648 -5.195 -2.207 1 96.81 165 ILE B O 1
ATOM 3002 N N . SER B 1 166 ? 8.18 -3.572 -1.802 1 94.88 166 SER B N 1
ATOM 3003 C CA . SER B 1 166 ? 7.191 -4.457 -1.188 1 94.88 166 SER B CA 1
ATOM 3004 C C . SER B 1 166 ? 6.098 -4.84 -2.182 1 94.88 166 SER B C 1
ATOM 3006 O O . SER B 1 166 ? 5.137 -5.523 -1.823 1 94.88 166 SER B O 1
ATOM 3008 N N . GLU B 1 167 ? 6.211 -4.414 -3.381 1 94.88 167 GLU B N 1
ATOM 3009 C CA . GLU B 1 167 ? 5.18 -4.629 -4.391 1 94.88 167 GLU B CA 1
ATOM 3010 C C . GLU B 1 167 ? 5.191 -6.07 -4.895 1 94.88 167 GLU B C 1
ATOM 3012 O O . GLU B 1 167 ? 6.254 -6.637 -5.141 1 94.88 167 GLU B O 1
ATOM 3017 N N . VAL B 1 168 ? 3.953 -6.676 -5.109 1 94.81 168 VAL B N 1
ATOM 3018 C CA . VAL B 1 168 ? 3.84 -8.062 -5.539 1 94.81 168 VAL B CA 1
ATOM 3019 C C . VAL B 1 168 ? 2.967 -8.148 -6.789 1 94.81 168 VAL B C 1
ATOM 3021 O O . VAL B 1 168 ? 3.383 -8.703 -7.809 1 94.81 168 VAL B O 1
ATOM 3024 N N . GLY B 1 169 ? 1.854 -7.531 -6.773 1 94.88 169 GLY B N 1
ATOM 3025 C CA . GLY B 1 169 ? 0.804 -7.75 -7.758 1 94.88 169 GLY B CA 1
ATOM 3026 C C . GLY B 1 169 ? 1.219 -7.375 -9.164 1 94.88 169 GLY B C 1
ATOM 3027 O O . GLY B 1 169 ? 1.286 -8.234 -10.047 1 94.88 169 GLY B O 1
ATOM 3028 N N . ALA B 1 170 ? 1.628 -6.172 -9.328 1 96.38 170 ALA B N 1
ATOM 3029 C CA . ALA B 1 170 ? 1.981 -5.68 -10.656 1 96.38 170 ALA B CA 1
ATOM 3030 C C . ALA B 1 170 ? 3.264 -6.336 -11.164 1 96.38 170 ALA B C 1
ATOM 3032 O O . ALA B 1 170 ? 3.33 -6.785 -12.305 1 96.38 170 ALA B O 1
ATOM 3033 N N . VAL B 1 171 ? 4.207 -6.469 -10.281 1 96.5 171 VAL B N 1
ATOM 3034 C CA . VAL B 1 171 ? 5.527 -6.973 -10.648 1 96.5 171 VAL B CA 1
ATOM 3035 C C . VAL B 1 171 ? 5.434 -8.453 -11 1 96.5 171 VAL B C 1
ATOM 3037 O O . VAL B 1 171 ? 6.082 -8.922 -11.938 1 96.5 171 VAL B O 1
ATOM 3040 N N . SER B 1 172 ? 4.648 -9.172 -10.281 1 96 172 SER B N 1
ATOM 3041 C CA . SER B 1 172 ? 4.484 -10.594 -10.57 1 96 172 SER B CA 1
ATOM 3042 C C . SER B 1 172 ? 3.828 -10.812 -11.93 1 96 172 SER B C 1
ATOM 3044 O O . SER B 1 172 ? 4.219 -11.711 -12.672 1 96 172 SER B O 1
ATOM 3046 N N . MET B 1 173 ? 2.926 -10 -12.258 1 95 173 MET B N 1
ATOM 3047 C CA . MET B 1 173 ? 2.158 -10.188 -13.484 1 95 173 MET B CA 1
ATOM 3048 C C . MET B 1 173 ? 2.996 -9.836 -14.711 1 95 173 MET B C 1
ATOM 3050 O O . MET B 1 173 ? 3.031 -10.594 -15.68 1 95 173 MET B O 1
ATOM 3054 N N . VAL B 1 174 ? 3.736 -8.781 -14.648 1 95.5 174 VAL B N 1
ATOM 3055 C CA . VAL B 1 174 ? 4.43 -8.328 -15.852 1 95.5 174 VAL B CA 1
ATOM 3056 C C . VAL B 1 174 ? 5.824 -8.945 -15.906 1 95.5 174 VAL B C 1
ATOM 3058 O O . VAL B 1 174 ? 6.383 -9.133 -17 1 95.5 174 VAL B O 1
ATOM 3061 N N . GLY B 1 175 ? 6.387 -9.234 -14.812 1 96.06 175 GLY B N 1
ATOM 3062 C CA . GLY B 1 175 ? 7.715 -9.82 -14.758 1 96.06 175 GLY B CA 1
ATOM 3063 C C . GLY B 1 175 ? 7.703 -11.336 -14.836 1 96.06 175 GLY B C 1
ATOM 3064 O O . GLY B 1 175 ? 8.688 -11.953 -15.242 1 96.06 175 GLY B O 1
ATOM 3065 N N . GLY B 1 176 ? 6.711 -11.992 -14.273 1 94.75 176 GLY B N 1
ATOM 3066 C CA . GLY B 1 176 ? 6.543 -13.43 -14.359 1 94.75 176 GLY B CA 1
ATOM 3067 C C . GLY B 1 176 ? 7.332 -14.195 -13.312 1 94.75 176 GLY B C 1
ATOM 3068 O O . GLY B 1 176 ? 7.285 -15.422 -13.266 1 94.75 176 GLY B O 1
ATOM 3069 N N . ALA B 1 177 ? 8.117 -13.492 -12.547 1 96 177 ALA B N 1
ATOM 3070 C CA . ALA B 1 177 ? 8.898 -14.117 -11.492 1 96 177 ALA B CA 1
ATOM 3071 C C . ALA B 1 177 ? 9.828 -15.188 -12.055 1 96 177 ALA B C 1
ATOM 3073 O O . ALA B 1 177 ? 9.859 -16.312 -11.555 1 96 177 ALA B O 1
ATOM 3074 N N . ILE B 1 178 ? 10.547 -14.867 -13.094 1 95.94 178 ILE B N 1
ATOM 3075 C CA . ILE B 1 178 ? 11.391 -15.812 -13.812 1 95.94 178 ILE B CA 1
ATOM 3076 C C . ILE B 1 178 ? 12.766 -15.883 -13.141 1 95.94 178 ILE B C 1
ATOM 3078 O O . ILE B 1 178 ? 13.422 -14.859 -12.945 1 95.94 178 ILE B O 1
ATOM 3082 N N . ALA B 1 179 ? 13.234 -17.047 -12.914 1 95.06 179 ALA B N 1
ATOM 3083 C CA . ALA B 1 179 ? 14.523 -17.281 -12.266 1 95.06 179 ALA B CA 1
ATOM 3084 C C . ALA B 1 179 ? 15.664 -16.641 -13.055 1 95.06 179 ALA B C 1
ATOM 3086 O O . ALA B 1 179 ? 15.703 -16.734 -14.281 1 95.06 179 ALA B O 1
ATOM 3087 N N . TRP B 1 180 ? 16.484 -15.914 -12.297 1 94.88 180 TRP B N 1
ATOM 3088 C CA . TRP B 1 180 ? 17.703 -15.32 -12.828 1 94.88 180 TRP B CA 1
ATOM 3089 C C . TRP B 1 180 ? 17.391 -14.117 -13.711 1 94.88 180 TRP B C 1
ATOM 3091 O O . TRP B 1 180 ? 18.297 -13.492 -14.266 1 94.88 180 TRP B O 1
ATOM 3101 N N . LYS B 1 181 ? 16.141 -13.805 -13.852 1 96.25 181 LYS B N 1
ATOM 3102 C CA . LYS B 1 181 ? 15.797 -12.727 -14.766 1 96.25 181 LYS B CA 1
ATOM 3103 C C . LYS B 1 181 ? 14.906 -11.688 -14.086 1 96.25 181 LYS B C 1
ATOM 3105 O O . LYS B 1 181 ? 15.312 -10.539 -13.898 1 96.25 181 LYS B O 1
ATOM 3110 N N . THR B 1 182 ? 13.711 -12.141 -13.625 1 97.62 182 THR B N 1
ATOM 3111 C CA . THR B 1 182 ? 12.75 -11.156 -13.141 1 97.62 182 THR B CA 1
ATOM 3112 C C . THR B 1 182 ? 12.234 -11.547 -11.758 1 97.62 182 THR B C 1
ATOM 3114 O O . THR B 1 182 ? 11.234 -11 -11.281 1 97.62 182 THR B O 1
ATOM 3117 N N . ASN B 1 183 ? 12.875 -12.531 -11.188 1 97.69 183 ASN B N 1
ATOM 3118 C CA . ASN B 1 183 ? 12.461 -12.953 -9.852 1 97.69 183 ASN B CA 1
ATOM 3119 C C . ASN B 1 183 ? 12.992 -12.016 -8.773 1 97.69 183 ASN B C 1
ATOM 3121 O O . ASN B 1 183 ? 14.203 -11.898 -8.594 1 97.69 183 ASN B O 1
ATOM 3125 N N . VAL B 1 184 ? 12.055 -11.305 -8.055 1 98 184 VAL B N 1
ATOM 3126 C CA . VAL B 1 184 ? 12.422 -10.367 -6.992 1 98 184 VAL B CA 1
ATOM 3127 C C . VAL B 1 184 ? 12.125 -10.992 -5.629 1 98 184 VAL B C 1
ATOM 3129 O O . VAL B 1 184 ? 11.562 -12.086 -5.551 1 98 184 VAL B O 1
ATOM 3132 N N . MET B 1 185 ? 12.453 -10.344 -4.582 1 97.38 185 MET B N 1
ATOM 3133 C CA . MET B 1 185 ? 12.367 -10.906 -3.238 1 97.38 185 MET B CA 1
ATOM 3134 C C . MET B 1 185 ? 10.938 -11.312 -2.91 1 97.38 185 MET B C 1
ATOM 3136 O O . MET B 1 185 ? 10.695 -12.414 -2.416 1 97.38 185 MET B O 1
ATOM 3140 N N . THR B 1 186 ? 9.969 -10.492 -3.211 1 97.38 186 THR B N 1
ATOM 3141 C CA . THR B 1 186 ? 8.586 -10.758 -2.838 1 97.38 186 THR B CA 1
ATOM 3142 C C . THR B 1 186 ? 8.055 -11.992 -3.566 1 97.38 186 THR B C 1
ATOM 3144 O O . THR B 1 186 ? 7.473 -12.883 -2.947 1 97.38 186 THR B O 1
ATOM 3147 N N . THR B 1 187 ? 8.32 -12.125 -4.848 1 97.12 187 THR B N 1
ATOM 3148 C CA . THR B 1 187 ? 7.84 -13.281 -5.605 1 97.12 187 THR B CA 1
ATOM 3149 C C . THR B 1 187 ? 8.633 -14.531 -5.246 1 97.12 187 THR B C 1
ATOM 3151 O O . THR B 1 187 ? 8.078 -15.633 -5.234 1 97.12 187 THR B O 1
ATOM 3154 N N . ALA B 1 188 ? 9.883 -14.383 -4.934 1 97 188 ALA B N 1
ATOM 3155 C CA . ALA B 1 188 ? 10.695 -15.523 -4.508 1 97 188 ALA B CA 1
ATOM 3156 C C . ALA B 1 188 ? 10.195 -16.094 -3.186 1 97 188 ALA B C 1
ATOM 3158 O O . ALA B 1 188 ? 10.125 -17.312 -3.016 1 97 188 ALA B O 1
ATOM 3159 N N . ILE B 1 189 ? 9.883 -15.203 -2.285 1 96.44 189 ILE B N 1
ATOM 3160 C CA . ILE B 1 189 ? 9.336 -15.633 -1.003 1 96.44 189 ILE B CA 1
ATOM 3161 C C . ILE B 1 189 ? 8.078 -16.469 -1.235 1 96.44 189 ILE B C 1
ATOM 3163 O O . ILE B 1 189 ? 7.918 -17.531 -0.645 1 96.44 189 ILE B O 1
ATOM 3167 N N . MET B 1 190 ? 7.234 -15.992 -2.109 1 95.06 190 MET B N 1
ATOM 3168 C CA . MET B 1 190 ? 6 -16.719 -2.422 1 95.06 190 MET B CA 1
ATOM 3169 C C . MET B 1 190 ? 6.305 -18.062 -3.066 1 95.06 190 MET B C 1
ATOM 3171 O O . MET B 1 190 ? 5.707 -19.078 -2.707 1 95.06 190 MET B O 1
ATOM 3175 N N . GLN B 1 191 ? 7.246 -18.078 -3.939 1 94.38 191 GLN B N 1
ATOM 3176 C CA . GLN B 1 191 ? 7.602 -19.297 -4.641 1 94.38 191 GLN B CA 1
ATOM 3177 C C . GLN B 1 191 ? 8.195 -20.328 -3.686 1 94.38 191 GLN B C 1
ATOM 3179 O O . GLN B 1 191 ? 7.809 -21.5 -3.701 1 94.38 191 GLN B O 1
ATOM 3184 N N . TYR B 1 192 ? 9.133 -19.875 -2.889 1 92.88 192 TYR B N 1
ATOM 3185 C CA . TYR B 1 192 ? 9.781 -20.781 -1.952 1 92.88 192 TYR B CA 1
ATOM 3186 C C . TYR B 1 192 ? 8.789 -21.328 -0.931 1 92.88 192 TYR B C 1
ATOM 3188 O O . TYR B 1 192 ? 8.828 -22.5 -0.583 1 92.88 192 TYR B O 1
ATOM 3196 N N . THR B 1 193 ? 7.93 -20.5 -0.501 1 89.44 193 THR B N 1
ATOM 3197 C CA . THR B 1 193 ? 6.91 -20.922 0.458 1 89.44 193 THR B CA 1
ATOM 3198 C C . THR B 1 193 ? 5.969 -21.953 -0.163 1 89.44 193 THR B C 1
ATOM 3200 O O . THR B 1 193 ? 5.68 -22.984 0.444 1 89.44 193 THR B O 1
ATOM 3203 N N . ASN B 1 194 ? 5.52 -21.688 -1.402 1 87.5 194 ASN B N 1
ATOM 3204 C CA . ASN B 1 194 ? 4.605 -22.594 -2.098 1 87.5 194 ASN B CA 1
ATOM 3205 C C . ASN B 1 194 ? 5.262 -23.938 -2.391 1 87.5 194 ASN B C 1
ATOM 3207 O O . ASN B 1 194 ? 4.578 -24.969 -2.455 1 87.5 194 ASN B O 1
ATOM 3211 N N . ARG B 1 195 ? 6.562 -23.953 -2.465 1 89.25 195 ARG B N 1
ATOM 3212 C CA . ARG B 1 195 ? 7.301 -25.188 -2.758 1 89.25 195 ARG B CA 1
ATOM 3213 C C . ARG B 1 195 ? 7.699 -25.906 -1.474 1 89.25 195 ARG B C 1
ATOM 3215 O O . ARG B 1 195 ? 8.312 -26.969 -1.521 1 89.25 195 ARG B O 1
ATOM 3222 N N . GLY B 1 196 ? 7.465 -25.219 -0.365 1 85.56 196 GLY B N 1
ATOM 3223 C CA . GLY B 1 196 ? 7.762 -25.844 0.916 1 85.56 196 GLY B CA 1
ATOM 3224 C C . GLY B 1 196 ? 9.18 -25.594 1.387 1 85.56 196 GLY B C 1
ATOM 3225 O O . GLY B 1 196 ? 9.648 -26.219 2.34 1 85.56 196 GLY B O 1
ATOM 3226 N N . ASN B 1 197 ? 9.891 -24.875 0.586 1 87.19 197 ASN B N 1
ATOM 3227 C CA . ASN B 1 197 ? 11.227 -24.469 1.026 1 87.19 197 ASN B CA 1
ATOM 3228 C C . ASN B 1 197 ? 11.172 -23.297 1.989 1 87.19 197 ASN B C 1
ATOM 3230 O O . ASN B 1 197 ? 11.531 -22.172 1.623 1 87.19 197 ASN B O 1
ATOM 3234 N N . PHE B 1 198 ? 10.922 -23.562 3.219 1 85.75 198 PHE B N 1
ATOM 3235 C CA . PHE B 1 198 ? 10.648 -22.516 4.203 1 85.75 198 PHE B CA 1
ATOM 3236 C C . PHE B 1 198 ? 11.93 -21.828 4.633 1 85.75 198 PHE B C 1
ATOM 3238 O O . PHE B 1 198 ? 11.914 -20.641 4.961 1 85.75 198 PHE B O 1
ATOM 3245 N N . SER B 1 199 ? 12.984 -22.547 4.559 1 87 199 SER B N 1
ATOM 3246 C CA . SER B 1 199 ? 14.258 -21.969 4.984 1 87 199 SER B CA 1
ATOM 3247 C C . SER B 1 199 ? 14.633 -20.766 4.125 1 87 199 SER B C 1
ATOM 3249 O O . SER B 1 199 ? 14.922 -19.688 4.645 1 87 199 SER B O 1
ATOM 3251 N N . LEU B 1 200 ? 14.539 -20.953 2.809 1 88.88 200 LEU B N 1
ATOM 3252 C CA . LEU B 1 200 ? 14.898 -19.875 1.896 1 88.88 200 LEU B CA 1
ATOM 3253 C C . LEU B 1 200 ? 13.859 -18.766 1.938 1 88.88 200 LEU B C 1
ATOM 3255 O O . LEU B 1 200 ? 14.203 -17.578 1.852 1 88.88 200 LEU B O 1
ATOM 3259 N N . GLY B 1 201 ? 12.578 -19.172 2.078 1 91.94 201 GLY B N 1
ATOM 3260 C CA . GLY B 1 201 ? 11.523 -18.172 2.223 1 91.94 201 GLY B CA 1
ATOM 3261 C C . GLY B 1 201 ? 11.703 -17.281 3.438 1 91.94 201 GLY B C 1
ATOM 3262 O O . GLY B 1 201 ? 11.594 -16.062 3.34 1 91.94 201 GLY B O 1
ATOM 3263 N N . ILE B 1 202 ? 12.078 -17.891 4.52 1 90.06 202 ILE B N 1
ATOM 3264 C CA . ILE B 1 202 ? 12.266 -17.172 5.773 1 90.06 202 ILE B CA 1
ATOM 3265 C C . ILE B 1 202 ? 13.5 -16.281 5.676 1 90.06 202 ILE B C 1
ATOM 3267 O O . ILE B 1 202 ? 13.477 -15.125 6.117 1 90.06 202 ILE B O 1
ATOM 3271 N N . ALA B 1 203 ? 14.508 -16.781 5.09 1 90.5 203 ALA B N 1
ATOM 3272 C CA . ALA B 1 203 ? 15.727 -15.992 4.934 1 90.5 203 ALA B CA 1
ATOM 3273 C C . ALA B 1 203 ? 15.453 -14.719 4.141 1 90.5 203 ALA B C 1
ATOM 3275 O O . ALA B 1 203 ? 15.812 -13.625 4.574 1 90.5 203 ALA B O 1
ATOM 3276 N N . LEU B 1 204 ? 14.859 -14.875 3.014 1 93.69 204 LEU B N 1
ATOM 3277 C CA . LEU B 1 204 ? 14.539 -13.719 2.18 1 93.69 204 LEU B CA 1
ATOM 3278 C C . LEU B 1 204 ? 13.539 -12.805 2.881 1 93.69 204 LEU B C 1
ATOM 3280 O O . LEU B 1 204 ? 13.641 -11.578 2.779 1 93.69 204 LEU B O 1
ATOM 3284 N N . GLY B 1 205 ? 12.555 -13.414 3.547 1 94.62 205 GLY B N 1
ATOM 3285 C CA . GLY B 1 205 ? 11.602 -12.625 4.312 1 94.62 205 GLY B CA 1
ATOM 3286 C C . GLY B 1 205 ? 12.25 -11.773 5.383 1 94.62 205 GLY B C 1
ATOM 3287 O O . GLY B 1 205 ? 11.875 -10.609 5.562 1 94.62 205 GLY B O 1
ATOM 3288 N N . MET B 1 206 ? 13.211 -12.297 6.043 1 92.5 206 MET B N 1
ATOM 3289 C CA . MET B 1 206 ? 13.922 -11.562 7.082 1 92.5 206 MET B CA 1
ATOM 3290 C C . MET B 1 206 ? 14.711 -10.398 6.488 1 92.5 206 MET B C 1
ATOM 3292 O O . MET B 1 206 ? 14.758 -9.312 7.07 1 92.5 206 MET B O 1
ATOM 3296 N N . ILE B 1 207 ? 15.281 -10.68 5.375 1 93.5 207 ILE B N 1
ATOM 3297 C CA . ILE B 1 207 ? 16.016 -9.617 4.699 1 93.5 207 ILE B CA 1
ATOM 3298 C C . ILE B 1 207 ? 15.07 -8.492 4.301 1 93.5 207 ILE B C 1
ATOM 3300 O O . ILE B 1 207 ? 15.336 -7.32 4.574 1 93.5 207 ILE B O 1
ATOM 3304 N N . LEU B 1 208 ? 14.008 -8.875 3.684 1 95.12 208 LEU B N 1
ATOM 3305 C CA . LEU B 1 208 ? 13.016 -7.895 3.252 1 95.12 208 LEU B CA 1
ATOM 3306 C C . LEU B 1 208 ? 12.461 -7.121 4.445 1 95.12 208 LEU B C 1
ATOM 3308 O O . LEU B 1 208 ? 12.32 -5.898 4.387 1 95.12 208 LEU B O 1
ATOM 3312 N N . LEU B 1 209 ? 12.148 -7.832 5.512 1 93 209 LEU B N 1
ATOM 3313 C CA . LEU B 1 209 ? 11.617 -7.203 6.715 1 93 209 LEU B CA 1
ATOM 3314 C C . LEU B 1 209 ? 12.625 -6.211 7.301 1 93 209 LEU B C 1
ATOM 3316 O O . LEU B 1 209 ? 12.25 -5.105 7.699 1 93 209 LEU B O 1
ATOM 3320 N N . THR B 1 210 ? 13.836 -6.617 7.367 1 93.31 210 THR B N 1
ATOM 3321 C CA . THR B 1 210 ? 14.875 -5.762 7.914 1 93.31 210 THR B CA 1
ATOM 3322 C C . THR B 1 210 ? 15.016 -4.48 7.094 1 93.31 210 THR B C 1
ATOM 3324 O O . THR B 1 210 ? 15.031 -3.381 7.648 1 93.31 210 THR B O 1
ATOM 3327 N N . ILE B 1 211 ? 15.062 -4.633 5.785 1 94.12 211 ILE B N 1
ATOM 3328 C CA . ILE B 1 211 ? 15.172 -3.473 4.91 1 94.12 211 ILE B CA 1
ATOM 3329 C C . ILE B 1 211 ? 13.945 -2.578 5.086 1 94.12 211 ILE B C 1
ATOM 3331 O O . ILE B 1 211 ? 14.07 -1.362 5.246 1 94.12 211 ILE B O 1
ATOM 3335 N N . SER B 1 212 ? 12.789 -3.205 5.051 1 93.06 212 SER B N 1
ATOM 3336 C CA . SER B 1 212 ? 11.539 -2.457 5.184 1 93.06 212 SER B CA 1
ATOM 3337 C C . SER B 1 212 ? 11.484 -1.711 6.512 1 93.06 212 SER B C 1
ATOM 3339 O O . SER B 1 212 ? 11.055 -0.557 6.562 1 93.06 212 SER B O 1
ATOM 3341 N N . LEU B 1 213 ? 11.922 -2.332 7.617 1 89.69 213 LEU B N 1
ATOM 3342 C CA . LEU B 1 213 ? 11.914 -1.703 8.938 1 89.69 213 LEU B CA 1
ATOM 3343 C C . LEU B 1 213 ? 12.883 -0.524 8.984 1 89.69 213 LEU B C 1
ATOM 3345 O O . LEU B 1 213 ? 12.57 0.515 9.57 1 89.69 213 LEU B O 1
ATOM 3349 N N . LEU B 1 214 ? 13.992 -0.703 8.422 1 93.12 214 LEU B N 1
ATOM 3350 C CA . LEU B 1 214 ? 14.977 0.368 8.391 1 93.12 214 LEU B CA 1
ATOM 3351 C C . LEU B 1 214 ? 14.453 1.569 7.613 1 93.12 214 LEU B C 1
ATOM 3353 O O . LEU B 1 214 ? 14.547 2.707 8.078 1 93.12 214 LEU B O 1
ATOM 3357 N N . VAL B 1 215 ? 13.898 1.292 6.484 1 94 215 VAL B N 1
ATOM 3358 C CA . VAL B 1 215 ? 13.391 2.361 5.629 1 94 215 VAL B CA 1
ATOM 3359 C C . VAL B 1 215 ? 12.195 3.035 6.301 1 94 215 VAL B C 1
ATOM 3361 O O . VAL B 1 215 ? 12.109 4.266 6.336 1 94 215 VAL B O 1
ATOM 3364 N N . ASN B 1 216 ? 11.336 2.275 6.859 1 89.31 216 ASN B N 1
ATOM 3365 C CA . ASN B 1 216 ? 10.148 2.824 7.496 1 89.31 216 ASN B CA 1
ATOM 3366 C C . ASN B 1 216 ? 10.5 3.629 8.742 1 89.31 216 ASN B C 1
ATOM 3368 O O . ASN B 1 216 ? 9.852 4.633 9.047 1 89.31 216 ASN B O 1
ATOM 3372 N N . THR B 1 217 ? 11.438 3.156 9.492 1 88.25 217 THR B N 1
ATOM 3373 C CA . THR B 1 217 ? 11.906 3.914 10.648 1 88.25 217 THR B CA 1
ATOM 3374 C C . THR B 1 217 ? 12.5 5.254 10.211 1 88.25 217 THR B C 1
ATOM 3376 O O . THR B 1 217 ? 12.242 6.285 10.836 1 88.25 217 THR B O 1
ATOM 3379 N N . ALA B 1 218 ? 13.227 5.223 9.188 1 90.75 218 ALA B N 1
ATOM 3380 C CA . ALA B 1 218 ? 13.781 6.461 8.641 1 90.75 218 ALA B CA 1
ATOM 3381 C C . ALA B 1 218 ? 12.672 7.414 8.211 1 90.75 218 ALA B C 1
ATOM 3383 O O . ALA B 1 218 ? 12.742 8.617 8.469 1 90.75 218 ALA B O 1
ATOM 3384 N N . ILE B 1 219 ? 11.68 6.855 7.59 1 90.56 219 ILE B N 1
ATOM 3385 C CA . ILE B 1 219 ? 10.523 7.637 7.16 1 90.56 219 ILE B CA 1
ATOM 3386 C C . ILE B 1 219 ? 9.859 8.289 8.367 1 90.56 219 ILE B C 1
ATOM 3388 O O . ILE B 1 219 ? 9.586 9.492 8.359 1 90.56 219 ILE B O 1
ATOM 3392 N N . THR B 1 220 ? 9.672 7.52 9.398 1 85.56 220 THR B N 1
ATOM 3393 C CA . THR B 1 220 ? 9 7.996 10.602 1 85.56 220 THR B CA 1
ATOM 3394 C C . THR B 1 220 ? 9.812 9.102 11.273 1 85.56 220 THR B C 1
ATOM 3396 O O . THR B 1 220 ? 9.258 10.109 11.703 1 85.56 220 THR B O 1
ATOM 3399 N N . LEU B 1 221 ? 11.086 8.953 11.344 1 84.62 221 LEU B N 1
ATOM 3400 C CA . LEU B 1 221 ? 11.961 9.938 11.969 1 84.62 221 LEU B CA 1
ATOM 3401 C C . LEU B 1 221 ? 11.977 11.234 11.172 1 84.62 221 LEU B C 1
ATOM 3403 O O . LEU B 1 221 ? 11.969 12.328 11.742 1 84.62 221 LEU B O 1
ATOM 3407 N N . LEU B 1 222 ? 11.977 11.102 9.906 1 86.19 222 LEU B N 1
ATOM 3408 C CA . LEU B 1 222 ? 11.977 12.273 9.039 1 86.19 222 LEU B CA 1
ATOM 3409 C C . LEU B 1 222 ? 10.648 13.016 9.133 1 86.19 222 LEU B C 1
ATOM 3411 O O . LEU B 1 222 ? 10.617 14.25 9.117 1 86.19 222 LEU B O 1
ATOM 3415 N N . GLN B 1 223 ? 9.641 12.258 9.141 1 82.06 223 GLN B N 1
ATOM 3416 C CA . GLN B 1 223 ? 8.312 12.852 9.25 1 82.06 223 GLN B CA 1
ATOM 3417 C C . GLN B 1 223 ? 8.172 13.664 10.539 1 82.06 223 GLN B C 1
ATOM 3419 O O . GLN B 1 223 ? 7.559 14.734 10.539 1 82.06 223 GLN B O 1
ATOM 3424 N N . ARG B 1 224 ? 8.695 13.18 11.602 1 77.44 224 ARG B N 1
ATOM 3425 C CA . ARG B 1 224 ? 8.672 13.875 12.883 1 77.44 224 ARG B CA 1
ATOM 3426 C C . ARG B 1 224 ? 9.445 15.188 12.805 1 77.44 224 ARG B C 1
ATOM 3428 O O . ARG B 1 224 ? 9.039 16.188 13.406 1 77.44 224 ARG B O 1
ATOM 3435 N N . ARG B 1 225 ? 10.438 15.141 12.117 1 78.38 225 ARG B N 1
ATOM 3436 C CA . ARG B 1 225 ? 11.25 16.344 11.969 1 78.38 225 ARG B CA 1
ATOM 3437 C C . ARG B 1 225 ? 10.531 17.391 11.133 1 78.38 225 ARG B C 1
ATOM 3439 O O . ARG B 1 225 ? 10.633 18.594 11.414 1 78.38 225 ARG B O 1
ATOM 3446 N N . LEU B 1 226 ? 9.797 16.938 10.164 1 75.38 226 LEU B N 1
ATOM 3447 C CA . LEU B 1 226 ? 9.109 17.844 9.242 1 75.38 226 LEU B CA 1
ATOM 3448 C C . LEU B 1 226 ? 7.848 18.406 9.883 1 75.38 226 LEU B C 1
ATOM 3450 O O . LEU B 1 226 ? 7.402 19.5 9.523 1 75.38 226 LEU B O 1
ATOM 3454 N N . SER B 1 227 ? 7.211 17.672 10.781 1 67.38 227 SER B N 1
ATOM 3455 C CA . SER B 1 227 ? 5.996 18.141 11.438 1 67.38 227 SER B CA 1
ATOM 3456 C C . SER B 1 227 ? 6.312 19.156 12.531 1 67.38 227 SER B C 1
ATOM 3458 O O . SER B 1 227 ? 5.422 19.875 13 1 67.38 227 SER B O 1
ATOM 3460 N N . LYS B 1 228 ? 7.527 19.328 13.055 1 56 228 LYS B N 1
ATOM 3461 C CA . LYS B 1 228 ? 7.93 20.328 14.039 1 56 228 LYS B CA 1
ATOM 3462 C C . LYS B 1 228 ? 8.25 21.656 13.359 1 56 228 LYS B C 1
ATOM 3464 O O . LYS B 1 228 ? 7.93 22.719 13.891 1 56 228 LYS B O 1
#

Foldseek 3Di:
DCPLQNVLVVVVVVCPVQVVLQAVLLCVQLLLLLVLLLVQQQLLLLPLQQDDDPCSVVVLVVLVVLLPDDLLVLLVVLCQCCDPPHPNVVVVCFQASVSSSVSLSSNLNSLSSNLSSVLNNVCNVVLVVVCVVVVDDPVVSSVVSSVVCVLVSVLSSLVSSLVSSQDDNNLCRRNVCDGSGRNHLNNVLVVCVVVVVVSNNSSSVVVSVVVSVVSVVVSVVSVVVSVD/DCPLQNVLVVVVVVCPVQVVLQAVLLCVQLLLLLVVLLVQQQLLLLPLQQDDDPCSVVVLVVLVVLLPDDLLVLLVVLCQCCPPPHPNVVVVCFQASVSSSVSLNSNLNSLSSNLSNVLNNVCNVVLVVVCVVVVHDPVVSSVVSSVVCVLVSVLSSLVSSLPSSQDDNNLCRRNVCDGSGRNHLNVVLVVCVVVVVVSVNSSSVVVNVVVSVVSVVVSVVSVVVSVD

Organism: NCBI:txid1796616

Secondary structure (DSSP, 8-state):
---HHHHHHHHHHHT-HHHHHHHHHHHHHHHHHHHHHHHHHHHHHHHHHH---TTHHHHHHHHHHHHT--HHHHHHHHHHHHSTTSTTGGG--TTSHHHHHHHHHHHHHHHHHHHHHHHHHHHHHHHHHHHHHHT--HHHHHHHHHHHTHHHHHHHHHHHHHHHHT--HHHHHHHTT-TTTT--HHHHHHHHHHTT-HHHHHHHHHHHHHHHHHHHHHHHHHHHHHH-/---HHHHHHHHHHHT-HHHHHHHHHHHHHHHHHHHHHHHHHHHHHHHHHH---TTHHHHHHHHHHHHT--HHHHHHHHHHHHSTTSTTGGG--TTSHHHHHHHHHHHHHHHHHHHHHHHHHHHHHHHHHHHHHHT--HHHHHHHHHHHTHHHHHHHHHHHHHHHHT--HHHHHHHTT-TTTT--HHHHHHHHHHTT-HHHHHHHHHHHHHHHHHHHHHHHHHHHHHH-

pLDDT: mean 89.75, std 11.42, range [31.31, 98.69]

Nearest PDB structures (foldseek):
  2onk-assembly2_I  TM=8.334E-01  e=1.516E-06  Archaeoglobus fulgidus
  4jbw-assembly2_I  TM=7.455E-01  e=3.422E-05  Escherichia coli K-12
  3puv-assembly1_G  TM=7.340E-01  e=6.382E-05  Escherichia coli K-12
  2r6g-assembly1_G  TM=7.951E-01  e=2.653E-04  Escherichia coli K-12
  3fh6-assembly2_I  TM=7.092E-01  e=8.180E-03  Escherichia coli K-12

InterPro domains:
  IPR000515 ABC transporter type 1, transmembrane domain MetI-like [PF00528] (41-227)
  IPR000515 ABC transporter type 1, transmembrane domain MetI-like [PS50928] (23-219)
  IPR000515 ABC transporter type 1, transmembrane domain MetI-like [cd06261] (23-213)
  IPR035906 MetI-like superfamily [G3DSA:1.10.3720.10] (3-228)
  IPR035906 MetI-like superfamily [SSF161098] (14-223)
  IPR049783 ABC transporter permease TupB-like [NF038017] (28-209)
  IPR049783 ABC transporter permease TupB-like [PTHR43632] (2-225)